Protein AF-A0A949EMS4-F1 (afdb_monomer_lite)

Structure (mmCIF, N/CA/C/O backbone):
data_AF-A0A949EMS4-F1
#
_entry.id   AF-A0A949EMS4-F1
#
loop_
_atom_site.group_PDB
_atom_site.id
_atom_site.type_symbol
_atom_site.label_atom_id
_atom_site.label_alt_id
_atom_site.label_comp_id
_atom_site.label_asym_id
_atom_site.label_entity_id
_atom_site.label_seq_id
_atom_site.pdbx_PDB_ins_code
_atom_site.Cartn_x
_atom_site.Cartn_y
_atom_site.Cartn_z
_atom_site.occupancy
_atom_site.B_iso_or_equiv
_atom_site.auth_seq_id
_atom_site.auth_comp_id
_atom_site.auth_asym_id
_atom_site.auth_atom_id
_atom_site.pdbx_PDB_model_num
ATOM 1 N N . MET A 1 1 ? -25.695 -13.342 -1.304 1.00 91.31 1 MET A N 1
ATOM 2 C CA . MET A 1 1 ? -26.231 -11.978 -1.052 1.00 91.31 1 MET A CA 1
ATOM 3 C C . MET A 1 1 ? -26.734 -11.818 0.378 1.00 91.31 1 MET A C 1
ATOM 5 O O . MET A 1 1 ? -26.141 -11.043 1.114 1.00 91.31 1 MET A O 1
ATOM 9 N N . GLU A 1 2 ? -27.766 -12.555 0.805 1.00 93.06 2 GLU A N 1
ATOM 10 C CA . GLU A 1 2 ? -28.328 -12.410 2.163 1.00 93.06 2 GLU A CA 1
ATOM 11 C C . GLU A 1 2 ? -27.311 -12.731 3.268 1.00 93.06 2 GLU A C 1
ATOM 13 O O . GLU A 1 2 ? -27.156 -11.976 4.224 1.00 93.06 2 GLU A O 1
ATOM 18 N N . LYS A 1 3 ? -26.508 -13.783 3.069 1.00 94.19 3 LYS A N 1
ATOM 19 C CA . LYS A 1 3 ? -25.379 -14.124 3.944 1.00 94.19 3 LYS A CA 1
ATOM 20 C C . LYS A 1 3 ? -24.380 -12.967 4.102 1.00 94.19 3 LYS A C 1
ATOM 22 O O . LYS A 1 3 ? -23.982 -12.661 5.223 1.00 94.19 3 LYS A O 1
ATOM 27 N N . LEU A 1 4 ? -24.022 -12.282 3.010 1.00 96.25 4 LEU A N 1
ATOM 28 C CA . LEU A 1 4 ? -23.138 -11.108 3.047 1.00 96.25 4 LEU A CA 1
ATOM 29 C C . LEU A 1 4 ? -23.790 -9.924 3.776 1.00 96.25 4 LEU A C 1
ATOM 31 O O . LEU A 1 4 ? -23.141 -9.304 4.615 1.00 96.25 4 LEU A O 1
ATOM 35 N N . LYS A 1 5 ? -25.076 -9.636 3.529 1.00 96.31 5 LYS A N 1
ATOM 36 C CA . LYS A 1 5 ? -25.809 -8.593 4.273 1.00 96.31 5 LYS A CA 1
ATOM 37 C C . LYS A 1 5 ? -25.815 -8.882 5.775 1.00 96.31 5 LYS A C 1
ATOM 39 O O . LYS A 1 5 ? -25.511 -7.994 6.571 1.00 96.31 5 LYS A O 1
ATOM 44 N N . GLN A 1 6 ? -26.087 -10.126 6.168 1.00 95.31 6 GLN A N 1
ATOM 45 C CA . GLN A 1 6 ? -26.079 -10.533 7.572 1.00 95.31 6 GLN A CA 1
ATOM 46 C C . GLN A 1 6 ? -24.679 -10.435 8.199 1.00 95.31 6 GLN A C 1
ATOM 48 O O . GLN A 1 6 ? -24.554 -9.969 9.334 1.00 95.31 6 GLN A O 1
ATOM 53 N N . TYR A 1 7 ? -23.630 -10.810 7.458 1.00 94.06 7 TYR A N 1
ATOM 54 C CA . TYR A 1 7 ? -22.239 -10.621 7.873 1.00 94.06 7 TYR A CA 1
ATOM 55 C C . TYR A 1 7 ? -21.944 -9.146 8.186 1.00 94.06 7 TYR A C 1
ATOM 57 O O . TYR A 1 7 ? -21.551 -8.835 9.311 1.00 94.06 7 TYR A O 1
ATOM 65 N N . PHE A 1 8 ? -22.215 -8.224 7.254 1.00 93.81 8 PHE A N 1
ATOM 66 C CA . PHE A 1 8 ? -21.940 -6.798 7.477 1.00 93.81 8 PHE A CA 1
ATOM 67 C C . PHE A 1 8 ? -22.806 -6.190 8.574 1.00 93.81 8 PHE A C 1
ATOM 69 O O . PHE A 1 8 ? -22.310 -5.405 9.376 1.00 93.81 8 PHE A O 1
ATOM 76 N N . LYS A 1 9 ? -24.077 -6.581 8.672 1.00 92.25 9 LYS A N 1
ATOM 77 C CA . LYS A 1 9 ? -24.962 -6.130 9.751 1.00 92.25 9 LYS A CA 1
ATOM 78 C C . LYS A 1 9 ? -24.393 -6.482 11.127 1.00 92.25 9 LYS A C 1
ATOM 80 O O . LYS A 1 9 ? -24.394 -5.644 12.028 1.00 92.25 9 LYS A O 1
ATOM 85 N N . ASN A 1 10 ? -23.869 -7.698 11.285 1.00 90.56 10 ASN A N 1
ATOM 86 C CA . ASN A 1 10 ? -23.207 -8.120 12.519 1.00 90.56 10 ASN A CA 1
ATOM 87 C C . ASN A 1 10 ? -21.903 -7.343 12.750 1.00 90.56 10 ASN A C 1
ATOM 89 O O . ASN A 1 10 ? -21.696 -6.813 13.843 1.00 90.56 10 ASN A O 1
ATOM 93 N N . LEU A 1 11 ? -21.072 -7.213 11.713 1.00 87.25 11 LEU A N 1
ATOM 94 C CA . LEU A 1 11 ? -19.789 -6.507 11.755 1.00 87.25 11 LEU A CA 1
ATOM 95 C C . LEU A 1 11 ? -19.937 -5.033 12.192 1.00 87.25 11 LEU A C 1
ATOM 97 O O . LEU A 1 11 ? -19.215 -4.542 13.064 1.00 87.25 11 LEU A O 1
ATOM 101 N N . ILE A 1 12 ? -20.907 -4.323 11.614 1.00 88.75 12 ILE A N 1
ATOM 102 C CA . ILE A 1 12 ? -21.167 -2.899 11.870 1.00 88.75 12 ILE A CA 1
ATOM 103 C C . ILE A 1 12 ? -21.706 -2.696 13.295 1.00 88.75 12 ILE A C 1
ATOM 105 O O . ILE A 1 12 ? -21.242 -1.813 14.029 1.00 88.75 12 ILE A O 1
ATOM 109 N N . ARG A 1 13 ? -22.631 -3.559 13.740 1.00 84.25 13 ARG A N 1
ATOM 110 C CA . ARG A 1 13 ? -23.196 -3.514 15.101 1.00 84.25 13 ARG A CA 1
ATOM 111 C C . ARG A 1 13 ? -22.147 -3.754 16.177 1.00 84.25 13 ARG A C 1
ATOM 113 O O . ARG A 1 13 ? -22.102 -3.013 17.155 1.00 84.25 13 ARG A O 1
ATOM 120 N N . GLN A 1 14 ? -21.265 -4.728 15.968 1.00 77.06 14 GLN A N 1
ATOM 121 C CA . GLN A 1 14 ? -20.200 -5.069 16.914 1.00 77.06 14 GLN A CA 1
ATOM 122 C C . GLN A 1 14 ? -19.055 -4.038 16.948 1.00 77.06 14 GLN A C 1
ATOM 124 O O . GLN A 1 14 ? -18.104 -4.217 17.704 1.00 77.06 14 GLN A O 1
ATOM 129 N N . ASN A 1 15 ? -19.135 -2.952 16.161 1.00 68.94 15 ASN A N 1
ATOM 130 C CA . ASN A 1 15 ? -18.065 -1.961 15.972 1.00 68.94 15 ASN A CA 1
ATOM 131 C C . ASN A 1 15 ? -16.747 -2.567 15.477 1.00 68.94 15 ASN A C 1
ATOM 133 O O . ASN A 1 15 ? -15.676 -2.015 15.728 1.00 68.94 15 ASN A O 1
ATOM 137 N N . THR A 1 16 ? -16.801 -3.723 14.820 1.00 62.72 16 THR A N 1
ATOM 138 C CA . THR A 1 16 ? -15.583 -4.394 14.367 1.00 62.72 16 THR A CA 1
ATOM 139 C C . THR A 1 16 ? -15.118 -3.829 13.033 1.00 62.72 16 THR A C 1
ATOM 141 O O . THR A 1 16 ? -13.913 -3.710 12.874 1.00 62.72 16 THR A O 1
ATOM 144 N N . TYR A 1 17 ? -16.055 -3.313 12.213 1.00 66.44 17 TYR A N 1
ATOM 145 C CA . TYR A 1 17 ? -15.883 -2.719 10.865 1.00 66.44 17 TYR A CA 1
ATOM 146 C C . TYR A 1 17 ? -14.841 -1.588 10.731 1.00 66.44 17 TYR A C 1
ATOM 148 O O . TYR A 1 17 ? -14.633 -1.031 9.660 1.00 66.44 17 TYR A O 1
ATOM 156 N N . ARG A 1 18 ? -14.255 -1.153 11.842 1.00 68.25 18 ARG A N 1
ATOM 157 C CA . ARG A 1 18 ? -13.253 -0.090 11.894 1.00 68.25 18 ARG A CA 1
ATOM 158 C C . ARG A 1 18 ? -11.901 -0.543 11.331 1.00 68.25 18 ARG A C 1
ATOM 160 O O . ARG A 1 18 ? -11.078 0.293 10.967 1.00 68.25 18 ARG A O 1
ATOM 167 N N . GLY A 1 19 ? -11.725 -1.850 11.171 1.00 75.19 19 GLY A N 1
ATOM 168 C CA . GLY A 1 19 ? -10.599 -2.467 10.506 1.00 75.19 19 GLY A CA 1
ATOM 169 C C . GLY A 1 19 ? -9.237 -2.100 11.091 1.00 75.19 19 GLY A C 1
ATOM 170 O O . GLY A 1 19 ? -9.095 -1.621 12.222 1.00 75.19 19 GLY A O 1
ATO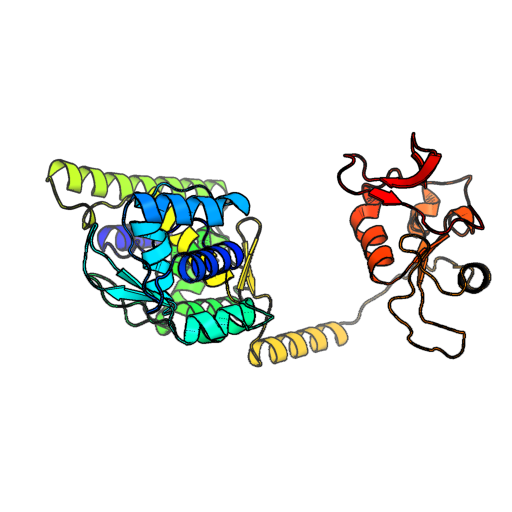M 171 N N . TRP A 1 20 ? -8.192 -2.342 10.308 1.00 80.69 20 TRP A N 1
ATOM 172 C CA . TRP A 1 20 ? -6.834 -1.972 10.673 1.00 80.69 20 TRP A CA 1
ATOM 173 C C . TRP A 1 20 ? -6.660 -0.449 10.628 1.00 80.69 20 TRP A C 1
ATOM 175 O O . TRP A 1 20 ? -6.679 0.159 9.560 1.00 80.69 20 TRP A O 1
ATOM 185 N N . HIS A 1 21 ? -6.448 0.166 11.792 1.00 76.69 21 HIS A N 1
ATOM 186 C CA . HIS A 1 21 ? -6.087 1.578 11.941 1.00 76.69 21 HIS A CA 1
ATOM 187 C C . HIS A 1 21 ? -4.590 1.714 12.234 1.00 76.69 21 HIS A C 1
ATOM 189 O O . HIS A 1 21 ? -4.175 1.708 13.393 1.00 76.69 21 HIS A O 1
ATOM 195 N N . LEU A 1 22 ? -3.769 1.794 11.187 1.00 72.12 22 LEU A N 1
ATOM 196 C CA . LEU A 1 22 ? -2.309 1.714 11.333 1.00 72.12 22 LEU A CA 1
ATOM 197 C C . LEU A 1 22 ? -1.649 3.082 11.499 1.00 72.12 22 LEU A C 1
ATOM 199 O O . LEU A 1 22 ? -0.706 3.225 12.275 1.00 72.12 22 LEU A O 1
ATOM 203 N N . VAL A 1 23 ? -2.150 4.091 10.786 1.00 66.31 23 VAL A N 1
ATOM 204 C CA . VAL A 1 23 ? -1.559 5.432 10.729 1.00 66.31 23 VAL A CA 1
ATOM 205 C C . VAL A 1 23 ? -2.635 6.507 10.577 1.00 66.31 23 VAL A C 1
ATOM 207 O O . VAL A 1 23 ? -3.726 6.251 10.073 1.00 66.31 23 VAL A O 1
ATOM 210 N N . GLN A 1 24 ? -2.332 7.730 11.020 1.00 63.06 24 GLN A N 1
ATOM 211 C CA . GLN A 1 24 ? -3.292 8.845 11.030 1.00 63.06 24 GLN A CA 1
ATOM 212 C C . GLN A 1 24 ? -3.251 9.718 9.766 1.00 63.06 24 GLN A C 1
ATOM 214 O O . GLN A 1 24 ? -3.860 10.791 9.758 1.00 63.06 24 GLN A O 1
ATOM 219 N N . ALA A 1 25 ? -2.524 9.320 8.718 1.00 56.22 25 ALA A N 1
ATOM 220 C CA . ALA A 1 25 ? -2.256 10.206 7.587 1.00 56.22 25 ALA A CA 1
ATOM 221 C C . ALA A 1 25 ? -2.562 9.584 6.228 1.00 56.22 25 ALA A C 1
ATOM 223 O O . ALA A 1 25 ? -2.120 8.473 5.944 1.00 56.22 25 ALA A O 1
ATOM 224 N N . GLU A 1 26 ? -3.178 10.405 5.384 1.00 57.06 26 GLU A N 1
ATOM 225 C CA . GLU A 1 26 ? -3.161 10.285 3.930 1.00 57.06 26 GLU A CA 1
ATOM 226 C C . GLU A 1 26 ? -1.737 10.542 3.406 1.00 57.06 26 GLU A C 1
ATOM 228 O O . GLU A 1 26 ? -1.045 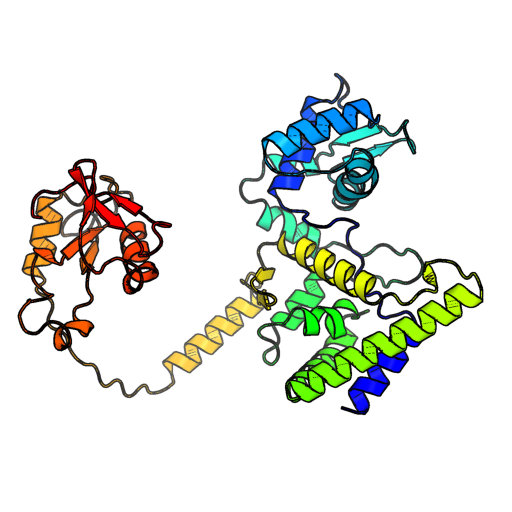11.453 3.876 1.00 57.06 26 GLU A O 1
ATOM 233 N N . LYS A 1 27 ? -1.321 9.797 2.378 1.00 62.38 27 LYS A N 1
ATOM 234 C CA . LYS A 1 27 ? -0.140 10.061 1.536 1.00 62.38 27 LYS A CA 1
ATOM 235 C C . LYS A 1 27 ? 1.210 9.928 2.247 1.00 62.38 27 LYS A C 1
ATOM 237 O O . LYS A 1 27 ? 2.164 10.642 1.918 1.00 62.38 27 LYS A O 1
ATOM 242 N N . THR A 1 28 ? 1.330 8.992 3.190 1.00 76.88 28 THR A N 1
ATOM 243 C CA . THR A 1 28 ? 2.647 8.636 3.746 1.00 76.88 28 THR A CA 1
ATOM 244 C C . THR A 1 28 ? 3.444 7.845 2.707 1.00 76.88 28 THR A C 1
ATOM 246 O O . THR A 1 28 ? 3.178 6.680 2.454 1.00 76.88 28 THR A O 1
ATOM 249 N N . THR A 1 29 ? 4.434 8.494 2.102 1.00 84.56 29 THR A N 1
ATOM 250 C CA . THR A 1 29 ? 5.355 7.922 1.103 1.00 84.56 29 THR A CA 1
ATOM 251 C C . THR A 1 29 ? 6.796 7.949 1.607 1.00 84.56 29 THR A C 1
ATOM 253 O O . THR A 1 29 ? 7.142 8.796 2.440 1.00 84.56 29 THR A O 1
ATOM 256 N N . HIS A 1 30 ? 7.682 7.120 1.041 1.00 87.50 30 HIS A N 1
ATOM 257 C CA . HIS A 1 30 ? 9.123 7.178 1.335 1.00 87.50 30 HIS A CA 1
ATOM 258 C C . HIS A 1 30 ? 9.714 8.577 1.178 1.00 87.50 30 HIS A C 1
ATOM 260 O O . HIS A 1 30 ? 10.518 9.004 2.008 1.00 87.50 30 HIS A O 1
ATOM 266 N N . LYS A 1 31 ? 9.282 9.309 0.146 1.00 87.25 31 LYS A N 1
ATOM 267 C CA . LYS A 1 31 ? 9.679 10.698 -0.083 1.00 87.25 31 LYS A CA 1
ATOM 268 C C . LYS A 1 31 ? 9.236 11.600 1.067 1.00 87.25 31 LYS A C 1
ATOM 270 O O . LYS A 1 31 ? 10.071 12.274 1.658 1.00 87.25 31 LYS A O 1
ATOM 275 N N . SER A 1 32 ? 7.954 11.552 1.441 1.00 86.44 32 SER A N 1
ATOM 276 C CA . SER A 1 32 ? 7.429 12.368 2.545 1.00 86.44 32 SER A CA 1
ATOM 277 C C . SER A 1 32 ? 8.115 12.075 3.888 1.00 86.44 32 SER A C 1
ATOM 279 O O . SER A 1 32 ? 8.424 13.008 4.627 1.00 86.44 32 SER A O 1
ATOM 281 N N . ILE A 1 33 ? 8.417 10.801 4.178 1.00 90.62 33 ILE A N 1
ATOM 282 C CA . ILE A 1 33 ? 9.173 10.380 5.365 1.00 90.62 33 ILE A CA 1
ATOM 283 C C . ILE A 1 33 ? 10.583 10.970 5.307 1.00 90.62 33 ILE A C 1
ATOM 285 O O . ILE A 1 33 ? 11.013 11.628 6.250 1.00 90.62 33 ILE A O 1
ATOM 289 N N . THR A 1 34 ? 11.288 10.780 4.190 1.00 91.94 34 THR A N 1
ATOM 290 C CA . THR A 1 34 ? 12.668 11.254 4.005 1.00 91.94 34 THR A CA 1
ATOM 291 C C . THR A 1 34 ? 12.763 12.768 4.168 1.00 91.94 34 THR A C 1
ATOM 293 O O . THR A 1 34 ? 13.602 13.259 4.922 1.00 91.94 34 THR A O 1
ATOM 296 N N . ASP A 1 35 ? 11.864 13.514 3.528 1.00 90.50 35 ASP A N 1
ATOM 297 C CA . ASP A 1 35 ? 11.833 14.973 3.607 1.00 90.50 35 ASP A CA 1
ATOM 298 C C . ASP A 1 35 ? 11.518 15.465 5.024 1.00 90.50 35 ASP A C 1
ATOM 300 O O . ASP A 1 35 ? 12.147 16.413 5.501 1.00 90.50 35 ASP A O 1
ATOM 304 N N . ALA A 1 36 ? 10.607 14.794 5.736 1.00 92.00 36 ALA A N 1
ATOM 305 C CA . ALA A 1 36 ? 10.324 15.109 7.130 1.00 92.00 36 ALA A CA 1
ATOM 306 C C . ALA A 1 36 ? 11.540 14.844 8.034 1.00 92.00 36 ALA A C 1
ATOM 308 O O . ALA A 1 36 ? 11.900 15.704 8.837 1.00 92.00 36 ALA A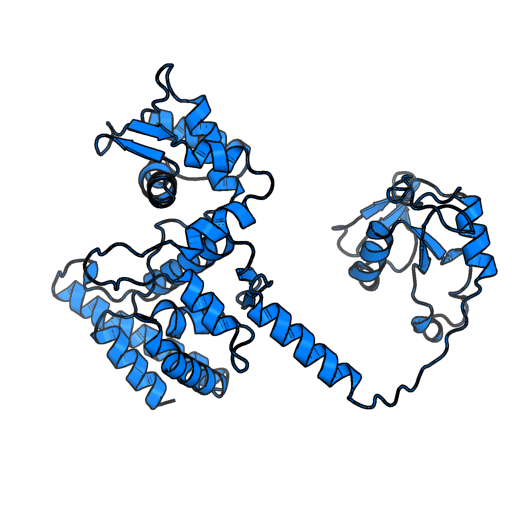 O 1
ATOM 309 N N . LEU A 1 37 ? 12.210 13.695 7.891 1.00 95.06 37 LEU A N 1
ATOM 310 C CA . LEU A 1 37 ? 13.386 13.344 8.695 1.00 95.06 37 LEU A CA 1
ATOM 311 C C . LEU A 1 37 ? 14.560 14.297 8.438 1.00 95.06 37 LEU A C 1
ATOM 313 O O . LEU A 1 37 ? 15.167 14.788 9.391 1.00 95.06 37 LEU A O 1
ATOM 317 N N . LEU A 1 38 ? 14.846 14.620 7.174 1.00 93.88 38 LEU A N 1
ATOM 318 C CA . LEU A 1 38 ? 15.883 15.588 6.809 1.00 93.88 38 LEU A CA 1
ATOM 319 C C . LEU A 1 38 ? 15.544 16.999 7.303 1.00 93.88 38 LEU A C 1
ATOM 321 O O . LEU A 1 38 ? 16.416 17.690 7.831 1.00 93.88 38 LEU A O 1
ATOM 325 N N . GLY A 1 39 ? 14.281 17.417 7.189 1.00 93.69 39 GLY A N 1
ATOM 326 C CA . GLY A 1 39 ? 13.813 18.699 7.709 1.00 93.69 39 GLY A CA 1
ATOM 327 C C . GLY A 1 39 ? 13.946 18.793 9.231 1.00 93.69 39 GLY A C 1
ATOM 328 O O . GLY A 1 39 ? 14.454 19.790 9.743 1.00 93.69 39 GLY A O 1
ATOM 329 N N . ILE A 1 40 ? 13.570 17.736 9.960 1.00 95.50 40 ILE A N 1
ATOM 330 C CA . ILE A 1 40 ? 13.761 17.642 11.415 1.00 95.50 40 ILE A CA 1
ATOM 331 C C . ILE A 1 40 ? 15.253 17.703 11.758 1.00 95.50 40 ILE A C 1
ATOM 333 O O . ILE A 1 40 ? 15.630 18.474 12.639 1.00 95.50 40 ILE A O 1
ATOM 337 N N . LYS A 1 41 ? 16.111 16.952 11.050 1.00 95.00 41 LYS A N 1
ATOM 338 C CA . LYS A 1 41 ? 17.573 16.965 11.246 1.00 95.00 41 LYS A CA 1
ATOM 339 C C . LYS A 1 41 ? 18.138 18.377 11.084 1.00 95.00 41 LYS A C 1
ATOM 341 O O . LYS A 1 41 ? 18.871 18.842 11.948 1.00 95.00 41 LYS A O 1
ATOM 346 N N . LYS A 1 42 ? 17.744 19.073 10.014 1.00 94.56 42 LYS A N 1
ATOM 347 C CA . LYS A 1 42 ? 18.190 20.435 9.680 1.00 94.56 42 LYS A CA 1
ATOM 348 C C . LYS A 1 42 ? 17.744 21.482 10.701 1.00 94.56 42 LYS A C 1
ATOM 350 O O . LYS A 1 42 ? 18.497 22.398 11.005 1.00 94.56 42 LYS A O 1
ATOM 355 N N . LEU A 1 43 ? 16.510 21.376 11.193 1.00 94.88 43 LEU A N 1
ATOM 356 C CA . LEU A 1 43 ? 15.904 22.354 12.105 1.00 94.88 43 LEU A CA 1
ATOM 357 C C . LEU A 1 43 ? 16.149 22.029 13.588 1.00 94.88 43 LEU A C 1
ATOM 359 O O . LEU A 1 43 ? 15.676 22.755 14.464 1.00 94.88 43 LEU A O 1
ATOM 363 N N . SER A 1 44 ? 16.848 20.933 13.883 1.00 96.06 44 SER A N 1
ATOM 364 C CA . SER A 1 44 ? 17.212 20.559 15.247 1.00 96.06 44 SER A CA 1
ATOM 365 C C . SER A 1 44 ? 18.325 21.451 15.794 1.00 96.06 44 SER A C 1
ATOM 367 O O . SER A 1 44 ? 19.191 21.929 15.066 1.00 96.06 44 SER A O 1
ATOM 369 N N . ASN A 1 45 ? 18.324 21.664 17.108 1.00 94.69 45 ASN A N 1
ATOM 370 C CA . ASN A 1 45 ? 19.407 22.373 17.787 1.00 94.69 45 ASN A CA 1
ATOM 371 C C . ASN A 1 45 ? 20.695 21.524 17.869 1.00 94.69 45 ASN A C 1
ATOM 373 O O . ASN A 1 45 ? 20.709 20.351 17.502 1.00 94.69 45 ASN A O 1
ATOM 377 N N . LYS A 1 46 ? 21.772 22.087 18.440 1.00 91.88 46 LYS A N 1
ATOM 378 C CA . LYS A 1 46 ? 23.069 21.394 18.618 1.00 91.88 46 LYS A CA 1
ATOM 379 C C . LYS A 1 46 ? 22.988 20.078 19.413 1.00 91.88 46 LYS A C 1
ATOM 381 O O . LYS A 1 46 ? 23.876 19.248 19.292 1.00 91.88 46 LYS A O 1
ATOM 386 N N . ARG A 1 47 ? 21.941 19.883 20.225 1.00 91.38 47 ARG A N 1
ATOM 387 C CA . ARG A 1 47 ? 21.684 18.647 20.990 1.00 91.38 47 ARG A CA 1
ATOM 388 C C . ARG A 1 47 ? 20.778 17.657 20.234 1.00 91.38 47 ARG A C 1
ATOM 390 O O . ARG A 1 47 ? 20.375 16.646 20.799 1.00 91.38 47 ARG A O 1
ATOM 397 N N . GLY A 1 48 ? 20.423 17.951 18.981 1.00 92.56 48 GLY A N 1
ATOM 398 C CA . GLY A 1 48 ? 19.599 17.097 18.124 1.00 92.56 48 GLY A CA 1
ATOM 399 C C . GLY A 1 48 ? 18.093 17.162 18.395 1.00 92.56 48 GLY A C 1
ATOM 400 O O . GLY A 1 48 ? 17.368 16.286 17.932 1.00 92.56 48 GLY A O 1
ATOM 401 N N . PHE A 1 49 ? 17.609 18.164 19.139 1.00 94.88 49 PHE A N 1
ATOM 402 C CA . PHE A 1 49 ? 16.177 18.329 19.405 1.00 94.88 49 PHE A CA 1
ATOM 403 C C . PHE A 1 49 ? 15.538 19.339 18.453 1.00 94.88 49 PHE A C 1
ATOM 405 O O . PHE A 1 49 ? 15.969 20.493 18.383 1.00 94.88 49 PHE A O 1
ATOM 412 N N . PHE A 1 50 ? 14.444 18.935 17.812 1.00 95.88 50 PHE A N 1
ATOM 413 C CA . PHE A 1 50 ? 13.538 19.819 17.085 1.00 95.88 50 PHE A CA 1
ATOM 414 C C . PHE A 1 50 ? 12.355 20.202 17.979 1.00 95.88 50 PHE A C 1
ATOM 416 O O . PHE A 1 50 ? 11.611 19.343 18.455 1.00 95.88 50 PHE A O 1
ATOM 423 N N . ALA A 1 51 ? 12.167 21.501 18.211 1.00 94.69 51 ALA A N 1
ATOM 424 C CA . ALA A 1 51 ? 11.018 22.021 18.949 1.00 94.69 51 ALA A CA 1
ATOM 425 C C . ALA A 1 51 ? 9.826 22.210 17.999 1.00 94.69 51 ALA A C 1
ATOM 427 O O . ALA A 1 51 ? 9.876 23.063 17.113 1.00 94.69 51 ALA A O 1
ATOM 428 N N . ALA A 1 52 ? 8.746 21.454 18.195 1.00 92.31 52 ALA A N 1
ATOM 429 C CA . ALA A 1 52 ? 7.567 21.420 17.326 1.00 92.31 52 ALA A CA 1
ATOM 430 C C . ALA A 1 52 ? 6.558 22.555 17.617 1.00 92.31 52 ALA A C 1
ATOM 432 O O . ALA A 1 52 ? 5.343 22.332 17.724 1.00 92.31 52 ALA A O 1
ATOM 433 N N . THR A 1 53 ? 7.065 23.785 17.734 1.00 91.31 53 THR A N 1
ATOM 434 C CA . THR A 1 53 ? 6.250 25.009 17.797 1.00 91.31 53 THR A CA 1
ATOM 435 C C . THR A 1 53 ? 5.550 25.249 16.457 1.00 91.31 53 THR A C 1
ATOM 437 O O . THR A 1 53 ? 5.993 24.748 15.424 1.00 91.31 53 THR A O 1
ATOM 440 N N . ASP A 1 54 ? 4.454 26.013 16.433 1.00 88.69 54 ASP A N 1
ATOM 441 C CA . ASP A 1 54 ? 3.725 26.270 15.177 1.00 88.69 54 ASP A CA 1
ATOM 442 C C . ASP A 1 54 ? 4.604 26.941 14.112 1.00 88.69 54 ASP A C 1
ATOM 444 O O . ASP A 1 54 ? 4.510 26.606 12.932 1.00 88.69 54 ASP A O 1
ATOM 448 N N . GLU A 1 55 ? 5.507 27.835 14.517 1.00 90.44 55 GLU A N 1
ATOM 449 C CA . GLU A 1 55 ? 6.473 28.465 13.617 1.00 90.44 55 GLU A CA 1
ATOM 450 C C . GLU A 1 55 ? 7.455 27.444 13.020 1.00 90.44 55 GLU A C 1
ATOM 452 O O . GLU A 1 55 ? 7.637 27.387 11.802 1.00 90.44 55 GLU A O 1
ATOM 457 N N . ASN A 1 56 ? 8.051 26.587 13.852 1.00 92.62 56 ASN A N 1
ATOM 458 C CA . ASN A 1 56 ? 9.000 25.578 13.383 1.00 92.62 56 ASN A CA 1
ATOM 459 C C . ASN A 1 56 ? 8.327 24.497 12.539 1.00 92.62 56 ASN A C 1
ATOM 461 O O . ASN A 1 56 ? 8.925 24.011 11.583 1.00 92.62 56 ASN A O 1
ATOM 465 N N . LEU A 1 57 ? 7.072 24.152 12.827 1.00 91.44 57 LEU A N 1
ATOM 466 C CA . LEU A 1 57 ? 6.290 23.254 11.983 1.00 91.44 57 LEU A CA 1
ATOM 467 C C . LEU A 1 57 ? 5.952 23.889 10.634 1.00 91.44 57 LEU A C 1
ATOM 469 O O . LEU A 1 57 ? 5.991 23.190 9.629 1.00 91.44 57 LEU A O 1
ATOM 473 N N . LYS A 1 58 ? 5.691 25.203 10.565 1.00 89.06 58 LYS A N 1
ATOM 474 C CA . LYS A 1 58 ? 5.571 25.915 9.278 1.00 89.06 58 LYS A CA 1
ATOM 475 C C . LYS A 1 58 ? 6.890 25.885 8.495 1.00 89.06 58 LYS A C 1
ATOM 477 O O . LYS A 1 58 ? 6.863 25.688 7.281 1.00 89.06 58 LYS A O 1
ATOM 482 N N . LYS A 1 59 ? 8.039 26.029 9.168 1.00 90.94 59 LYS A N 1
ATOM 483 C CA . LYS A 1 59 ? 9.369 25.890 8.539 1.00 90.94 59 LYS A CA 1
ATOM 484 C C . LYS A 1 59 ? 9.604 24.467 8.030 1.00 90.94 59 LYS A C 1
ATOM 486 O O . LYS A 1 59 ? 9.976 24.304 6.873 1.00 90.94 59 LYS A O 1
ATOM 491 N N . LEU A 1 60 ? 9.312 23.453 8.846 1.00 90.31 60 LEU A N 1
ATOM 492 C CA . LEU A 1 60 ? 9.386 22.044 8.456 1.00 90.31 60 LEU A CA 1
ATOM 493 C C . LEU A 1 60 ? 8.472 21.755 7.262 1.00 90.31 60 LEU A C 1
ATOM 495 O O . LEU A 1 60 ? 8.918 21.158 6.288 1.00 90.31 60 LEU A O 1
ATOM 499 N N . ASN A 1 61 ? 7.236 22.264 7.289 1.00 87.75 61 ASN A N 1
ATOM 500 C CA . ASN A 1 61 ? 6.321 22.174 6.157 1.00 87.75 61 ASN A CA 1
ATOM 501 C C . ASN A 1 61 ? 6.957 22.746 4.898 1.00 87.75 61 ASN A C 1
ATOM 503 O O . ASN A 1 61 ? 6.930 22.096 3.872 1.00 87.75 61 ASN A O 1
ATOM 507 N N . LYS A 1 62 ? 7.569 23.935 4.970 1.00 85.00 62 LYS A N 1
ATOM 508 C CA . LYS A 1 62 ? 8.213 24.575 3.817 1.00 85.00 62 LYS A CA 1
ATOM 509 C C . LYS A 1 62 ? 9.374 23.743 3.266 1.00 85.00 62 LYS A C 1
ATOM 511 O O . LYS A 1 62 ? 9.521 23.660 2.049 1.00 85.00 62 LYS A O 1
ATOM 516 N N . GLU A 1 63 ? 10.173 23.123 4.133 1.00 83.25 63 GLU A N 1
ATOM 517 C CA . GLU A 1 63 ? 11.236 22.194 3.723 1.00 83.25 63 GLU A CA 1
ATOM 518 C C . GLU A 1 63 ? 10.660 20.969 2.991 1.00 83.25 63 GLU A C 1
ATOM 520 O O . GLU A 1 63 ? 11.180 20.597 1.942 1.00 83.25 63 GLU A O 1
ATOM 525 N N . MET A 1 64 ? 9.536 20.416 3.462 1.00 81.06 64 MET A N 1
ATOM 526 C CA . MET A 1 64 ? 8.827 19.319 2.786 1.00 81.06 64 MET A CA 1
ATOM 527 C C . MET A 1 64 ? 8.087 19.780 1.505 1.00 81.06 64 MET A C 1
ATOM 529 O O . MET A 1 64 ? 8.047 19.076 0.498 1.00 81.06 64 MET A O 1
ATOM 533 N N . SER A 1 65 ? 7.525 20.994 1.491 1.00 66.56 65 SER A N 1
ATOM 534 C CA . SER A 1 65 ? 6.756 21.587 0.386 1.00 66.56 65 SER A CA 1
ATOM 535 C C . SER A 1 65 ? 7.625 22.003 -0.795 1.00 66.56 65 SER A C 1
ATOM 537 O O . SER A 1 65 ? 7.182 21.856 -1.929 1.00 66.56 65 SER A O 1
ATOM 539 N N . ARG A 1 66 ? 8.872 22.447 -0.565 1.00 54.91 66 ARG A N 1
ATOM 540 C CA . ARG A 1 66 ? 9.874 22.662 -1.632 1.00 54.91 66 ARG A CA 1
ATOM 541 C C . ARG A 1 66 ? 10.143 21.392 -2.451 1.00 54.91 66 ARG A C 1
ATOM 543 O O . ARG A 1 66 ? 10.703 21.482 -3.536 1.00 54.91 66 ARG A O 1
ATOM 550 N N . LYS A 1 67 ? 9.714 20.233 -1.943 1.00 52.91 67 LYS A N 1
ATOM 551 C CA . LYS A 1 67 ? 9.807 18.925 -2.587 1.00 52.91 67 LYS A CA 1
ATOM 552 C C . LYS A 1 67 ? 8.448 18.237 -2.808 1.00 52.91 67 LYS A C 1
ATOM 554 O O . LYS A 1 67 ? 8.440 17.147 -3.373 1.00 52.91 67 LYS A O 1
ATOM 559 N N . GLY A 1 68 ? 7.307 18.866 -2.482 1.00 43.19 68 GLY A N 1
ATOM 560 C CA . GLY A 1 68 ? 5.984 18.460 -2.994 1.00 43.19 68 GLY A CA 1
ATOM 561 C C . GLY A 1 68 ? 4.845 18.143 -2.007 1.00 43.19 68 GLY A C 1
ATOM 562 O O . GLY A 1 68 ? 3.787 17.749 -2.485 1.00 43.19 68 GLY A O 1
ATOM 563 N N . SER A 1 69 ? 4.963 18.317 -0.681 1.00 50.72 69 SER A N 1
ATOM 564 C CA . SER A 1 69 ? 3.821 18.087 0.245 1.00 50.72 69 SER A CA 1
ATOM 565 C C . SER A 1 69 ? 3.285 19.373 0.893 1.00 50.72 69 SER A C 1
ATOM 567 O O . SER A 1 69 ? 4.068 20.131 1.461 1.00 50.72 69 SER A O 1
ATOM 569 N N . ARG A 1 70 ? 1.962 19.612 0.869 1.00 51.03 70 ARG A N 1
ATOM 570 C CA . ARG A 1 70 ? 1.283 20.753 1.530 1.00 51.03 70 ARG A CA 1
ATOM 571 C C . ARG A 1 70 ? 0.447 20.269 2.724 1.00 51.03 70 ARG A C 1
ATOM 573 O O . ARG A 1 70 ? -0.518 19.544 2.519 1.00 51.03 70 ARG A O 1
ATOM 580 N N . GLY A 1 71 ? 0.767 20.707 3.943 1.00 63.22 71 GLY A N 1
ATOM 581 C CA . GLY A 1 71 ? -0.078 20.509 5.131 1.00 63.22 71 GLY A CA 1
ATOM 582 C C . GLY A 1 71 ? -0.100 21.738 6.045 1.00 63.22 71 GLY A C 1
ATOM 583 O O . GLY A 1 71 ? 0.751 22.616 5.939 1.00 63.22 71 GLY A O 1
ATOM 584 N N . SER A 1 72 ? -1.072 21.843 6.953 1.00 76.00 72 SER A N 1
ATOM 585 C CA . SER A 1 72 ? -1.025 22.851 8.024 1.00 76.00 72 SER A CA 1
ATOM 586 C C . SER A 1 72 ? -0.046 22.420 9.127 1.00 76.00 72 SER A C 1
ATOM 588 O O . SER A 1 72 ? 0.232 21.231 9.287 1.00 76.00 72 SER A O 1
ATOM 590 N N . ALA A 1 73 ? 0.445 23.354 9.951 1.00 79.94 73 ALA A N 1
ATOM 591 C CA . ALA A 1 73 ? 1.264 23.005 11.123 1.00 79.94 73 ALA A CA 1
ATOM 592 C C . ALA A 1 73 ? 0.551 21.991 12.041 1.00 79.94 73 ALA A C 1
ATOM 594 O O . ALA A 1 73 ? 1.174 21.085 12.596 1.00 79.94 73 ALA A O 1
ATOM 595 N N . LEU A 1 74 ? -0.777 22.097 12.143 1.00 81.06 74 LEU A N 1
ATOM 596 C CA . LEU A 1 74 ? -1.610 21.149 12.873 1.00 81.06 74 LEU A CA 1
ATOM 597 C C . LEU A 1 74 ? -1.586 19.744 12.252 1.00 81.06 74 LEU A C 1
ATOM 599 O O . LEU A 1 74 ? -1.468 18.771 12.995 1.00 81.06 74 LEU A O 1
ATOM 603 N N . SER A 1 75 ? -1.665 19.638 10.922 1.00 81.06 75 SER A N 1
ATOM 604 C CA . SER A 1 75 ? -1.551 18.360 10.204 1.00 81.06 75 SER A CA 1
ATOM 605 C C . SER A 1 75 ? -0.176 17.731 10.431 1.00 81.06 75 SER A C 1
ATOM 607 O O . SER A 1 75 ? -0.114 16.582 10.850 1.00 81.06 75 SER A O 1
ATOM 609 N N . ILE A 1 76 ? 0.926 18.483 10.327 1.00 85.50 76 ILE A N 1
ATOM 610 C CA . ILE A 1 76 ? 2.267 17.931 10.605 1.00 85.50 76 ILE A CA 1
ATOM 611 C C . ILE A 1 76 ? 2.356 17.390 12.032 1.00 85.50 76 ILE A C 1
ATOM 613 O O . ILE A 1 76 ? 2.843 16.282 12.257 1.00 85.50 76 ILE A O 1
ATOM 617 N N . ARG A 1 77 ? 1.845 18.148 13.007 1.00 86.75 77 ARG A N 1
ATOM 618 C CA . ARG A 1 77 ? 1.856 17.732 14.412 1.00 86.75 77 ARG A CA 1
ATOM 619 C C . ARG A 1 77 ? 1.046 16.460 14.652 1.00 86.75 77 ARG A C 1
ATOM 621 O O . ARG A 1 77 ? 1.502 15.596 15.395 1.00 86.75 77 ARG A O 1
ATOM 628 N N . LYS A 1 78 ? -0.164 16.386 14.092 1.00 80.56 78 LYS A N 1
ATOM 629 C CA . LYS A 1 78 ? -1.125 15.307 14.362 1.00 80.56 78 LYS A CA 1
ATOM 630 C C . LYS A 1 78 ? -0.959 14.090 13.455 1.00 80.56 78 LYS A C 1
ATOM 632 O O . LYS A 1 78 ? -1.414 13.027 13.829 1.00 80.56 78 LYS A O 1
ATOM 637 N N . GLN A 1 79 ? -0.322 14.231 12.299 1.00 83.00 79 GLN A N 1
ATOM 638 C CA . GLN A 1 79 ? -0.225 13.168 11.300 1.00 83.00 79 GLN A CA 1
ATOM 639 C C . GLN A 1 79 ? 1.232 12.771 11.082 1.00 83.00 79 GLN A C 1
ATOM 641 O O . GLN A 1 79 ? 1.629 11.675 11.460 1.00 83.00 79 GLN A O 1
ATOM 646 N N . VAL A 1 80 ? 2.062 13.684 10.564 1.00 87.19 80 VAL A N 1
ATOM 647 C CA . VAL A 1 80 ? 3.458 13.377 10.197 1.00 87.19 80 VAL A CA 1
ATOM 648 C C . VAL A 1 80 ? 4.264 12.924 11.412 1.00 87.19 80 VAL A C 1
ATOM 650 O O . VAL A 1 80 ? 4.832 11.837 11.406 1.00 87.19 80 VAL A O 1
ATOM 653 N N . LEU A 1 81 ? 4.288 13.718 12.485 1.00 89.56 81 LEU A N 1
ATOM 654 C CA . LEU A 1 81 ? 5.072 13.374 13.675 1.00 89.56 81 LEU A CA 1
ATOM 655 C C . LEU A 1 81 ? 4.510 12.152 14.411 1.00 89.56 81 LEU A C 1
ATOM 657 O O . LEU A 1 81 ? 5.275 11.391 14.991 1.00 89.56 81 LEU A O 1
ATOM 661 N N . VAL A 1 82 ? 3.194 11.933 14.369 1.00 85.88 82 VAL A N 1
ATOM 662 C CA . VAL A 1 82 ? 2.570 10.731 14.948 1.00 85.88 82 VAL A CA 1
ATOM 663 C C . VAL A 1 82 ? 2.983 9.482 14.169 1.00 85.88 82 VAL A C 1
ATOM 665 O O . VAL A 1 82 ? 3.354 8.482 14.779 1.00 85.88 82 VAL A O 1
ATOM 668 N N . ASN A 1 83 ? 2.992 9.542 12.838 1.00 86.44 83 ASN A N 1
ATOM 669 C CA . ASN A 1 83 ? 3.407 8.419 12.000 1.00 86.44 83 ASN A CA 1
ATOM 670 C C . ASN A 1 83 ? 4.903 8.124 12.155 1.00 86.44 83 ASN A C 1
ATOM 672 O O . ASN A 1 83 ? 5.274 6.975 12.359 1.00 86.44 83 ASN A O 1
ATOM 676 N N . LEU A 1 84 ? 5.767 9.145 12.139 1.00 90.56 84 LEU A N 1
ATOM 677 C CA . LEU A 1 84 ? 7.209 8.946 12.339 1.00 90.56 84 LEU A CA 1
ATOM 678 C C . LEU A 1 84 ? 7.532 8.326 13.708 1.00 90.56 84 LEU A C 1
ATOM 680 O O . LEU A 1 84 ? 8.460 7.528 13.819 1.00 90.56 84 LEU A O 1
ATOM 684 N N . ASP A 1 85 ? 6.772 8.683 14.743 1.00 89.19 85 ASP A N 1
ATOM 685 C CA . ASP A 1 85 ? 6.882 8.089 16.080 1.00 89.19 85 ASP A CA 1
ATOM 686 C C . ASP A 1 85 ? 6.391 6.634 16.071 1.00 89.19 85 ASP A C 1
ATOM 688 O O . ASP A 1 85 ? 7.073 5.742 16.569 1.00 89.19 85 ASP A O 1
ATOM 692 N N . THR A 1 86 ? 5.273 6.369 15.385 1.00 85.12 86 THR A N 1
ATOM 693 C CA . THR A 1 86 ? 4.733 5.016 15.160 1.00 85.12 86 THR A CA 1
ATOM 694 C C . THR A 1 86 ? 5.738 4.115 14.432 1.00 85.12 86 THR A C 1
ATOM 696 O O . THR A 1 86 ? 5.870 2.939 14.765 1.00 85.12 86 THR A O 1
ATOM 699 N N . PHE A 1 87 ? 6.507 4.666 13.489 1.00 87.25 87 PHE A N 1
ATOM 700 C CA . PHE A 1 87 ? 7.557 3.943 12.761 1.00 87.25 87 PHE A CA 1
ATOM 701 C C . PHE A 1 87 ? 8.839 3.744 13.581 1.00 87.25 87 PHE A C 1
ATOM 703 O O . PHE A 1 87 ? 9.734 2.991 13.179 1.00 87.25 87 PHE A O 1
ATOM 710 N N . GLY A 1 88 ? 8.940 4.399 14.741 1.00 89.69 88 GLY A N 1
ATOM 711 C CA . GLY A 1 88 ? 10.130 4.404 15.583 1.00 89.69 88 GLY A CA 1
ATOM 712 C C . GLY A 1 88 ? 11.266 5.269 15.032 1.00 89.69 88 GLY A C 1
ATOM 713 O O . GLY A 1 88 ? 12.416 5.091 15.434 1.00 89.69 88 GLY A O 1
ATOM 714 N N . PHE A 1 89 ? 10.982 6.191 14.109 1.00 94.31 89 PHE A N 1
ATOM 715 C CA . PHE A 1 89 ? 11.969 7.112 13.537 1.00 94.31 89 PHE A CA 1
ATOM 716 C C . PHE A 1 89 ? 12.212 8.345 14.406 1.00 94.31 89 PHE A C 1
ATOM 718 O O . PHE A 1 89 ? 13.289 8.942 14.363 1.00 94.31 89 PHE A O 1
ATOM 725 N N . ILE A 1 90 ? 11.245 8.722 15.235 1.00 94.88 90 ILE A N 1
ATOM 726 C CA . ILE A 1 90 ? 11.431 9.796 16.208 1.00 94.88 90 ILE A CA 1
ATOM 727 C C . ILE A 1 90 ? 11.065 9.326 17.607 1.00 94.88 90 ILE A C 1
ATOM 729 O O . ILE A 1 90 ? 10.287 8.396 17.778 1.00 94.88 90 ILE A O 1
ATOM 733 N N . LYS A 1 91 ? 11.628 10.003 18.606 1.00 94.12 91 LYS A N 1
ATOM 734 C CA . LYS A 1 91 ? 11.106 10.030 19.971 1.00 94.12 91 LYS A CA 1
ATOM 735 C C . LYS A 1 91 ? 10.451 11.375 20.204 1.00 94.12 91 LYS A C 1
ATOM 737 O O . LYS A 1 91 ? 11.037 12.410 19.877 1.00 94.12 91 LYS A O 1
ATOM 742 N N . ARG A 1 92 ? 9.254 11.359 20.781 1.00 91.19 92 ARG A N 1
ATOM 743 C CA . ARG A 1 92 ? 8.517 12.562 21.172 1.00 91.19 92 ARG A CA 1
ATOM 744 C C . ARG A 1 92 ? 8.632 12.775 22.678 1.00 91.19 92 ARG A C 1
ATOM 746 O O . ARG A 1 92 ? 8.449 11.848 23.460 1.00 91.19 92 ARG A O 1
ATOM 753 N N . PHE A 1 93 ? 8.905 14.012 23.065 1.00 88.50 93 PHE A N 1
ATOM 754 C CA . PHE A 1 93 ? 8.975 14.484 24.443 1.00 88.50 93 PHE A CA 1
ATOM 755 C C . PHE A 1 93 ? 7.972 15.623 24.621 1.00 88.50 93 PHE A C 1
ATOM 757 O O . PHE A 1 93 ? 7.704 16.363 23.670 1.00 88.50 93 PHE A O 1
ATOM 764 N N . ASP A 1 94 ? 7.446 15.784 25.835 1.00 83.88 94 ASP A N 1
ATOM 765 C CA . ASP A 1 94 ? 6.402 16.761 26.163 1.00 83.88 94 ASP A CA 1
ATOM 766 C C . ASP A 1 94 ? 5.097 16.563 25.344 1.00 83.88 94 ASP A C 1
ATOM 768 O O . ASP A 1 94 ? 4.941 15.615 24.571 1.00 83.88 94 ASP A O 1
ATOM 772 N N . LYS A 1 95 ? 4.099 17.438 25.535 1.00 74.69 95 LYS A N 1
ATOM 773 C CA . LYS A 1 95 ? 2.816 17.408 24.802 1.00 74.69 95 LYS A CA 1
ATOM 774 C C . LYS A 1 95 ? 2.436 18.798 24.278 1.00 74.69 95 LYS A C 1
ATOM 776 O O . LYS A 1 95 ? 2.9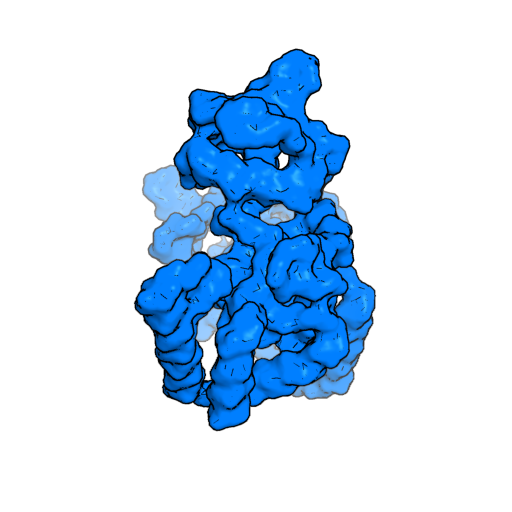16 19.824 24.758 1.00 74.69 95 LYS A O 1
ATOM 781 N N . GLY A 1 96 ? 1.546 18.833 23.284 1.00 72.50 96 GLY A N 1
ATOM 782 C CA . GLY A 1 96 ? 0.989 20.077 22.741 1.00 72.50 96 GLY A CA 1
ATOM 783 C C . GLY A 1 96 ? 2.029 20.953 22.033 1.00 72.50 96 GLY A C 1
ATOM 784 O O . GLY A 1 96 ? 2.825 20.460 21.236 1.00 72.50 96 GLY A O 1
ATOM 785 N N . GLN A 1 97 ? 2.014 22.260 22.306 1.00 71.88 97 GLN A N 1
ATOM 786 C CA . GLN A 1 97 ? 2.920 23.233 21.675 1.00 71.88 97 GLN A CA 1
ATOM 787 C C . GLN A 1 97 ? 4.368 23.162 22.187 1.00 71.88 97 GLN A C 1
ATOM 789 O O . GLN A 1 97 ? 5.271 23.649 21.513 1.00 71.88 97 GLN A O 1
ATOM 794 N N . LYS A 1 98 ? 4.601 22.535 23.348 1.00 77.94 98 LYS A N 1
ATOM 795 C CA . LYS A 1 98 ? 5.942 22.357 23.931 1.00 77.94 98 LYS A CA 1
ATOM 796 C C . LYS A 1 98 ? 6.655 21.099 23.431 1.00 77.94 98 LYS A C 1
ATOM 798 O O . LYS A 1 98 ? 7.785 20.854 23.833 1.00 77.94 98 LYS A O 1
ATOM 803 N N . MET A 1 99 ? 6.002 20.314 22.570 1.00 90.44 99 MET A N 1
ATOM 804 C CA . MET A 1 99 ? 6.521 19.037 22.093 1.00 90.44 99 MET A CA 1
ATOM 805 C C . MET A 1 99 ? 7.906 19.194 21.459 1.00 90.44 99 MET A C 1
ATOM 807 O O . MET A 1 99 ? 8.103 20.004 20.551 1.00 90.44 99 MET A O 1
ATOM 811 N N . LYS A 1 100 ? 8.847 18.369 21.905 1.00 93.38 100 LYS A N 1
ATOM 812 C CA . LYS A 1 100 ? 10.172 18.228 21.301 1.00 93.38 100 LYS A CA 1
ATOM 813 C C . LYS A 1 100 ? 10.276 16.860 20.660 1.00 93.38 100 LYS A C 1
ATOM 815 O O . LYS A 1 100 ? 9.706 15.892 21.156 1.00 93.38 100 LYS A O 1
ATOM 820 N N . VAL A 1 101 ? 11.010 16.772 19.564 1.00 95.12 101 VAL A N 1
ATOM 821 C CA . VAL A 1 101 ? 11.277 15.498 18.900 1.00 95.12 101 VAL A CA 1
ATOM 822 C C . VAL A 1 101 ? 12.768 15.330 18.672 1.00 95.12 101 VAL A C 1
ATOM 824 O O . VAL A 1 101 ? 13.491 16.309 18.481 1.00 95.12 101 VAL A O 1
ATOM 827 N N . GLN A 1 102 ? 13.216 14.084 18.692 1.00 96.38 102 GLN A N 1
ATOM 828 C CA . GLN A 1 102 ? 14.591 13.704 18.399 1.00 96.38 102 GLN A CA 1
ATOM 829 C C . GLN A 1 102 ? 14.579 12.510 17.449 1.00 96.38 102 GLN A C 1
ATOM 831 O O . GLN A 1 102 ? 13.764 11.602 17.615 1.00 96.38 102 GLN A O 1
ATOM 836 N N . LEU A 1 103 ? 15.469 12.514 16.456 1.00 96.81 103 LEU A N 1
ATOM 837 C CA . LEU A 1 103 ? 15.629 11.385 15.539 1.00 96.81 103 LEU A CA 1
ATOM 838 C C . LEU A 1 103 ? 16.232 10.179 16.266 1.00 96.81 103 LEU A C 1
ATOM 840 O O . LEU A 1 103 ? 17.127 10.329 17.099 1.00 96.81 103 LEU A O 1
ATOM 844 N N . THR A 1 104 ? 15.761 8.981 15.937 1.00 96.38 104 THR A N 1
ATOM 845 C CA . THR A 1 104 ? 16.327 7.731 16.457 1.00 96.38 104 THR A CA 1
ATOM 846 C C . THR A 1 104 ? 17.482 7.233 15.586 1.00 96.38 104 THR A C 1
ATOM 848 O O . THR A 1 104 ? 17.687 7.704 14.466 1.00 96.38 104 THR A O 1
ATOM 851 N N . LYS A 1 105 ? 18.217 6.223 16.073 1.00 92.50 105 LYS A N 1
ATOM 852 C CA . LYS A 1 105 ? 19.199 5.485 15.260 1.00 92.50 105 LYS A CA 1
ATOM 853 C C . LYS A 1 105 ? 18.543 4.886 14.010 1.00 92.50 105 LYS A C 1
ATOM 855 O O . LYS A 1 105 ? 19.056 5.071 12.915 1.00 92.50 105 LYS A O 1
ATOM 860 N N . LYS A 1 106 ? 17.352 4.298 14.174 1.00 91.69 106 LYS A N 1
ATOM 861 C CA . LYS A 1 106 ? 16.544 3.736 13.085 1.00 91.69 106 LYS A CA 1
ATOM 862 C C . LYS A 1 106 ? 16.225 4.764 11.993 1.00 91.69 106 LYS A C 1
ATOM 864 O O . LYS A 1 106 ? 16.182 4.412 10.824 1.00 91.69 106 LYS A O 1
ATOM 869 N N . ALA A 1 107 ? 16.013 6.035 12.346 1.00 94.44 107 ALA A N 1
ATOM 870 C CA . ALA A 1 107 ? 15.827 7.086 11.345 1.00 94.44 107 ALA A CA 1
ATOM 871 C C . ALA A 1 107 ? 17.091 7.385 10.538 1.00 94.44 107 ALA A C 1
ATOM 873 O O . ALA A 1 107 ? 16.977 7.663 9.350 1.00 94.44 107 ALA A O 1
ATOM 874 N N . GLN A 1 108 ? 18.275 7.347 11.159 1.00 90.75 108 GLN A N 1
ATOM 875 C CA . GLN A 1 108 ? 19.529 7.509 10.415 1.00 90.75 108 GLN A CA 1
ATOM 876 C C . GLN A 1 108 ? 19.767 6.298 9.512 1.00 90.75 108 GLN A C 1
ATOM 878 O O . GLN A 1 108 ? 19.976 6.480 8.323 1.00 90.75 108 GLN A O 1
ATOM 883 N N . GLU A 1 109 ? 19.593 5.080 10.036 1.00 88.31 109 GLU A N 1
ATOM 884 C CA . GLU A 1 109 ? 19.671 3.847 9.241 1.00 88.31 109 GLU A CA 1
ATOM 885 C C . GLU A 1 109 ? 18.704 3.903 8.049 1.00 88.31 109 GLU A C 1
ATOM 887 O O . GLU A 1 109 ? 19.113 3.664 6.918 1.00 88.31 109 GLU A O 1
ATOM 892 N N . TYR A 1 110 ? 17.452 4.323 8.272 1.00 90.69 110 TYR A N 1
ATOM 893 C CA . TYR A 1 110 ? 16.489 4.532 7.194 1.00 90.69 110 TYR A CA 1
ATOM 894 C C . TYR A 1 110 ? 16.979 5.562 6.178 1.00 90.69 110 TYR A C 1
ATOM 896 O O . TYR A 1 110 ? 16.785 5.340 4.993 1.00 90.69 110 TYR A O 1
ATOM 904 N N . LEU A 1 111 ? 17.578 6.686 6.592 1.00 89.38 111 LEU A N 1
ATOM 905 C CA . LEU A 1 111 ? 18.086 7.722 5.681 1.00 89.38 111 LEU A CA 1
ATOM 906 C C . LEU A 1 111 ? 19.292 7.253 4.858 1.00 89.38 111 LEU A C 1
ATOM 908 O O . LEU A 1 111 ? 19.369 7.618 3.684 1.00 89.38 111 LEU A O 1
ATOM 912 N N . ASP A 1 112 ? 20.145 6.407 5.425 1.00 83.25 112 ASP A N 1
ATOM 913 C CA . ASP A 1 112 ? 21.365 5.903 4.785 1.00 83.25 112 ASP A CA 1
ATOM 914 C C . ASP A 1 112 ? 21.104 4.680 3.884 1.00 83.25 112 ASP A C 1
ATOM 916 O O . ASP A 1 112 ? 21.847 4.430 2.940 1.00 83.25 112 ASP A O 1
ATOM 920 N N . TYR A 1 113 ? 20.022 3.931 4.125 1.00 78.50 113 TYR A N 1
ATOM 921 C CA . TYR A 1 113 ? 19.703 2.714 3.373 1.00 78.50 113 TYR A CA 1
ATOM 922 C C . TYR A 1 113 ? 19.265 3.020 1.931 1.00 78.50 113 TYR A C 1
ATOM 924 O O . TYR A 1 113 ? 18.274 3.715 1.730 1.00 78.50 113 TYR A O 1
ATOM 932 N N . GLU A 1 114 ? 19.948 2.504 0.911 1.00 76.31 114 GLU A N 1
ATOM 933 C CA . GLU A 1 114 ? 19.670 2.871 -0.489 1.00 76.31 114 GLU A CA 1
ATOM 934 C C . GLU A 1 114 ? 18.234 2.516 -0.923 1.00 76.31 114 GLU A C 1
ATOM 936 O O . GLU A 1 114 ? 17.505 3.369 -1.434 1.00 76.31 114 GLU A O 1
ATOM 941 N N . ASN A 1 115 ? 17.777 1.294 -0.626 1.00 79.75 115 ASN A N 1
ATOM 942 C CA . ASN A 1 115 ? 16.427 0.842 -0.962 1.00 79.75 115 ASN A CA 1
ATOM 943 C C . ASN A 1 115 ? 15.470 0.887 0.242 1.00 79.75 115 ASN A C 1
ATOM 945 O O . ASN A 1 115 ? 15.359 -0.058 1.024 1.00 79.75 115 ASN A O 1
ATOM 949 N N . LYS A 1 116 ? 14.741 1.997 0.375 1.00 85.00 116 LYS A N 1
ATOM 950 C CA . LYS A 1 116 ? 13.831 2.231 1.508 1.00 85.00 116 LYS A CA 1
ATOM 951 C C . LYS A 1 116 ? 12.718 1.182 1.643 1.00 85.00 116 LYS A C 1
ATOM 953 O O . LYS A 1 116 ? 12.217 1.011 2.750 1.00 85.00 116 LYS A O 1
ATOM 958 N N . GLU A 1 117 ? 12.335 0.504 0.562 1.00 84.50 117 GLU A N 1
ATOM 959 C CA . GLU A 1 117 ? 11.253 -0.487 0.581 1.00 84.50 117 GLU A CA 1
ATOM 960 C C . GLU A 1 117 ? 11.669 -1.752 1.340 1.00 84.50 117 GLU A C 1
ATOM 962 O O . GLU A 1 117 ? 10.962 -2.192 2.245 1.00 84.50 117 GLU A O 1
ATOM 967 N N . PHE A 1 118 ? 12.872 -2.269 1.063 1.00 79.44 118 PHE A N 1
ATOM 968 C CA . PHE A 1 118 ? 13.429 -3.417 1.792 1.00 79.44 118 PHE A CA 1
ATOM 969 C C . PHE A 1 118 ? 13.673 -3.108 3.266 1.00 79.44 118 PHE A C 1
ATOM 971 O O . PHE A 1 118 ? 13.440 -3.956 4.124 1.00 79.44 118 PHE A O 1
ATOM 978 N N . PHE A 1 119 ? 14.096 -1.881 3.582 1.00 82.94 119 PHE A N 1
ATOM 979 C CA . PHE A 1 119 ? 14.204 -1.452 4.975 1.00 82.94 119 PHE A CA 1
ATOM 980 C C . PHE A 1 119 ? 12.850 -1.552 5.698 1.00 82.94 119 PHE A C 1
ATOM 982 O O . PHE A 1 119 ? 12.779 -1.924 6.870 1.00 82.94 119 PHE A O 1
ATOM 989 N N . MET A 1 120 ? 11.764 -1.194 5.011 1.00 87.12 120 MET A N 1
ATOM 990 C CA . MET A 1 120 ? 10.428 -1.199 5.596 1.00 87.12 120 MET A CA 1
ATOM 991 C C . MET A 1 120 ? 9.826 -2.599 5.713 1.00 87.12 120 MET A C 1
ATOM 993 O O . MET A 1 120 ? 9.000 -2.790 6.601 1.00 87.12 120 MET A O 1
ATOM 997 N N . ASP A 1 121 ? 10.242 -3.582 4.910 1.00 82.94 121 ASP A N 1
ATOM 998 C CA . ASP A 1 121 ? 9.717 -4.951 5.002 1.00 82.94 121 ASP A CA 1
ATOM 999 C C . ASP A 1 121 ? 9.929 -5.584 6.382 1.00 82.94 121 ASP A C 1
ATOM 1001 O O . ASP A 1 121 ? 8.987 -6.158 6.932 1.00 82.94 121 ASP A O 1
ATOM 1005 N N . ASP A 1 122 ? 11.121 -5.450 6.974 1.00 80.44 122 ASP A N 1
ATOM 1006 C CA . ASP A 1 122 ? 11.396 -5.965 8.325 1.00 80.44 122 ASP A CA 1
ATOM 1007 C C . ASP A 1 122 ? 10.483 -5.303 9.366 1.00 80.44 122 ASP A C 1
ATOM 1009 O O . ASP A 1 122 ? 9.857 -5.965 10.200 1.00 80.44 122 ASP A O 1
ATOM 1013 N N . PHE A 1 123 ? 10.335 -3.981 9.274 1.00 84.69 123 PHE A N 1
ATOM 1014 C CA . PHE A 1 123 ? 9.464 -3.246 10.176 1.00 84.69 123 PHE A CA 1
ATOM 1015 C C . PHE A 1 123 ? 8.002 -3.673 10.033 1.00 84.69 123 PHE A C 1
ATOM 1017 O O . PHE A 1 123 ? 7.352 -3.942 11.041 1.00 84.69 123 PHE A O 1
ATOM 1024 N N . LEU A 1 124 ? 7.485 -3.739 8.806 1.00 86.38 124 LEU A N 1
ATOM 1025 C CA . LEU A 1 124 ? 6.099 -4.108 8.525 1.00 86.38 124 LEU A CA 1
ATOM 1026 C C . LEU A 1 124 ? 5.804 -5.543 8.977 1.00 86.38 124 LEU A C 1
ATOM 1028 O O . LEU A 1 124 ? 4.765 -5.789 9.589 1.00 86.38 124 LEU A O 1
ATOM 1032 N N . SER A 1 125 ? 6.749 -6.462 8.769 1.00 84.06 125 SER A N 1
ATOM 1033 C CA . SER A 1 125 ? 6.651 -7.871 9.179 1.00 84.06 125 SER A CA 1
ATOM 1034 C C . SER A 1 125 ? 6.606 -8.070 10.693 1.00 84.06 125 SER A C 1
ATOM 1036 O O . SER A 1 125 ? 6.190 -9.125 11.159 1.00 84.06 125 SER A O 1
ATOM 1038 N N . ASN A 1 126 ? 6.995 -7.055 11.465 1.00 81.75 126 ASN A N 1
ATOM 1039 C CA . ASN A 1 126 ? 6.983 -7.076 12.925 1.00 81.75 126 ASN A CA 1
ATOM 1040 C C . ASN A 1 126 ? 6.050 -6.015 13.532 1.00 81.75 126 ASN A C 1
ATOM 1042 O O . ASN A 1 126 ? 5.935 -5.913 14.760 1.00 81.75 126 ASN A O 1
ATOM 1046 N N . PHE A 1 127 ? 5.376 -5.212 12.701 1.00 83.19 127 PHE A N 1
ATOM 1047 C CA . PHE A 1 127 ? 4.539 -4.111 13.156 1.00 83.19 127 PHE A CA 1
ATOM 1048 C C . PHE A 1 127 ? 3.265 -4.637 13.818 1.00 83.19 127 PHE A C 1
ATOM 1050 O O . PHE A 1 127 ? 2.269 -4.961 13.169 1.00 83.19 127 PHE A O 1
ATOM 1057 N N . LYS A 1 128 ? 3.299 -4.700 15.148 1.00 77.31 128 LYS A N 1
ATOM 1058 C CA . LYS A 1 128 ? 2.136 -5.039 15.964 1.00 77.31 128 LYS A CA 1
ATOM 1059 C C . LYS A 1 128 ? 1.236 -3.825 16.110 1.00 77.31 128 LYS A C 1
ATOM 1061 O O . LYS A 1 128 ? 1.672 -2.767 16.570 1.00 77.31 128 LYS A O 1
ATOM 1066 N N . MET A 1 129 ? -0.045 -4.009 15.819 1.00 67.81 129 MET A N 1
ATOM 1067 C CA . MET A 1 129 ? -1.052 -3.025 16.192 1.00 67.81 129 MET A CA 1
ATOM 1068 C C . MET A 1 129 ? -1.124 -2.932 17.721 1.00 67.81 129 MET A C 1
ATOM 1070 O O . MET A 1 129 ? -1.429 -3.912 18.401 1.00 67.81 129 MET A O 1
ATOM 1074 N N . LYS A 1 130 ? -0.804 -1.760 18.287 1.00 56.75 130 LYS A N 1
ATOM 1075 C CA . LYS A 1 130 ? -0.932 -1.537 19.732 1.00 56.75 130 LYS A CA 1
ATOM 1076 C C . LYS A 1 130 ? -2.402 -1.379 20.117 1.00 56.75 130 LYS A C 1
ATOM 1078 O O . LYS A 1 130 ? -3.173 -0.709 19.436 1.00 56.75 130 LYS A O 1
ATOM 1083 N N . LYS A 1 131 ? -2.741 -1.985 21.254 1.00 52.19 131 LYS A N 1
ATOM 1084 C CA . LYS A 1 131 ? -4.049 -1.965 21.907 1.00 52.19 131 LYS A CA 1
ATOM 1085 C C . LYS A 1 131 ? -4.403 -0.533 22.308 1.00 52.19 131 LYS A C 1
ATOM 1087 O O . LYS A 1 131 ? -3.958 -0.072 23.354 1.00 52.19 131 LYS A O 1
ATOM 1092 N N . ASP A 1 132 ? -5.229 0.141 21.517 1.00 44.12 132 ASP A N 1
ATOM 1093 C CA . ASP A 1 132 ? -6.093 1.172 22.078 1.00 44.12 132 ASP A CA 1
ATOM 1094 C C . ASP A 1 132 ? -7.554 0.871 21.732 1.00 44.12 132 ASP A C 1
ATOM 1096 O O . ASP A 1 132 ? -7.964 0.767 20.577 1.00 44.12 132 ASP A O 1
ATOM 1100 N N . ARG A 1 133 ? -8.287 0.612 22.813 1.00 45.41 133 ARG A N 1
ATOM 1101 C CA . ARG A 1 133 ? -9.730 0.415 22.996 1.00 45.41 133 ARG A CA 1
ATOM 1102 C C . ARG A 1 133 ? -10.546 -0.512 22.094 1.00 45.41 133 ARG A C 1
ATOM 1104 O O . ARG A 1 133 ? -11.698 -0.692 22.463 1.00 45.41 133 ARG A O 1
ATOM 1111 N N . MET A 1 134 ? -10.030 -1.170 21.047 1.00 47.19 134 MET A N 1
ATOM 1112 C CA . MET A 1 134 ? -10.807 -2.240 20.375 1.00 47.19 134 MET A CA 1
ATOM 1113 C C . MET A 1 134 ? -10.066 -3.205 19.420 1.00 47.19 134 MET A C 1
ATOM 1115 O O . MET A 1 134 ? -10.717 -3.880 18.626 1.00 47.19 134 MET A O 1
ATOM 1119 N N . THR A 1 135 ? -8.736 -3.325 19.479 1.00 50.72 135 THR A N 1
ATOM 1120 C CA . THR A 1 135 ? -7.959 -4.075 18.467 1.00 50.72 135 THR A CA 1
ATOM 1121 C C . THR A 1 135 ? -7.018 -5.144 19.036 1.00 50.72 135 THR A C 1
ATOM 1123 O O . THR A 1 135 ? -6.479 -5.033 20.139 1.00 50.72 135 THR A O 1
ATOM 1126 N N . TYR A 1 136 ? -6.885 -6.218 18.255 1.00 54.62 136 TYR A N 1
ATOM 1127 C CA . TYR A 1 136 ? -6.221 -7.490 18.539 1.00 54.62 136 TYR A CA 1
ATOM 1128 C C . TYR A 1 136 ? -4.693 -7.384 18.432 1.00 54.62 136 TYR A C 1
ATOM 1130 O O . TYR A 1 136 ? -4.169 -6.501 17.756 1.00 54.62 136 TYR A O 1
ATOM 1138 N N . SER A 1 137 ? -3.966 -8.316 19.058 1.00 62.88 137 SER A N 1
ATOM 1139 C CA . SER A 1 137 ? -2.512 -8.454 18.886 1.00 62.88 137 SER A CA 1
ATOM 1140 C C . SER A 1 137 ? -2.201 -9.175 17.571 1.00 62.88 137 SER A C 1
ATOM 1142 O O . SER A 1 137 ? -1.794 -10.335 17.579 1.00 62.88 137 SER A O 1
ATOM 1144 N N . ILE A 1 138 ? -2.406 -8.494 16.446 1.00 73.69 138 ILE A N 1
ATOM 1145 C CA . ILE A 1 138 ? -2.051 -8.999 15.115 1.00 73.69 138 ILE A CA 1
ATOM 1146 C C . ILE A 1 138 ? -0.849 -8.270 14.540 1.00 73.69 138 ILE A C 1
ATOM 1148 O O . ILE A 1 138 ? -0.568 -7.118 14.890 1.00 73.69 138 ILE A O 1
ATOM 1152 N N . VAL A 1 139 ? -0.188 -8.949 13.605 1.00 81.25 139 VAL A N 1
ATOM 1153 C CA . VAL A 1 139 ? 0.726 -8.331 12.651 1.00 81.25 139 VAL A CA 1
ATOM 1154 C C . VAL A 1 139 ? 0.023 -8.332 11.288 1.00 81.25 139 VAL A C 1
ATOM 1156 O O . VAL A 1 139 ? -0.078 -9.378 10.649 1.00 81.25 139 VAL A O 1
ATOM 1159 N N . PRO A 1 140 ? -0.531 -7.190 10.856 1.00 86.31 140 PRO A N 1
ATOM 1160 C CA . PRO A 1 140 ? -1.365 -7.120 9.657 1.00 86.31 140 PRO A CA 1
ATOM 1161 C C . PRO A 1 140 ? -0.650 -7.476 8.349 1.00 86.31 140 PRO A C 1
ATOM 1163 O O . PRO A 1 140 ? -1.228 -8.114 7.473 1.00 86.31 140 PRO A O 1
ATOM 1166 N N . TYR A 1 141 ? 0.616 -7.074 8.211 1.00 87.06 141 TYR A N 1
ATOM 1167 C CA . TYR A 1 141 ? 1.358 -7.245 6.962 1.00 87.06 141 TYR A CA 1
ATOM 1168 C C . TYR A 1 141 ? 1.593 -8.730 6.612 1.00 87.06 141 TYR A C 1
ATOM 1170 O O . TYR A 1 141 ? 1.212 -9.124 5.510 1.00 87.06 141 TYR A O 1
ATOM 1178 N N . PRO A 1 142 ? 2.071 -9.601 7.530 1.00 85.75 142 PRO A N 1
ATOM 1179 C CA . PRO A 1 142 ? 2.118 -11.048 7.301 1.00 85.75 142 PRO A CA 1
ATOM 1180 C C . PRO A 1 142 ? 0.765 -11.686 6.967 1.00 85.75 142 PRO A C 1
ATOM 1182 O O . PRO A 1 142 ? 0.709 -12.573 6.120 1.00 85.75 142 PRO A O 1
ATOM 1185 N N . ILE A 1 143 ? -0.333 -11.228 7.583 1.00 88.38 143 ILE A N 1
ATOM 1186 C CA . ILE A 1 143 ? -1.682 -11.727 7.268 1.00 88.38 143 ILE A CA 1
ATOM 1187 C C . ILE A 1 143 ? -2.024 -11.431 5.805 1.00 88.38 143 ILE A C 1
ATOM 1189 O O . ILE A 1 143 ? -2.443 -12.330 5.076 1.00 88.38 143 ILE A O 1
ATOM 1193 N N . LEU A 1 144 ? -1.805 -10.190 5.359 1.00 88.44 144 LEU A N 1
ATOM 1194 C CA . LEU A 1 144 ? -2.065 -9.793 3.977 1.00 88.44 144 LEU A CA 1
ATOM 1195 C C . LEU A 1 144 ? -1.169 -10.556 2.986 1.00 88.44 144 LEU A C 1
ATOM 1197 O O . LEU A 1 144 ? -1.662 -11.010 1.955 1.00 88.44 144 LEU A O 1
ATOM 1201 N N . LEU A 1 145 ? 0.114 -10.766 3.314 1.00 83.81 145 LEU A N 1
ATOM 1202 C CA . LEU A 1 145 ? 1.027 -11.591 2.510 1.00 83.81 145 LEU A CA 1
ATOM 1203 C C . LEU A 1 145 ? 0.531 -13.035 2.379 1.00 83.81 145 LEU A C 1
ATOM 1205 O O . LEU A 1 145 ? 0.507 -13.580 1.275 1.00 83.81 145 LEU A O 1
ATOM 1209 N N . LYS A 1 146 ? 0.110 -13.650 3.490 1.00 84.44 146 LYS A N 1
ATOM 1210 C CA . LYS A 1 146 ? -0.415 -15.022 3.520 1.00 84.44 146 LYS A CA 1
ATOM 1211 C C . LYS A 1 146 ? -1.678 -15.150 2.673 1.00 84.44 146 LYS A C 1
ATOM 1213 O O . LYS A 1 146 ? -1.792 -16.089 1.894 1.00 84.44 146 LYS A O 1
ATOM 1218 N N . MET A 1 147 ? -2.577 -14.171 2.760 1.00 86.75 147 MET A N 1
ATOM 1219 C CA . MET A 1 147 ? -3.782 -14.115 1.932 1.00 86.75 147 MET A CA 1
ATOM 1220 C C . MET A 1 147 ? -3.484 -13.991 0.440 1.00 86.75 147 MET A C 1
ATOM 1222 O O . MET A 1 147 ? -4.028 -14.753 -0.348 1.00 86.75 147 MET A O 1
ATOM 1226 N N . LEU A 1 148 ? -2.619 -13.054 0.047 1.00 83.00 148 LEU A N 1
ATOM 1227 C CA . LEU A 1 148 ? -2.244 -12.860 -1.359 1.00 83.00 148 LEU A CA 1
ATOM 1228 C C . LEU A 1 148 ? -1.389 -14.015 -1.915 1.00 83.00 148 LEU A C 1
ATOM 1230 O O . LEU A 1 148 ? -1.218 -14.146 -3.126 1.00 83.00 148 LEU A O 1
ATOM 1234 N N . SER A 1 149 ? -0.835 -14.853 -1.035 1.00 75.94 149 SER A N 1
ATOM 1235 C CA . SER A 1 149 ? -0.120 -16.075 -1.414 1.00 75.94 149 SER A CA 1
ATOM 1236 C C . SER A 1 149 ? -1.059 -17.261 -1.667 1.00 75.94 149 SER A C 1
ATOM 1238 O O . SER A 1 149 ? -0.636 -18.246 -2.284 1.00 75.94 149 SER A O 1
ATOM 1240 N N . ASP A 1 150 ? -2.326 -17.174 -1.249 1.00 80.19 150 ASP A N 1
ATOM 1241 C CA . ASP A 1 150 ? -3.344 -18.199 -1.485 1.00 80.19 150 ASP A CA 1
ATOM 1242 C C . ASP A 1 150 ? -3.575 -18.422 -2.995 1.00 80.19 150 ASP A C 1
ATOM 1244 O O . ASP A 1 150 ? -3.340 -17.552 -3.838 1.00 80.19 150 ASP A O 1
ATOM 1248 N N . ASN A 1 151 ? -3.974 -19.629 -3.396 1.00 69.25 151 ASN A N 1
ATOM 1249 C CA . ASN A 1 151 ? -4.203 -19.940 -4.811 1.00 69.25 151 ASN A CA 1
ATOM 1250 C C . ASN A 1 151 ? -5.517 -19.356 -5.353 1.00 69.25 151 ASN A C 1
ATOM 1252 O O . ASN A 1 151 ? -5.608 -19.120 -6.557 1.00 69.25 151 ASN A O 1
ATOM 1256 N N . LYS A 1 152 ? -6.502 -19.093 -4.489 1.00 79.62 152 LYS A N 1
ATOM 1257 C CA . LYS A 1 152 ? -7.814 -18.540 -4.850 1.00 79.62 152 LYS A CA 1
ATOM 1258 C C . LYS A 1 152 ? -7.817 -17.007 -4.874 1.00 79.62 152 LYS A C 1
ATOM 1260 O O . LYS A 1 152 ? -8.655 -16.412 -5.553 1.00 79.62 152 LYS A O 1
ATOM 1265 N N . ILE A 1 153 ? -6.887 -16.360 -4.165 1.00 78.69 153 ILE A N 1
ATOM 1266 C CA . ILE A 1 153 ? -6.784 -14.898 -4.034 1.00 78.69 153 ILE A CA 1
ATOM 1267 C C . ILE A 1 153 ? -5.397 -14.427 -4.503 1.00 78.69 153 ILE A C 1
ATOM 1269 O O . ILE A 1 153 ? -4.488 -14.238 -3.709 1.00 78.69 153 ILE A O 1
ATOM 1273 N N . GLN A 1 154 ? -5.234 -14.228 -5.814 1.00 68.88 154 GLN A N 1
ATOM 1274 C CA . GLN A 1 154 ? -3.965 -13.756 -6.407 1.00 68.88 154 GLN A CA 1
ATOM 1275 C C . GLN A 1 154 ? -3.836 -12.223 -6.442 1.00 68.88 154 GLN A C 1
ATOM 1277 O O . GLN A 1 154 ? -2.741 -11.680 -6.558 1.00 68.88 154 GLN A O 1
ATOM 1282 N N . GLN A 1 155 ? -4.967 -11.529 -6.330 1.00 82.38 155 GLN A N 1
ATOM 1283 C CA . GLN A 1 155 ? -5.070 -10.079 -6.211 1.00 82.38 155 GLN A CA 1
ATOM 1284 C C . GLN A 1 155 ? -6.274 -9.744 -5.338 1.00 82.38 155 GLN A C 1
ATOM 1286 O O . GLN A 1 155 ? -7.195 -10.561 -5.215 1.00 82.38 155 GLN A O 1
ATOM 1291 N N . LEU A 1 156 ? -6.282 -8.548 -4.762 1.00 91.31 156 LEU A N 1
ATOM 1292 C CA . LEU A 1 156 ? -7.418 -8.016 -4.015 1.00 91.31 156 LEU A CA 1
ATOM 1293 C C . LEU A 1 156 ? -7.799 -6.651 -4.567 1.00 91.31 156 LEU A C 1
ATOM 1295 O O . LEU A 1 156 ? -6.942 -5.796 -4.756 1.00 91.31 156 LEU A O 1
ATOM 1299 N N . THR A 1 157 ? -9.088 -6.407 -4.758 1.00 93.12 157 THR A N 1
ATOM 1300 C CA . THR A 1 157 ? -9.563 -5.037 -4.981 1.00 93.12 157 THR A CA 1
ATOM 1301 C C . THR A 1 157 ? -9.545 -4.250 -3.669 1.00 93.12 157 THR A C 1
ATOM 1303 O O . THR A 1 157 ? -9.647 -4.818 -2.578 1.00 93.12 157 THR A O 1
ATOM 1306 N N . PHE A 1 158 ? -9.518 -2.919 -3.757 1.00 92.19 158 PHE A N 1
ATOM 1307 C CA . PHE A 1 158 ? -9.650 -2.038 -2.595 1.00 92.19 158 PHE A CA 1
ATOM 1308 C C . PHE A 1 158 ? -10.884 -2.381 -1.747 1.00 92.19 158 PHE A C 1
ATOM 1310 O O . PHE A 1 158 ? -10.814 -2.384 -0.519 1.00 92.19 158 PHE A O 1
ATOM 1317 N N . LYS A 1 159 ? -12.016 -2.696 -2.393 1.00 93.06 159 LYS A N 1
ATOM 1318 C CA . LYS A 1 159 ? -13.252 -3.053 -1.689 1.00 93.06 159 LYS A CA 1
ATOM 1319 C C . LYS A 1 159 ? -13.142 -4.390 -0.980 1.00 93.06 159 LYS A C 1
ATOM 1321 O O . LYS A 1 159 ? -13.600 -4.482 0.148 1.00 93.06 159 LYS A O 1
ATOM 1326 N N . GLU A 1 160 ? -12.509 -5.390 -1.584 1.00 95.00 160 GLU A N 1
ATOM 1327 C CA . GLU A 1 160 ? -12.271 -6.676 -0.917 1.00 95.00 160 GLU A CA 1
ATOM 1328 C C . GLU A 1 160 ? -11.381 -6.506 0.317 1.00 95.00 160 GLU A C 1
ATOM 1330 O O . GLU A 1 160 ? -11.670 -7.066 1.376 1.00 95.00 160 GLU A O 1
ATOM 1335 N N . PHE A 1 161 ? -10.349 -5.665 0.213 1.00 93.94 161 PHE A N 1
ATOM 1336 C CA . PHE A 1 161 ? -9.519 -5.331 1.360 1.00 93.94 161 PHE A CA 1
ATOM 1337 C C . PHE A 1 161 ? -10.304 -4.609 2.455 1.00 93.94 161 PHE A C 1
ATOM 1339 O O . PHE A 1 161 ? -10.303 -5.064 3.596 1.00 93.94 161 PHE A O 1
ATOM 1346 N N . GLN A 1 162 ? -11.001 -3.525 2.097 1.00 92.12 162 GLN A N 1
ATOM 1347 C CA . GLN A 1 162 ? -11.809 -2.729 3.021 1.00 92.12 162 GLN A CA 1
ATOM 1348 C C . GLN A 1 162 ? -12.843 -3.597 3.741 1.00 92.12 162 GLN A C 1
ATOM 1350 O O . GLN A 1 162 ? -13.020 -3.481 4.945 1.00 92.12 162 GLN A O 1
ATOM 1355 N N . TYR A 1 163 ? -13.561 -4.428 2.994 1.00 93.19 163 TYR A N 1
ATOM 1356 C CA . TYR A 1 163 ? -14.729 -5.138 3.491 1.00 93.19 163 TYR A CA 1
ATOM 1357 C C . TYR A 1 163 ? -14.410 -6.390 4.289 1.00 93.19 163 TYR A C 1
ATOM 1359 O O . TYR A 1 163 ? -15.195 -6.742 5.168 1.00 93.19 163 TYR A O 1
ATOM 1367 N N . PHE A 1 164 ? -13.306 -7.062 3.978 1.00 93.38 164 PHE A N 1
ATOM 1368 C CA . PHE A 1 164 ? -13.048 -8.384 4.534 1.00 93.38 164 PHE A CA 1
ATOM 1369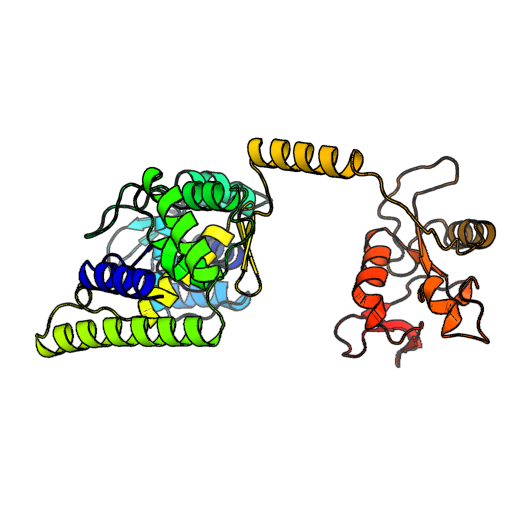 C C . PHE A 1 164 ? -11.658 -8.504 5.154 1.00 93.38 164 PHE A C 1
ATOM 1371 O O . PHE A 1 164 ? -11.518 -9.053 6.242 1.00 93.38 164 PHE A O 1
ATOM 1378 N N . VAL A 1 165 ? -10.622 -7.980 4.498 1.00 91.88 165 VAL A N 1
ATOM 1379 C CA . VAL A 1 165 ? -9.234 -8.215 4.931 1.00 91.88 165 VAL A CA 1
ATOM 1380 C C . VAL A 1 165 ? -8.844 -7.348 6.116 1.00 91.88 165 VAL A C 1
ATOM 1382 O O . VAL A 1 165 ? -8.269 -7.854 7.077 1.00 91.88 165 VAL A O 1
ATOM 1385 N N . SER A 1 166 ? -9.199 -6.060 6.093 1.00 88.25 166 SER A N 1
ATOM 1386 C CA . SER A 1 166 ? -8.885 -5.151 7.199 1.00 88.25 166 SER A CA 1
ATOM 1387 C C . SER A 1 166 ? -9.596 -5.526 8.501 1.00 88.25 166 SER A C 1
ATOM 1389 O O . SER A 1 166 ? -9.278 -4.962 9.539 1.00 88.25 166 SER A O 1
ATOM 1391 N N . GLU A 1 167 ? -10.529 -6.477 8.451 1.00 85.00 167 GLU A N 1
ATOM 1392 C CA . GLU A 1 167 ? -11.321 -6.976 9.574 1.00 85.00 167 GLU A CA 1
ATOM 1393 C C . GLU A 1 167 ? -10.732 -8.225 10.233 1.00 85.00 167 GLU A C 1
ATOM 1395 O O . GLU A 1 167 ? -11.284 -8.698 11.225 1.00 85.00 167 GLU A O 1
ATOM 1400 N N . ILE A 1 168 ? -9.636 -8.778 9.702 1.00 86.94 168 ILE A N 1
ATOM 1401 C CA . ILE A 1 168 ? -9.013 -9.987 10.250 1.00 86.94 168 ILE A CA 1
ATOM 1402 C C . ILE A 1 168 ? -8.378 -9.686 11.603 1.00 86.94 168 ILE A C 1
ATOM 1404 O O . ILE A 1 168 ? -7.645 -8.706 11.770 1.00 86.94 168 ILE A O 1
ATOM 1408 N N . LYS A 1 169 ? -8.640 -10.574 12.567 1.00 80.38 169 LYS A N 1
ATOM 1409 C CA . LYS A 1 169 ? -8.278 -10.404 13.979 1.00 80.38 169 LYS A CA 1
ATOM 1410 C C . LYS A 1 169 ? -7.271 -11.431 14.462 1.00 80.38 169 LYS A C 1
ATOM 1412 O O . LYS A 1 169 ? -6.659 -11.233 15.507 1.00 80.38 169 LYS A O 1
ATOM 1417 N N . ASN A 1 170 ? -7.126 -12.533 13.741 1.00 82.06 170 ASN A N 1
ATOM 1418 C CA . ASN A 1 170 ? -6.124 -13.561 13.968 1.00 82.06 170 ASN A CA 1
ATOM 1419 C C . ASN A 1 170 ? -5.926 -14.375 12.678 1.00 82.06 170 ASN A C 1
ATOM 1421 O O . ASN A 1 170 ? -6.760 -14.337 11.777 1.00 82.06 170 ASN A O 1
ATOM 1425 N N . GLU A 1 171 ? -4.830 -15.127 12.586 1.00 82.94 171 GLU A N 1
ATOM 1426 C CA . GLU A 1 171 ? -4.540 -15.933 11.392 1.00 82.94 171 GLU A CA 1
ATOM 1427 C C . GLU A 1 171 ? -5.573 -17.035 11.111 1.00 82.94 171 GLU A C 1
ATOM 1429 O O . GLU A 1 171 ? -5.705 -17.455 9.963 1.00 82.94 171 GLU A O 1
ATOM 1434 N N . GLY A 1 172 ? -6.306 -17.502 12.126 1.00 86.62 172 GLY A N 1
ATOM 1435 C CA . GLY A 1 172 ? -7.349 -18.517 11.970 1.00 86.62 172 GLY A CA 1
ATOM 1436 C C . GLY A 1 172 ? -8.559 -18.026 11.173 1.00 86.62 172 GLY A C 1
ATOM 1437 O O . GLY A 1 172 ? -9.221 -18.828 10.518 1.00 86.62 172 GLY A O 1
ATOM 1438 N N . ASP A 1 173 ? -8.810 -16.714 11.143 1.00 88.38 173 ASP A N 1
ATOM 1439 C CA . ASP A 1 173 ? -9.942 -16.131 10.410 1.00 88.38 173 ASP A CA 1
ATOM 1440 C C . ASP A 1 173 ? -9.712 -16.099 8.885 1.00 88.38 173 ASP A C 1
ATOM 1442 O O . ASP A 1 173 ? -10.653 -15.867 8.121 1.00 88.38 173 ASP A O 1
ATOM 1446 N N . ILE A 1 174 ? -8.470 -16.319 8.426 1.00 89.94 174 ILE A N 1
ATOM 1447 C CA . ILE A 1 174 ? -8.063 -16.132 7.025 1.00 89.94 174 ILE A CA 1
ATOM 1448 C C . ILE A 1 174 ? -8.932 -16.955 6.072 1.00 89.94 174 ILE A C 1
ATOM 1450 O O . ILE A 1 174 ? -9.422 -16.413 5.083 1.00 89.94 174 ILE A O 1
ATOM 1454 N N . GLN A 1 175 ? -9.170 -18.236 6.373 1.00 91.25 175 GLN A N 1
ATOM 1455 C CA . GLN A 1 175 ? -9.940 -19.100 5.475 1.00 91.25 175 GLN A CA 1
ATOM 1456 C C . GLN A 1 175 ? -11.396 -18.633 5.345 1.00 91.25 175 GLN A C 1
ATOM 1458 O O . GLN A 1 175 ? -11.917 -18.550 4.235 1.00 91.25 175 GLN A O 1
ATOM 1463 N N . GLY A 1 176 ? -12.027 -18.252 6.459 1.00 93.06 176 GLY A N 1
ATOM 1464 C CA . GLY A 1 176 ? -13.396 -17.732 6.446 1.00 93.06 176 GLY A CA 1
ATOM 1465 C C . GLY A 1 176 ? -13.512 -16.421 5.665 1.00 93.06 176 GLY A C 1
ATOM 1466 O O . GLY A 1 176 ? -14.488 -16.206 4.947 1.00 93.06 176 GLY A O 1
ATOM 1467 N N . VAL A 1 177 ? -12.491 -15.564 5.742 1.00 93.38 177 VAL A N 1
ATOM 1468 C CA . VAL A 1 177 ? -12.423 -14.333 4.947 1.00 93.38 177 VAL A CA 1
ATOM 1469 C C . VAL A 1 177 ? -12.219 -14.620 3.458 1.00 93.38 177 VAL A C 1
ATOM 1471 O O . VAL A 1 177 ? -12.879 -13.990 2.632 1.00 93.38 177 VAL A O 1
ATOM 1474 N N . ILE A 1 178 ? -11.370 -15.587 3.096 1.00 93.12 178 ILE A N 1
ATOM 1475 C CA . ILE A 1 178 ? -11.209 -16.026 1.701 1.00 93.12 178 ILE A CA 1
ATOM 1476 C C . ILE A 1 178 ? -12.556 -16.491 1.136 1.00 93.12 178 ILE A C 1
ATOM 1478 O O . ILE A 1 178 ? -12.945 -16.057 0.052 1.00 93.12 178 ILE A O 1
ATOM 1482 N N . ASP A 1 179 ? -13.307 -17.298 1.884 1.00 94.56 179 ASP A N 1
ATOM 1483 C CA . ASP A 1 179 ? -14.609 -17.801 1.440 1.00 94.56 179 ASP A CA 1
ATOM 1484 C C . ASP A 1 179 ? -15.632 -16.663 1.243 1.00 94.56 179 ASP A C 1
ATOM 1486 O O . ASP A 1 179 ? -16.380 -16.662 0.262 1.00 94.56 179 ASP A O 1
ATOM 1490 N N . LEU A 1 180 ? -15.631 -15.650 2.120 1.00 95.94 180 LEU A N 1
ATOM 1491 C CA . LEU A 1 180 ? -16.466 -14.449 1.972 1.00 95.94 180 LEU A CA 1
ATOM 1492 C C . LEU A 1 180 ? -16.091 -13.621 0.736 1.00 95.94 180 LEU A C 1
ATOM 1494 O O . LEU A 1 180 ? -16.981 -13.145 0.028 1.00 95.94 180 LEU A O 1
ATOM 1498 N N . ILE A 1 181 ? -14.795 -13.467 0.448 1.00 96.19 181 ILE A N 1
ATOM 1499 C CA . ILE A 1 181 ? -14.322 -12.768 -0.755 1.00 96.19 181 ILE A CA 1
ATOM 1500 C C . ILE A 1 181 ? -14.764 -13.521 -2.010 1.00 96.19 181 ILE A C 1
ATOM 1502 O O . ILE A 1 181 ? -15.263 -12.907 -2.953 1.00 96.19 181 ILE A O 1
ATOM 1506 N N . LEU A 1 182 ? -14.628 -14.848 -2.028 1.00 94.88 182 LEU A N 1
ATOM 1507 C CA . LEU A 1 182 ? -15.061 -15.664 -3.160 1.00 94.88 182 LEU A CA 1
ATOM 1508 C C . LEU A 1 182 ? -16.572 -15.563 -3.378 1.00 94.88 182 LEU A C 1
ATOM 1510 O O . LEU A 1 182 ? -16.999 -15.415 -4.521 1.00 94.88 182 LEU A O 1
ATOM 1514 N N . GLU A 1 183 ? -17.375 -15.545 -2.312 1.00 96.31 183 GLU A N 1
ATOM 1515 C CA . GLU A 1 183 ? -18.818 -15.297 -2.406 1.00 96.31 183 GLU A CA 1
ATOM 1516 C C . GLU A 1 183 ? -19.124 -13.888 -2.943 1.00 96.31 183 GLU A C 1
ATOM 1518 O O . GLU A 1 183 ? -19.973 -13.723 -3.820 1.00 96.31 183 GLU A O 1
ATOM 1523 N N . TYR A 1 184 ? -18.403 -12.866 -2.474 1.00 97.25 184 TYR A N 1
ATOM 1524 C CA . TYR A 1 184 ? -18.531 -11.495 -2.972 1.00 97.25 184 TYR A CA 1
ATOM 1525 C C . TYR A 1 184 ? -18.174 -11.377 -4.461 1.00 97.25 184 TYR A C 1
ATOM 1527 O O . TYR A 1 184 ? -18.815 -10.621 -5.196 1.00 97.25 184 TYR A O 1
ATOM 1535 N N . ARG A 1 185 ? -17.186 -12.141 -4.938 1.00 95.50 185 ARG A N 1
ATOM 1536 C CA . ARG A 1 185 ? -16.782 -12.168 -6.352 1.00 95.50 185 ARG A CA 1
ATOM 1537 C C . ARG A 1 185 ? -17.861 -12.722 -7.276 1.00 95.50 185 ARG A C 1
ATOM 1539 O O . ARG A 1 185 ? -17.946 -12.235 -8.399 1.00 95.50 185 ARG A O 1
ATOM 1546 N N . GLN A 1 186 ? -18.700 -13.644 -6.797 1.00 96.12 186 GLN A N 1
ATOM 1547 C CA . GLN A 1 186 ? -19.829 -14.183 -7.568 1.00 96.12 186 GLN A CA 1
ATOM 1548 C C . GLN A 1 186 ? -20.954 -13.164 -7.792 1.00 96.12 186 GLN A C 1
ATOM 1550 O O . GLN A 1 186 ? -21.809 -13.369 -8.651 1.00 96.12 186 GLN A O 1
ATOM 1555 N N . LEU A 1 187 ? -20.984 -12.066 -7.029 1.00 97.00 187 LEU A N 1
ATOM 1556 C CA . LEU A 1 187 ? -22.000 -11.035 -7.206 1.00 97.00 187 LEU A CA 1
ATOM 1557 C C . LEU A 1 187 ? -21.778 -10.249 -8.502 1.00 97.00 187 LEU A C 1
ATOM 1559 O O . LEU A 1 187 ? -20.677 -9.756 -8.776 1.00 97.00 187 LEU A O 1
ATOM 1563 N N . VAL A 1 188 ? -22.861 -10.020 -9.244 1.00 96.50 188 VAL A N 1
ATOM 1564 C CA . VAL A 1 188 ? -22.843 -9.089 -10.380 1.00 96.50 188 VAL A CA 1
ATOM 1565 C C . VAL A 1 188 ? -22.728 -7.641 -9.897 1.00 96.50 188 VAL A C 1
ATOM 1567 O O . VAL A 1 188 ? -23.005 -7.321 -8.739 1.00 96.50 188 VAL A O 1
ATOM 1570 N N . ARG A 1 189 ? -22.358 -6.718 -10.792 1.00 96.06 189 ARG A N 1
ATOM 1571 C CA . ARG A 1 189 ? -22.153 -5.297 -10.451 1.00 96.06 189 ARG A CA 1
ATOM 1572 C C . ARG A 1 189 ? -23.353 -4.663 -9.734 1.00 96.06 189 ARG A C 1
ATOM 1574 O O . ARG A 1 189 ? -23.155 -3.966 -8.745 1.00 96.06 189 ARG A O 1
ATOM 1581 N N . ALA A 1 190 ? -24.578 -4.938 -10.188 1.00 96.81 190 ALA A N 1
ATOM 1582 C CA . ALA A 1 190 ? -25.796 -4.427 -9.554 1.00 96.81 190 ALA A CA 1
ATOM 1583 C C . ALA A 1 190 ? -25.932 -4.898 -8.094 1.00 96.81 190 ALA A C 1
ATOM 1585 O O . ALA A 1 190 ? -26.206 -4.093 -7.211 1.00 96.81 190 ALA A O 1
ATOM 1586 N N . GLN A 1 191 ? -25.635 -6.171 -7.827 1.00 97.38 191 GLN A N 1
ATOM 1587 C CA . GLN A 1 191 ? -25.642 -6.737 -6.477 1.00 97.38 191 GLN A CA 1
ATOM 1588 C C . GLN A 1 191 ? -24.515 -6.156 -5.612 1.00 97.38 191 GLN A C 1
ATOM 1590 O O . GLN A 1 191 ? -24.724 -5.852 -4.443 1.00 97.38 191 GLN A O 1
ATOM 1595 N N . LYS A 1 192 ? -23.316 -5.940 -6.166 1.00 97.31 192 LYS A N 1
ATOM 1596 C CA . LYS A 1 192 ? -22.230 -5.271 -5.427 1.00 97.31 192 LYS A CA 1
ATOM 1597 C C . LYS A 1 192 ? -22.613 -3.844 -5.025 1.00 97.31 192 LYS A C 1
ATOM 1599 O O . LYS A 1 192 ? -22.321 -3.444 -3.900 1.00 97.31 192 LYS A O 1
ATOM 1604 N N . ASN A 1 193 ? -23.295 -3.110 -5.906 1.00 96.88 193 ASN A N 1
ATOM 1605 C CA . ASN A 1 193 ? -23.810 -1.772 -5.609 1.00 96.88 193 ASN A CA 1
ATOM 1606 C C . ASN A 1 193 ? -24.912 -1.815 -4.542 1.00 96.88 193 ASN A C 1
ATOM 1608 O O . ASN A 1 193 ? -24.873 -1.042 -3.594 1.00 96.88 193 ASN A O 1
ATOM 1612 N N . GLU A 1 194 ? -25.855 -2.751 -4.649 1.00 97.81 194 GLU A N 1
ATOM 1613 C CA . GLU A 1 194 ? -26.909 -2.929 -3.645 1.00 97.81 194 GLU A CA 1
ATOM 1614 C C . GLU A 1 194 ? -26.323 -3.246 -2.260 1.00 97.81 194 GLU A C 1
ATOM 1616 O O . GLU A 1 194 ? -26.740 -2.676 -1.252 1.00 97.81 194 GLU A O 1
ATOM 1621 N N . LEU A 1 195 ? -25.318 -4.124 -2.202 1.00 97.31 195 LEU A N 1
ATOM 1622 C CA . LEU A 1 195 ? -24.613 -4.442 -0.964 1.00 97.31 195 LEU A CA 1
ATOM 1623 C C . LEU A 1 195 ? -23.863 -3.222 -0.409 1.00 97.31 195 LEU A C 1
ATOM 1625 O O . LEU A 1 195 ? -23.883 -2.997 0.798 1.00 97.31 195 LEU A O 1
ATOM 1629 N N . HIS A 1 196 ? -23.231 -2.422 -1.272 1.00 95.88 196 HIS A N 1
ATOM 1630 C CA . HIS A 1 196 ? -22.565 -1.178 -0.882 1.00 95.88 196 HIS A CA 1
ATOM 1631 C C . HIS A 1 196 ? -23.538 -0.183 -0.233 1.00 95.88 196 HIS A C 1
ATOM 1633 O O . HIS A 1 196 ? -23.257 0.318 0.856 1.00 95.88 196 HIS A O 1
ATOM 1639 N N . GLU A 1 197 ? -24.692 0.057 -0.858 1.00 97.25 197 GLU A N 1
ATOM 1640 C CA . GLU A 1 197 ? -25.725 0.954 -0.326 1.00 97.25 197 GLU A CA 1
ATOM 1641 C C . GLU A 1 197 ? -26.334 0.420 0.975 1.00 97.25 197 GLU A C 1
ATOM 1643 O O . GLU A 1 197 ? -26.551 1.174 1.924 1.00 97.25 197 GLU A O 1
ATOM 1648 N N . PHE A 1 198 ? -26.540 -0.897 1.073 1.00 96.94 198 PHE A N 1
ATOM 1649 C CA . PHE A 1 198 ? -26.971 -1.534 2.316 1.00 96.94 198 PHE A CA 1
ATOM 1650 C C . PHE A 1 198 ? -25.982 -1.275 3.463 1.00 96.94 198 PHE A C 1
ATOM 1652 O O . PHE A 1 198 ? -26.388 -0.861 4.547 1.00 96.94 198 PHE A O 1
ATOM 1659 N N . ILE A 1 199 ? -24.684 -1.479 3.217 1.00 95.06 199 ILE A N 1
ATOM 1660 C CA . ILE A 1 199 ? -23.621 -1.244 4.202 1.00 95.06 199 ILE A CA 1
ATOM 1661 C C . ILE A 1 199 ? -23.620 0.220 4.658 1.00 95.06 199 ILE A C 1
ATOM 1663 O O . ILE A 1 199 ? -23.589 0.479 5.861 1.00 95.06 199 ILE A O 1
ATOM 1667 N N . LYS A 1 200 ? -23.689 1.173 3.717 1.00 95.00 200 LYS A N 1
ATOM 1668 C CA . LYS A 1 200 ? -23.762 2.609 4.030 1.00 95.00 200 LYS A CA 1
ATOM 1669 C C . LYS A 1 200 ? -24.960 2.936 4.913 1.00 95.00 200 LYS A C 1
ATOM 1671 O O . LYS A 1 200 ? -24.793 3.553 5.958 1.00 95.00 200 LYS A O 1
ATOM 1676 N N . LYS A 1 201 ? -26.142 2.434 4.558 1.00 95.38 201 LYS A N 1
ATOM 1677 C CA . LYS A 1 201 ? -27.367 2.672 5.323 1.00 95.38 201 LYS A CA 1
ATOM 1678 C C . LYS A 1 201 ? -27.289 2.136 6.757 1.00 95.38 201 LYS A C 1
ATOM 1680 O O . LYS A 1 201 ? -27.744 2.807 7.682 1.00 95.38 201 LYS A O 1
ATOM 1685 N N . GLU A 1 202 ? -26.716 0.950 6.966 1.00 94.50 202 GLU A N 1
ATOM 1686 C CA . GLU A 1 202 ? -26.521 0.402 8.318 1.00 94.50 202 GLU A CA 1
ATOM 1687 C C . GLU A 1 202 ? -25.512 1.236 9.131 1.00 94.50 202 GLU A C 1
ATOM 1689 O O . GLU A 1 202 ? -25.733 1.495 10.315 1.00 94.50 202 GLU A O 1
ATOM 1694 N N . CYS A 1 203 ? -24.434 1.702 8.495 1.00 92.62 203 CYS A N 1
ATOM 1695 C CA . CYS A 1 203 ? -23.467 2.633 9.079 1.00 92.62 203 CYS A CA 1
ATOM 1696 C C . CYS A 1 203 ? -24.111 3.969 9.495 1.00 92.62 203 CYS A C 1
ATOM 1698 O O . CYS A 1 203 ? -23.913 4.440 10.622 1.00 92.62 203 CYS A O 1
ATOM 1700 N N . ASP A 1 204 ? -24.910 4.565 8.611 1.00 92.81 204 ASP A N 1
ATOM 1701 C CA . ASP A 1 204 ? -25.580 5.844 8.849 1.00 92.81 204 ASP A CA 1
ATOM 1702 C C . ASP A 1 204 ? -26.589 5.726 9.985 1.00 92.81 204 ASP A C 1
ATOM 1704 O O . ASP A 1 204 ? -26.590 6.555 10.892 1.00 92.81 204 ASP A O 1
ATOM 1708 N N . LYS A 1 205 ? -27.365 4.635 10.017 1.00 92.62 205 LYS A N 1
ATOM 1709 C CA . LYS A 1 205 ? -28.325 4.371 11.091 1.00 92.62 205 LYS A CA 1
ATOM 1710 C C . LYS A 1 205 ? -27.670 4.402 12.474 1.00 92.62 205 LYS A C 1
ATOM 1712 O O . LYS A 1 205 ? -28.126 5.139 13.346 1.00 92.62 205 LYS A O 1
ATOM 1717 N N . ILE A 1 206 ? -26.586 3.647 12.678 1.00 90.44 206 ILE A N 1
ATOM 1718 C CA . ILE A 1 206 ? -25.902 3.621 13.984 1.00 90.44 206 ILE A CA 1
ATOM 1719 C C . ILE A 1 206 ? -25.237 4.972 14.281 1.00 90.44 206 ILE A C 1
ATOM 1721 O O . ILE A 1 206 ? -25.180 5.402 15.432 1.00 90.44 206 ILE A O 1
ATOM 1725 N N . THR A 1 207 ? -24.751 5.672 13.254 1.00 90.62 207 THR A N 1
ATOM 1726 C CA . THR A 1 207 ? -24.187 7.018 13.419 1.00 90.62 207 THR A CA 1
ATOM 1727 C C . THR A 1 207 ? -25.237 8.012 13.907 1.00 90.62 207 THR A C 1
ATOM 1729 O O . THR A 1 207 ? -24.986 8.703 14.893 1.00 90.62 207 THR A O 1
ATOM 1732 N N . SER A 1 208 ? -26.420 8.037 13.291 1.00 92.81 208 SER A N 1
ATOM 1733 C CA . SER A 1 208 ? -27.533 8.891 13.708 1.00 92.81 208 SER A CA 1
ATOM 1734 C C . SER A 1 208 ? -28.029 8.545 15.113 1.00 92.81 208 SER A C 1
ATOM 1736 O O . SER A 1 208 ? -28.268 9.447 15.911 1.00 92.81 208 SER A O 1
ATOM 1738 N N . GLU A 1 209 ? -28.124 7.255 15.458 1.00 91.31 209 GLU A N 1
ATOM 1739 C CA . GLU A 1 209 ? -28.464 6.813 16.818 1.00 91.31 209 GLU A CA 1
ATOM 1740 C C . GLU A 1 209 ? -27.432 7.306 17.846 1.00 91.31 209 GLU A C 1
ATOM 1742 O O . GLU A 1 209 ? -27.797 7.809 18.910 1.00 91.31 209 GLU A O 1
ATOM 1747 N N . ALA A 1 210 ? -26.137 7.215 17.533 1.00 89.56 210 ALA A N 1
ATOM 1748 C CA . ALA A 1 210 ? -25.081 7.717 18.406 1.00 89.56 210 ALA A CA 1
ATOM 1749 C C . ALA A 1 210 ? -25.138 9.245 18.567 1.00 89.56 210 ALA A C 1
ATOM 1751 O O . ALA A 1 210 ? -24.940 9.754 19.669 1.00 89.56 210 ALA A O 1
ATOM 1752 N N . GLU A 1 211 ? -25.429 9.983 17.496 1.00 92.38 211 GLU A N 1
ATOM 1753 C CA . GLU A 1 211 ? -25.556 11.444 17.518 1.00 92.38 211 GLU A CA 1
ATOM 1754 C C . GLU A 1 211 ? -26.772 11.921 18.310 1.00 92.38 211 GLU A C 1
ATOM 1756 O O . GLU A 1 211 ? -26.631 12.813 19.149 1.00 92.38 211 GLU A O 1
ATOM 1761 N N . ALA A 1 212 ? -27.931 11.290 18.110 1.00 94.38 212 ALA A N 1
ATOM 1762 C CA . ALA A 1 212 ? -29.151 11.586 18.858 1.00 94.38 212 ALA A CA 1
ATOM 1763 C C . ALA A 1 212 ? -28.943 11.397 20.370 1.00 94.38 212 ALA A C 1
ATOM 1765 O O . ALA A 1 212 ? -29.383 12.218 21.174 1.00 94.38 212 ALA A O 1
ATOM 1766 N N . ASN A 1 213 ? -28.187 10.364 20.750 1.00 93.94 213 ASN A N 1
ATOM 1767 C CA . ASN A 1 213 ? -27.837 10.067 22.138 1.00 93.94 213 ASN A CA 1
ATOM 1768 C C . ASN A 1 213 ? -26.594 10.826 22.644 1.00 93.94 213 ASN A C 1
ATOM 1770 O O . ASN A 1 213 ? -26.123 10.556 23.748 1.00 93.94 213 ASN A O 1
ATOM 1774 N N . LYS A 1 214 ? -26.040 11.763 21.856 1.00 93.12 214 LYS A N 1
ATOM 1775 C CA . LYS A 1 214 ? -24.825 12.540 22.179 1.00 93.12 214 LYS A CA 1
ATOM 1776 C C . LYS A 1 214 ? -23.638 11.661 22.601 1.00 93.12 214 LYS A C 1
ATOM 1778 O O . LYS A 1 214 ? -22.822 12.057 23.435 1.00 93.12 214 LYS A O 1
ATOM 1783 N N . LEU A 1 215 ? -23.536 10.464 22.025 1.00 87.19 215 LEU A N 1
ATOM 1784 C CA . LEU A 1 215 ? -22.460 9.533 22.328 1.00 87.19 215 LEU A CA 1
ATOM 1785 C C . LEU A 1 215 ? -21.126 10.018 21.732 1.00 87.19 215 LEU A C 1
ATOM 1787 O O . LEU A 1 215 ? -21.100 10.692 20.695 1.00 87.19 215 LEU A O 1
ATOM 1791 N N . PRO A 1 216 ? -19.994 9.645 22.354 1.00 83.62 216 PRO A N 1
ATOM 1792 C CA . PRO A 1 216 ? -18.664 9.923 21.821 1.00 83.62 216 PRO A CA 1
ATOM 1793 C C . PRO A 1 216 ? -18.451 9.429 20.376 1.00 83.62 216 PRO A C 1
ATOM 1795 O O . PRO A 1 216 ? -19.112 8.504 19.897 1.00 83.62 216 PRO A O 1
ATOM 1798 N N . LYS A 1 217 ? -17.474 10.010 19.663 1.00 79.56 217 LYS A N 1
ATOM 1799 C CA . LYS A 1 217 ? -17.196 9.712 18.238 1.00 79.56 217 LYS A CA 1
ATOM 1800 C C . LYS A 1 217 ? -16.874 8.228 17.984 1.00 79.56 217 LYS A C 1
ATOM 1802 O O . LYS A 1 217 ? -17.067 7.723 16.879 1.00 79.56 217 LYS A O 1
ATOM 1807 N N . GLU A 1 218 ? -16.392 7.501 18.983 1.00 77.75 218 GLU A N 1
ATOM 1808 C CA . GLU A 1 218 ? -16.149 6.058 18.933 1.00 77.75 218 GLU A CA 1
ATOM 1809 C C . GLU A 1 218 ? -17.414 5.201 18.755 1.00 77.75 218 GLU A C 1
ATOM 1811 O O . GLU A 1 218 ? -17.321 4.079 18.256 1.00 77.75 218 GLU A O 1
ATOM 1816 N N . TYR A 1 219 ? -18.592 5.745 19.064 1.00 81.75 219 TYR A N 1
ATOM 1817 C CA . TYR A 1 219 ? -19.880 5.079 18.854 1.00 81.75 219 TYR A CA 1
ATOM 1818 C C . TYR A 1 219 ? -20.459 5.320 17.455 1.00 81.75 219 TYR A C 1
ATOM 1820 O O . TYR A 1 219 ? -21.339 4.581 17.026 1.00 81.75 219 TYR A O 1
ATOM 1828 N N . LYS A 1 220 ? -19.928 6.294 16.706 1.00 85.06 220 LYS A N 1
ATOM 1829 C CA . LYS A 1 220 ? -20.326 6.542 15.314 1.00 85.06 220 LYS A CA 1
ATOM 1830 C C . LYS A 1 220 ? -19.805 5.441 14.390 1.00 85.06 220 LYS A C 1
ATOM 1832 O O . LYS A 1 220 ? -18.723 4.887 14.635 1.00 85.06 220 LYS A O 1
ATOM 1837 N N . ARG A 1 221 ? -20.544 5.149 13.316 1.00 86.38 221 ARG A N 1
ATOM 1838 C CA . ARG A 1 221 ? -20.207 4.122 12.319 1.00 86.38 221 ARG A CA 1
ATOM 1839 C C . ARG A 1 221 ? -19.939 4.693 10.923 1.00 86.38 221 ARG A C 1
ATOM 1841 O O . ARG A 1 221 ? -20.315 4.095 9.929 1.00 86.38 221 ARG A O 1
ATOM 1848 N N . ASP A 1 222 ? -19.267 5.839 10.857 1.00 84.56 222 ASP A N 1
ATOM 1849 C CA . ASP A 1 222 ? -18.983 6.572 9.616 1.00 84.56 222 ASP A CA 1
ATOM 1850 C C . ASP A 1 222 ? -18.266 5.692 8.567 1.00 84.56 222 ASP A C 1
ATOM 1852 O O . ASP A 1 222 ? -17.150 5.200 8.794 1.00 84.56 222 ASP A O 1
ATOM 1856 N N . TYR A 1 223 ? -18.938 5.496 7.430 1.00 89.44 223 TYR A N 1
ATOM 1857 C CA . TYR A 1 223 ? -18.463 4.697 6.302 1.00 89.44 223 TYR A CA 1
ATOM 1858 C C . TYR A 1 223 ? -17.271 5.338 5.575 1.00 89.44 223 TYR A C 1
ATOM 1860 O O . TYR A 1 223 ? -16.348 4.641 5.141 1.00 89.44 223 TYR A O 1
ATOM 1868 N N . GLU A 1 224 ? -17.262 6.663 5.445 1.00 88.44 224 GLU A N 1
ATOM 1869 C CA . GLU A 1 224 ? -16.172 7.395 4.796 1.00 88.44 224 GLU A CA 1
ATOM 1870 C C . GLU A 1 224 ? -14.909 7.329 5.650 1.00 88.44 224 GLU A C 1
ATOM 1872 O O . GLU A 1 224 ? -13.813 7.084 5.146 1.00 88.44 224 GLU A O 1
ATOM 1877 N N . ASN A 1 225 ? -15.058 7.424 6.971 1.00 84.00 225 ASN A N 1
ATOM 1878 C CA . ASN A 1 225 ? -13.954 7.203 7.893 1.00 84.00 225 ASN A CA 1
ATOM 1879 C C . ASN A 1 225 ? -13.384 5.782 7.745 1.00 84.00 225 ASN A C 1
ATOM 1881 O O . ASN A 1 225 ? -12.171 5.625 7.622 1.00 84.00 225 ASN A O 1
ATOM 1885 N N . TRP A 1 226 ? -14.223 4.742 7.688 1.00 86.00 226 TRP A N 1
ATOM 1886 C CA . TRP A 1 226 ? -13.750 3.374 7.418 1.00 86.00 226 TRP A CA 1
ATOM 1887 C C . TRP A 1 226 ? -12.985 3.278 6.095 1.00 86.00 226 TRP A C 1
ATOM 1889 O O . TRP A 1 226 ? -11.865 2.769 6.062 1.00 86.00 226 TRP A O 1
ATOM 1899 N N . THR A 1 227 ? -13.547 3.845 5.027 1.00 88.44 227 THR A N 1
ATOM 1900 C CA . THR A 1 227 ? -12.910 3.901 3.707 1.00 88.44 227 THR A CA 1
ATOM 1901 C C . THR A 1 227 ? -11.529 4.556 3.776 1.00 88.44 227 THR A C 1
ATOM 1903 O O . THR A 1 227 ? -10.567 4.025 3.221 1.00 88.44 227 THR A O 1
ATOM 1906 N N . ASN A 1 228 ? -11.395 5.671 4.492 1.00 84.88 228 ASN A N 1
ATOM 1907 C CA . ASN A 1 228 ? -10.123 6.377 4.635 1.00 84.88 228 ASN A CA 1
ATOM 1908 C C . ASN A 1 228 ? -9.102 5.577 5.453 1.00 84.88 228 ASN A C 1
ATOM 1910 O O . ASN A 1 228 ? -7.940 5.502 5.065 1.00 84.88 228 ASN A O 1
ATOM 1914 N N . ASN A 1 229 ? -9.521 4.906 6.528 1.00 82.94 229 ASN A N 1
ATOM 1915 C CA . ASN A 1 229 ? -8.616 4.052 7.304 1.00 82.94 229 ASN A CA 1
ATOM 1916 C C . ASN A 1 229 ? -8.111 2.855 6.495 1.00 82.94 229 ASN A C 1
ATOM 1918 O O . ASN A 1 229 ? -6.921 2.549 6.547 1.00 82.94 229 ASN A O 1
ATOM 1922 N N . ALA A 1 230 ? -8.979 2.227 5.697 1.00 87.00 230 ALA A N 1
ATOM 1923 C CA . ALA A 1 230 ? -8.568 1.160 4.792 1.00 87.00 230 ALA A CA 1
ATOM 1924 C C . ALA A 1 230 ? -7.527 1.662 3.775 1.00 87.00 230 ALA A C 1
ATOM 1926 O O . ALA A 1 230 ? -6.499 1.014 3.580 1.00 87.00 230 ALA A O 1
ATOM 1927 N N . LYS A 1 231 ? -7.735 2.850 3.186 1.00 86.19 231 LYS A N 1
ATOM 1928 C CA . LYS A 1 231 ? -6.753 3.476 2.280 1.00 86.19 231 LYS A CA 1
ATOM 1929 C C . LYS A 1 231 ? -5.416 3.727 2.973 1.00 86.19 231 LYS A C 1
ATOM 1931 O O . LYS A 1 231 ? -4.388 3.322 2.446 1.00 86.19 231 LYS A O 1
ATOM 1936 N N . HIS A 1 232 ? -5.422 4.330 4.160 1.00 82.81 232 HIS A N 1
ATOM 1937 C CA . HIS A 1 232 ? -4.195 4.609 4.913 1.00 82.81 232 HIS A CA 1
ATOM 1938 C C . HIS A 1 232 ? -3.411 3.341 5.248 1.00 82.81 232 HIS A C 1
ATOM 1940 O O . HIS A 1 232 ? -2.183 3.339 5.199 1.00 82.81 232 HIS A O 1
ATOM 1946 N N . SER A 1 233 ? -4.109 2.255 5.577 1.00 85.88 233 SER A N 1
ATOM 1947 C CA . SER A 1 233 ? -3.473 0.968 5.845 1.00 85.88 233 SER A CA 1
ATOM 1948 C C . SER A 1 233 ? -2.800 0.393 4.602 1.00 85.88 233 SER A C 1
ATOM 1950 O O . SER A 1 233 ? -1.671 -0.081 4.694 1.00 85.88 233 SER A O 1
ATOM 1952 N N . LEU A 1 234 ? -3.430 0.506 3.430 1.00 86.81 234 LEU A N 1
ATOM 1953 C CA . LEU A 1 234 ? -2.798 0.111 2.170 1.00 86.81 234 LEU A CA 1
ATOM 1954 C C . LEU A 1 234 ? -1.610 0.996 1.808 1.00 86.81 234 LEU A C 1
ATOM 1956 O O . LEU A 1 234 ? -0.567 0.467 1.445 1.00 86.81 234 LEU A O 1
ATOM 1960 N N . GLU A 1 235 ? -1.727 2.317 1.951 1.00 84.69 235 GLU A N 1
ATOM 1961 C CA . GLU A 1 235 ? -0.604 3.240 1.738 1.00 84.69 235 GLU A CA 1
ATOM 1962 C C . GLU A 1 235 ? 0.578 2.906 2.655 1.00 84.69 235 GLU A C 1
ATOM 1964 O O . GLU A 1 235 ? 1.730 2.970 2.233 1.00 84.69 235 GLU A O 1
ATOM 1969 N N . PHE A 1 236 ? 0.296 2.501 3.894 1.00 86.25 236 PHE A N 1
ATOM 1970 C CA . PHE A 1 236 ? 1.308 2.054 4.838 1.00 86.25 236 PHE A CA 1
ATOM 1971 C C . PHE A 1 236 ? 1.977 0.740 4.407 1.00 86.25 236 PHE A C 1
ATOM 1973 O O . PHE A 1 236 ? 3.203 0.651 4.448 1.00 86.25 236 PHE A O 1
ATOM 1980 N N . PHE A 1 237 ? 1.216 -0.256 3.942 1.00 87.44 237 PHE A N 1
ATOM 1981 C CA . PHE A 1 237 ? 1.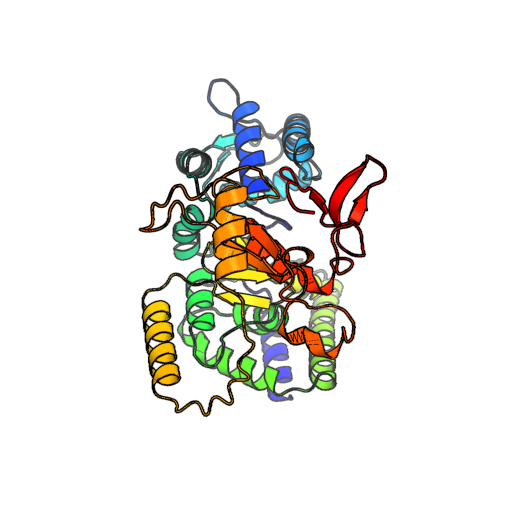791 -1.497 3.405 1.00 87.44 237 PHE A CA 1
ATOM 1982 C C . PHE A 1 237 ? 2.557 -1.288 2.097 1.00 87.44 237 PHE A C 1
ATOM 1984 O O . PHE A 1 237 ? 3.538 -1.983 1.856 1.00 87.44 237 PHE A O 1
ATOM 1991 N N . ASN A 1 238 ? 2.166 -0.294 1.297 1.00 86.88 238 ASN A N 1
ATOM 1992 C CA . ASN A 1 238 ? 2.822 0.078 0.042 1.00 86.88 238 ASN A CA 1
ATOM 1993 C C . ASN A 1 238 ? 4.251 0.630 0.242 1.00 86.88 238 ASN A C 1
ATOM 1995 O O . ASN A 1 238 ? 4.982 0.816 -0.733 1.00 86.88 238 ASN A O 1
ATOM 1999 N N . LEU A 1 239 ? 4.649 0.901 1.495 1.00 88.06 239 LEU A N 1
ATOM 2000 C CA . LEU A 1 239 ? 6.030 1.219 1.874 1.00 88.06 239 LEU A CA 1
ATOM 2001 C C . LEU A 1 239 ? 6.950 -0.014 1.864 1.00 88.06 239 LEU A C 1
ATOM 2003 O O . LEU A 1 239 ? 8.161 0.154 1.896 1.00 88.06 239 LEU A O 1
ATOM 2007 N N . GLY A 1 240 ? 6.412 -1.235 1.876 1.00 86.62 240 GLY A N 1
ATOM 2008 C CA . GLY A 1 240 ? 7.200 -2.461 1.720 1.00 86.62 240 GLY A CA 1
ATOM 2009 C C . GLY A 1 240 ? 7.474 -2.781 0.251 1.00 86.62 240 GLY A C 1
ATOM 2010 O O . GLY A 1 240 ? 6.859 -2.199 -0.647 1.00 86.62 240 GLY A O 1
ATOM 2011 N N . SER A 1 241 ? 8.385 -3.720 -0.014 1.00 83.69 241 SER A N 1
ATOM 2012 C CA . SER A 1 241 ? 8.673 -4.150 -1.393 1.00 83.69 241 SER A CA 1
ATOM 2013 C C . SER A 1 241 ? 7.677 -5.198 -1.903 1.00 83.69 241 SER A C 1
ATOM 2015 O O . SER A 1 241 ? 7.435 -5.303 -3.104 1.00 83.69 241 SER A O 1
ATOM 2017 N N . GLN A 1 242 ? 7.066 -5.966 -0.994 1.00 83.25 242 GLN A N 1
ATOM 2018 C CA . GLN A 1 242 ? 6.314 -7.170 -1.356 1.00 83.25 242 GLN A CA 1
ATOM 2019 C C . GLN A 1 242 ? 4.873 -6.890 -1.781 1.00 83.25 242 GLN A C 1
ATOM 2021 O O . GLN A 1 242 ? 4.335 -7.621 -2.607 1.00 83.25 242 GLN A O 1
ATOM 2026 N N . ILE A 1 243 ? 4.236 -5.859 -1.228 1.00 83.12 243 ILE A N 1
ATOM 2027 C CA . ILE A 1 243 ? 2.834 -5.532 -1.507 1.00 83.12 243 ILE A CA 1
ATOM 2028 C C . ILE A 1 243 ? 2.775 -4.167 -2.158 1.00 83.12 243 ILE A C 1
ATOM 2030 O O . ILE A 1 243 ? 3.254 -3.197 -1.573 1.00 83.12 243 ILE A O 1
ATOM 2034 N N . LYS A 1 244 ? 2.131 -4.081 -3.323 1.00 84.00 244 LYS A N 1
ATOM 2035 C CA . LYS A 1 244 ? 1.852 -2.796 -3.956 1.00 84.00 244 LYS A CA 1
ATOM 2036 C C . LYS A 1 244 ? 0.385 -2.587 -4.248 1.00 84.00 244 LYS A C 1
ATOM 2038 O O . LYS A 1 244 ? -0.344 -3.526 -4.554 1.00 84.00 244 LYS A O 1
ATOM 2043 N N . PHE A 1 245 ? -0.014 -1.326 -4.167 1.00 82.00 245 PHE A N 1
ATOM 2044 C CA . PHE A 1 245 ? -1.357 -0.873 -4.485 1.00 82.00 245 PHE A CA 1
ATOM 2045 C C . PHE A 1 245 ? -1.324 0.053 -5.705 1.00 82.00 245 PHE A C 1
ATOM 2047 O O . PHE A 1 245 ? -0.775 1.154 -5.626 1.00 82.00 245 PHE A O 1
ATOM 2054 N N . TYR A 1 246 ? -1.920 -0.390 -6.813 1.00 74.31 246 TYR A N 1
ATOM 2055 C CA . TYR A 1 246 ? -2.040 0.357 -8.069 1.00 74.31 246 TYR A CA 1
ATOM 2056 C C . TYR A 1 246 ? -3.467 0.205 -8.610 1.00 74.31 246 TYR A C 1
ATOM 2058 O O . TYR A 1 246 ? -4.046 -0.865 -8.498 1.00 74.31 246 TYR A O 1
ATOM 2066 N N . ASP A 1 247 ? -4.059 1.272 -9.152 1.00 76.19 247 ASP A N 1
ATOM 2067 C CA . ASP A 1 247 ? -5.373 1.243 -9.825 1.00 76.19 247 ASP A CA 1
ATOM 2068 C C . ASP A 1 247 ? -6.516 0.540 -9.059 1.00 76.19 247 ASP A C 1
ATOM 2070 O O . ASP A 1 247 ? -7.368 -0.130 -9.634 1.00 76.19 247 ASP A O 1
ATOM 2074 N N . ASN A 1 248 ? -6.586 0.748 -7.738 1.00 78.44 248 ASN A N 1
ATOM 2075 C CA . ASN A 1 248 ? -7.535 0.091 -6.822 1.00 78.44 248 ASN A CA 1
ATOM 2076 C C . ASN A 1 248 ? -7.346 -1.424 -6.654 1.00 78.44 248 ASN A C 1
ATOM 2078 O O . ASN A 1 248 ? -8.217 -2.080 -6.074 1.00 78.44 248 ASN A O 1
ATOM 2082 N N . GLU A 1 249 ? -6.214 -1.964 -7.081 1.00 82.00 249 GLU A N 1
ATOM 2083 C CA . GLU A 1 249 ? -5.831 -3.357 -6.912 1.00 82.00 249 GLU A CA 1
ATOM 2084 C C . GLU A 1 249 ? -4.569 -3.484 -6.057 1.00 82.00 249 GLU A C 1
ATOM 2086 O O . GLU A 1 249 ? -3.663 -2.650 -6.072 1.00 82.00 249 GLU A O 1
ATOM 2091 N N . ILE A 1 250 ? -4.547 -4.533 -5.244 1.00 85.00 250 ILE A N 1
ATOM 2092 C CA . ILE A 1 250 ? -3.456 -4.887 -4.350 1.00 85.00 250 ILE A CA 1
ATOM 2093 C C . ILE A 1 250 ? -2.807 -6.136 -4.924 1.00 85.00 250 ILE A C 1
ATOM 2095 O O . ILE A 1 250 ? -3.451 -7.185 -5.047 1.00 85.00 250 ILE A O 1
ATOM 2099 N N . HIS A 1 251 ? -1.525 -6.012 -5.235 1.00 78.06 251 HIS A N 1
ATOM 2100 C CA . HIS A 1 251 ? -0.716 -7.056 -5.834 1.00 78.06 251 HIS A CA 1
ATOM 2101 C C . HIS A 1 251 ? 0.399 -7.477 -4.887 1.00 78.06 251 HIS A C 1
ATOM 2103 O O . HIS A 1 251 ? 1.037 -6.651 -4.229 1.00 78.06 251 HIS A O 1
ATOM 2109 N N . LEU A 1 252 ? 0.670 -8.776 -4.881 1.00 75.00 252 LEU A N 1
ATOM 2110 C CA . LEU A 1 252 ? 1.895 -9.331 -4.331 1.00 75.00 252 LEU A CA 1
ATOM 2111 C C . LEU A 1 252 ? 2.971 -9.275 -5.422 1.00 75.00 252 LEU A C 1
ATOM 2113 O O . LEU A 1 252 ? 2.916 -10.029 -6.389 1.00 75.00 252 LEU A O 1
ATOM 2117 N N . LEU A 1 253 ? 3.931 -8.359 -5.277 1.00 68.50 253 LEU A N 1
ATOM 2118 C CA . LEU A 1 253 ? 5.066 -8.193 -6.194 1.00 68.50 253 LEU A CA 1
ATOM 2119 C C . LEU A 1 253 ? 6.250 -9.116 -5.891 1.00 68.50 253 LEU A C 1
ATOM 2121 O O . LEU A 1 253 ? 7.158 -9.206 -6.715 1.00 68.50 253 LEU A O 1
ATOM 2125 N N . LEU A 1 254 ? 6.150 -9.873 -4.787 1.00 55.09 254 LEU A N 1
ATOM 2126 C CA . LEU A 1 254 ? 6.887 -11.103 -4.481 1.00 55.09 254 LEU A CA 1
ATOM 2127 C C . LEU A 1 254 ? 8.222 -10.959 -3.723 1.00 55.09 254 LEU A C 1
ATOM 2129 O O . LEU A 1 254 ? 9.174 -10.351 -4.203 1.00 55.09 254 LEU A O 1
ATOM 2133 N N . GLY A 1 255 ? 8.316 -11.659 -2.581 1.00 42.06 255 GLY A N 1
ATOM 2134 C CA . GLY A 1 255 ? 9.559 -11.873 -1.832 1.00 42.06 255 GLY A CA 1
ATOM 2135 C C . GLY A 1 255 ? 9.635 -13.117 -0.926 1.00 42.06 255 GLY A C 1
ATOM 2136 O O . GLY A 1 255 ? 10.719 -13.376 -0.412 1.00 42.06 255 GLY A O 1
ATOM 2137 N N . SER A 1 256 ? 8.580 -13.927 -0.734 1.00 50.88 256 SER A N 1
ATOM 2138 C CA . SER A 1 256 ? 8.681 -15.140 0.107 1.00 50.88 256 SER A CA 1
ATOM 2139 C C . SER A 1 256 ? 9.173 -16.365 -0.674 1.00 50.88 256 SER A C 1
ATOM 2141 O O . SER A 1 256 ? 8.838 -16.564 -1.846 1.00 50.88 256 SER A O 1
ATOM 2143 N N . ASP A 1 257 ? 9.959 -17.224 -0.023 1.00 45.78 257 ASP A N 1
ATOM 2144 C CA . ASP A 1 257 ? 10.489 -18.446 -0.640 1.00 45.78 257 ASP A CA 1
ATOM 2145 C C . ASP A 1 257 ? 9.392 -19.458 -1.006 1.00 45.78 257 ASP A C 1
ATOM 2147 O O . ASP A 1 257 ? 9.549 -20.226 -1.954 1.00 45.78 257 ASP A O 1
ATOM 2151 N N . GLU A 1 258 ? 8.246 -19.433 -0.324 1.00 46.97 258 GLU A N 1
ATOM 2152 C CA . GLU A 1 258 ? 7.075 -20.247 -0.673 1.00 46.97 258 GLU A CA 1
ATOM 2153 C C . GLU A 1 258 ? 6.397 -19.764 -1.951 1.00 46.97 258 GLU A C 1
ATOM 2155 O O . GLU A 1 258 ? 6.052 -20.582 -2.805 1.00 46.97 258 GLU A O 1
ATOM 2160 N N . PHE A 1 259 ? 6.285 -18.450 -2.153 1.00 46.81 259 PHE A N 1
ATOM 2161 C CA . PHE A 1 259 ? 5.768 -17.927 -3.411 1.00 46.81 259 PHE A CA 1
ATOM 2162 C C . PHE A 1 259 ? 6.764 -18.174 -4.552 1.00 46.81 259 PHE A C 1
ATOM 2164 O O . PHE A 1 259 ? 6.350 -18.564 -5.642 1.00 46.81 259 PHE A O 1
ATOM 2171 N N . LYS A 1 260 ? 8.082 -18.059 -4.317 1.00 48.44 260 LYS A N 1
ATOM 2172 C CA . LYS A 1 260 ? 9.089 -18.471 -5.317 1.00 48.44 260 LYS A CA 1
ATOM 2173 C C . LYS A 1 260 ? 8.930 -19.947 -5.692 1.00 48.44 260 LYS A C 1
ATOM 2175 O O . LYS A 1 260 ? 8.902 -20.268 -6.877 1.00 48.44 260 LYS A O 1
ATOM 2180 N N . LYS A 1 261 ? 8.765 -20.844 -4.711 1.00 53.06 261 LYS A N 1
ATOM 2181 C CA . LYS A 1 261 ? 8.501 -22.277 -4.950 1.00 53.06 261 LYS A CA 1
ATOM 2182 C C . LYS A 1 261 ? 7.206 -22.502 -5.738 1.00 53.06 261 LYS A C 1
ATOM 2184 O O . LYS A 1 261 ? 7.196 -23.336 -6.638 1.00 53.06 261 LYS A O 1
ATOM 2189 N N . LYS A 1 262 ? 6.148 -21.738 -5.446 1.00 54.06 262 LYS A N 1
ATOM 2190 C CA . LYS A 1 262 ? 4.862 -21.770 -6.163 1.00 54.06 262 LYS A CA 1
ATOM 2191 C C . LYS A 1 262 ? 5.010 -21.337 -7.623 1.00 54.06 262 LYS A C 1
ATOM 2193 O O . LYS A 1 262 ? 4.615 -22.089 -8.504 1.00 54.06 262 LYS A O 1
ATOM 2198 N N . ILE A 1 263 ? 5.665 -20.205 -7.892 1.00 52.16 263 ILE A N 1
ATOM 2199 C CA . ILE A 1 263 ? 5.946 -19.750 -9.264 1.00 52.16 263 ILE A CA 1
ATOM 2200 C C . ILE A 1 263 ? 6.783 -20.778 -10.020 1.00 52.16 263 ILE A C 1
ATOM 2202 O O . ILE A 1 263 ? 6.486 -21.081 -11.169 1.00 52.16 263 ILE A O 1
ATOM 2206 N N . ILE A 1 264 ? 7.790 -21.373 -9.376 1.00 59.78 264 ILE A N 1
ATOM 2207 C CA . ILE A 1 264 ? 8.586 -22.445 -9.984 1.00 59.78 264 ILE A CA 1
ATOM 2208 C C . ILE A 1 264 ? 7.709 -23.662 -10.324 1.00 59.78 264 ILE A C 1
ATOM 2210 O O . ILE A 1 264 ? 7.884 -24.256 -11.386 1.00 59.78 264 ILE A O 1
ATOM 2214 N N . ALA A 1 265 ? 6.759 -24.034 -9.464 1.00 63.78 265 ALA A N 1
ATOM 2215 C CA . ALA A 1 265 ? 5.829 -25.131 -9.730 1.00 63.78 265 ALA A CA 1
ATOM 2216 C C . ALA A 1 265 ? 4.845 -24.810 -10.872 1.00 63.78 265 ALA A C 1
ATOM 2218 O O . ALA A 1 265 ? 4.605 -25.662 -11.727 1.00 63.78 265 ALA A O 1
ATOM 2219 N N . ASP A 1 266 ? 4.322 -23.585 -10.932 1.00 57.88 266 ASP A N 1
ATOM 2220 C CA . ASP A 1 266 ? 3.414 -23.140 -11.994 1.00 57.88 266 ASP A CA 1
ATOM 2221 C C . ASP A 1 266 ? 4.135 -23.049 -13.351 1.00 57.88 266 ASP A C 1
ATOM 2223 O O . ASP A 1 266 ? 3.613 -23.511 -14.366 1.00 57.88 266 ASP A O 1
ATOM 2227 N N . LEU A 1 267 ? 5.379 -22.557 -13.374 1.00 59.91 267 LEU A N 1
ATOM 2228 C CA . LEU A 1 267 ? 6.226 -22.545 -14.573 1.00 59.91 267 LEU A CA 1
ATOM 2229 C C . LEU A 1 267 ? 6.506 -23.958 -15.104 1.00 59.91 267 LEU A C 1
ATOM 2231 O O . LEU A 1 267 ? 6.497 -24.158 -16.320 1.00 59.91 267 LEU A O 1
ATOM 2235 N N . LYS A 1 268 ? 6.713 -24.943 -14.216 1.00 68.31 268 LYS A N 1
ATOM 2236 C CA . LYS A 1 268 ? 6.878 -26.354 -14.609 1.00 68.31 268 LYS A CA 1
ATOM 2237 C C . LYS A 1 268 ? 5.619 -26.904 -15.279 1.00 68.31 268 LYS A C 1
ATOM 2239 O O . LYS A 1 268 ? 5.712 -27.475 -16.359 1.00 68.31 268 LYS A O 1
ATOM 2244 N N . LYS A 1 269 ? 4.435 -26.636 -14.717 1.00 65.31 269 LYS A N 1
ATOM 2245 C CA . LYS A 1 269 ? 3.157 -27.041 -15.330 1.00 65.31 269 LYS A CA 1
ATOM 2246 C C . LYS A 1 269 ? 2.932 -26.408 -16.706 1.00 65.31 269 LYS A C 1
ATOM 2248 O O . LYS A 1 269 ? 2.454 -27.074 -17.620 1.00 65.31 269 LYS A O 1
ATOM 2253 N N . ILE A 1 270 ? 3.297 -25.135 -16.876 1.00 63.00 270 ILE A N 1
ATOM 2254 C CA . ILE A 1 270 ? 3.202 -24.438 -18.170 1.00 63.00 270 ILE A CA 1
ATOM 2255 C C . ILE A 1 270 ? 4.155 -25.060 -19.204 1.00 63.00 270 ILE A C 1
ATOM 2257 O O . ILE A 1 270 ? 3.787 -25.170 -20.371 1.00 63.00 270 ILE A O 1
ATOM 2261 N N . GLN A 1 271 ? 5.355 -25.490 -18.796 1.00 57.53 271 GLN A N 1
ATOM 2262 C CA . GLN A 1 271 ? 6.298 -26.195 -19.676 1.00 57.53 271 GLN A CA 1
ATOM 2263 C C . GLN A 1 271 ? 5.809 -27.586 -20.093 1.00 57.53 271 GLN A C 1
ATOM 2265 O O . GLN A 1 271 ? 6.073 -28.006 -21.216 1.00 57.53 271 GLN A O 1
ATOM 2270 N N . GLU A 1 272 ? 5.102 -28.283 -19.208 1.00 58.97 272 GLU A N 1
ATOM 2271 C CA . GLU A 1 272 ? 4.554 -29.622 -19.461 1.00 58.97 272 GLU A CA 1
ATOM 2272 C C . GLU A 1 272 ? 3.262 -29.591 -20.292 1.00 58.97 272 GLU A C 1
ATOM 2274 O O . GLU A 1 272 ? 2.831 -30.620 -20.811 1.00 58.97 272 GLU A O 1
ATOM 2279 N N . THR A 1 273 ? 2.648 -28.416 -20.460 1.00 47.97 273 THR A N 1
ATOM 2280 C CA . THR A 1 273 ? 1.445 -28.264 -21.281 1.00 47.97 273 THR A CA 1
ATOM 2281 C C . THR A 1 273 ? 1.836 -28.252 -22.766 1.00 47.97 273 THR A C 1
ATOM 2283 O O . THR A 1 273 ? 2.590 -27.370 -23.184 1.00 47.97 273 THR A O 1
ATOM 2286 N N . PRO A 1 274 ? 1.331 -29.178 -23.605 1.00 47.44 274 PRO A N 1
ATOM 2287 C CA . PRO A 1 274 ? 1.639 -29.171 -25.027 1.00 47.44 274 PRO A CA 1
ATOM 2288 C C . PRO A 1 274 ? 1.045 -27.920 -25.685 1.00 47.44 274 PRO A C 1
ATOM 2290 O O . PRO A 1 274 ? -0.167 -27.711 -25.677 1.00 47.44 274 PRO A O 1
ATOM 2293 N N . ILE A 1 275 ? 1.908 -27.077 -26.257 1.00 52.03 275 ILE A N 1
ATOM 2294 C CA . ILE A 1 275 ? 1.500 -25.872 -26.985 1.00 52.03 275 ILE A CA 1
ATOM 2295 C C . ILE A 1 275 ? 1.547 -26.179 -28.481 1.00 52.03 275 ILE A C 1
ATOM 2297 O O . ILE A 1 275 ? 2.632 -26.298 -29.052 1.00 52.03 275 ILE A O 1
ATOM 2301 N N . ASP A 1 276 ? 0.387 -26.233 -29.133 1.00 48.28 276 ASP A N 1
ATOM 2302 C CA . ASP A 1 276 ? 0.310 -26.212 -30.595 1.00 48.28 276 ASP A CA 1
ATOM 2303 C C . ASP A 1 276 ? 0.619 -24.788 -31.096 1.00 48.28 276 ASP A C 1
ATOM 2305 O O . ASP A 1 276 ? -0.219 -23.880 -31.067 1.00 48.28 276 ASP A O 1
ATOM 2309 N N . ARG A 1 277 ? 1.882 -24.539 -31.467 1.00 46.38 277 ARG A N 1
ATOM 2310 C CA . ARG A 1 277 ? 2.345 -23.227 -31.941 1.00 46.38 277 ARG A CA 1
ATOM 2311 C C . ARG A 1 277 ? 2.251 -23.150 -33.459 1.00 46.38 277 ARG A C 1
ATOM 2313 O O . ARG A 1 277 ? 3.189 -23.505 -34.168 1.00 46.38 277 ARG A O 1
ATOM 2320 N N . LYS A 1 278 ? 1.181 -22.539 -33.968 1.00 45.09 278 LYS A N 1
ATOM 2321 C CA . LYS A 1 278 ? 1.147 -22.034 -35.351 1.00 45.09 278 LYS A CA 1
ATOM 2322 C C . LYS A 1 278 ? 2.036 -20.791 -35.466 1.00 45.09 278 LYS A C 1
ATOM 2324 O O . LYS A 1 278 ? 1.585 -19.666 -35.257 1.00 45.09 278 LYS A O 1
ATOM 2329 N N . GLN A 1 279 ? 3.321 -20.982 -35.752 1.00 45.16 279 GLN A N 1
ATOM 2330 C CA . GLN A 1 279 ? 4.273 -19.879 -35.878 1.00 45.16 279 GLN A CA 1
ATOM 2331 C C . GLN A 1 279 ? 4.225 -19.290 -37.296 1.00 45.16 279 GLN A C 1
ATOM 2333 O O . GLN A 1 279 ? 4.648 -19.922 -38.260 1.00 45.16 279 GLN A O 1
ATOM 2338 N N . LYS A 1 280 ? 3.730 -18.053 -37.437 1.00 49.62 280 LYS A N 1
ATOM 2339 C CA . LYS A 1 280 ? 3.976 -17.256 -38.648 1.00 49.62 280 LYS A CA 1
ATOM 2340 C C . LYS A 1 280 ? 5.436 -16.798 -38.623 1.00 49.62 280 LYS A C 1
ATOM 2342 O O . LYS A 1 280 ? 5.810 -15.976 -37.787 1.00 49.62 280 LYS A O 1
ATOM 2347 N N . VAL A 1 281 ? 6.264 -17.356 -39.502 1.00 48.97 281 VAL A N 1
ATOM 2348 C CA . VAL A 1 281 ? 7.670 -16.959 -39.649 1.00 48.97 281 VAL A CA 1
ATOM 2349 C C . VAL A 1 281 ? 7.725 -15.664 -40.457 1.00 48.97 281 VAL A C 1
ATOM 2351 O O . VAL A 1 281 ? 7.421 -15.656 -41.645 1.00 48.97 281 VAL A O 1
ATOM 2354 N N . TYR A 1 282 ? 8.110 -14.564 -39.810 1.00 56.31 282 TYR A N 1
ATOM 2355 C CA . TYR A 1 282 ? 8.450 -13.316 -40.495 1.00 56.31 282 TYR A CA 1
ATOM 2356 C C . TYR A 1 282 ? 9.963 -13.295 -40.732 1.00 56.31 282 TYR A C 1
ATOM 2358 O O . TYR A 1 282 ? 10.741 -13.369 -39.777 1.00 56.31 282 TYR A O 1
ATOM 2366 N N . PHE A 1 283 ? 10.383 -13.232 -41.997 1.00 56.28 283 PHE A N 1
ATOM 2367 C CA . PHE A 1 283 ? 11.795 -13.161 -42.372 1.00 56.28 283 PHE A CA 1
ATOM 2368 C C . PHE A 1 283 ? 12.394 -11.835 -41.883 1.00 56.28 283 PHE A C 1
ATOM 2370 O O . PHE A 1 283 ? 11.813 -10.778 -42.119 1.00 56.28 283 PHE A O 1
ATOM 2377 N N . ARG A 1 284 ? 13.533 -11.896 -41.183 1.00 62.56 284 ARG A N 1
ATOM 2378 C CA . ARG A 1 284 ? 14.304 -10.733 -40.717 1.00 62.56 284 ARG A CA 1
ATOM 2379 C C . ARG A 1 284 ? 15.682 -10.786 -41.361 1.00 62.56 284 ARG A C 1
ATOM 2381 O O . ARG A 1 284 ? 16.392 -11.778 -41.176 1.00 62.56 284 ARG A O 1
ATOM 2388 N N . ASP A 1 285 ? 16.086 -9.733 -42.065 1.00 72.94 285 ASP A N 1
ATOM 2389 C CA . ASP A 1 285 ? 17.420 -9.688 -42.665 1.00 72.94 285 ASP A CA 1
ATOM 2390 C C . ASP A 1 285 ? 18.482 -9.370 -41.600 1.00 72.94 285 ASP A C 1
ATOM 2392 O O . ASP A 1 285 ? 18.742 -8.227 -41.210 1.00 72.94 285 ASP A O 1
ATOM 2396 N N . LYS A 1 286 ? 19.123 -10.433 -41.118 1.00 75.50 286 LYS A N 1
ATOM 2397 C CA . LYS A 1 286 ? 20.181 -10.364 -40.110 1.00 75.50 286 LYS A CA 1
ATOM 2398 C C . LYS A 1 286 ? 21.400 -9.565 -40.582 1.00 75.50 286 LYS A C 1
ATOM 2400 O O . LYS A 1 286 ? 22.100 -9.001 -39.744 1.00 75.50 286 LYS A O 1
ATOM 2405 N N . LYS A 1 287 ? 21.663 -9.498 -41.891 1.00 81.19 287 LYS A N 1
ATOM 2406 C CA . LYS A 1 287 ? 22.804 -8.763 -42.452 1.00 81.19 287 LYS A CA 1
ATOM 2407 C C . LYS A 1 287 ? 22.592 -7.257 -42.322 1.00 81.19 287 LYS A C 1
ATOM 2409 O O . LYS A 1 287 ? 23.530 -6.555 -41.951 1.00 81.19 287 LYS A O 1
ATOM 2414 N N . ILE A 1 288 ? 21.364 -6.781 -42.547 1.00 82.75 288 ILE A N 1
ATOM 2415 C CA . ILE A 1 288 ? 20.988 -5.377 -42.322 1.00 82.75 288 ILE A CA 1
ATOM 2416 C C . ILE A 1 288 ? 21.223 -5.006 -40.856 1.00 82.75 288 ILE A C 1
ATOM 2418 O O . ILE A 1 288 ? 21.928 -4.042 -40.567 1.00 82.75 288 ILE A O 1
ATOM 2422 N N . MET A 1 289 ? 20.710 -5.816 -39.928 1.00 85.19 289 MET A N 1
ATOM 2423 C CA . MET A 1 289 ? 20.866 -5.564 -38.493 1.00 85.19 289 MET A CA 1
ATOM 2424 C C . MET A 1 289 ? 22.336 -5.571 -38.056 1.00 85.19 289 MET A C 1
ATOM 2426 O O . MET A 1 289 ? 22.768 -4.652 -37.365 1.00 85.19 289 MET A O 1
ATOM 2430 N N . ASP A 1 290 ? 23.117 -6.578 -38.462 1.00 83.31 290 ASP A N 1
ATOM 2431 C CA . ASP A 1 290 ? 24.536 -6.687 -38.096 1.00 83.31 290 ASP A CA 1
ATOM 2432 C C . ASP A 1 290 ? 25.357 -5.505 -38.658 1.00 83.31 290 ASP A C 1
ATOM 2434 O O . ASP A 1 290 ? 26.259 -5.008 -37.982 1.00 83.31 290 ASP A O 1
ATOM 2438 N N . ASN A 1 291 ? 25.032 -5.015 -39.859 1.00 84.00 291 ASN A N 1
ATOM 2439 C CA . ASN A 1 291 ? 25.699 -3.853 -40.450 1.00 84.00 291 ASN A CA 1
ATOM 2440 C C . ASN A 1 291 ? 25.316 -2.541 -39.762 1.00 84.00 291 ASN A C 1
ATOM 2442 O O . ASN A 1 291 ? 26.199 -1.732 -39.489 1.00 84.00 291 ASN A O 1
ATOM 2446 N N . LEU A 1 292 ? 24.041 -2.349 -39.414 1.00 85.62 292 LEU A N 1
ATOM 2447 C CA . LEU A 1 292 ? 23.610 -1.175 -38.654 1.00 85.62 292 LEU A CA 1
ATOM 2448 C C . LEU A 1 292 ? 24.288 -1.130 -37.279 1.00 85.62 292 LEU A C 1
ATOM 2450 O O . LEU A 1 292 ? 24.790 -0.090 -36.875 1.00 85.62 292 LEU A O 1
ATOM 2454 N N . LYS A 1 293 ? 24.413 -2.258 -36.574 1.00 86.75 293 LYS A N 1
ATOM 2455 C CA . LYS A 1 293 ? 25.128 -2.287 -35.284 1.00 86.75 293 LYS A CA 1
ATOM 2456 C C . LYS A 1 293 ? 26.584 -1.833 -35.402 1.00 86.75 293 LYS A C 1
ATOM 2458 O O . LYS A 1 293 ? 27.065 -1.115 -34.529 1.00 86.75 293 LYS A O 1
ATOM 2463 N N . LYS A 1 294 ? 27.269 -2.234 -36.478 1.00 84.75 294 LYS A N 1
ATOM 2464 C CA . LYS A 1 294 ? 28.644 -1.804 -36.772 1.00 84.75 294 LYS A CA 1
ATOM 2465 C C . LYS A 1 294 ? 28.723 -0.324 -37.124 1.00 84.75 294 LYS A C 1
ATOM 2467 O O . LYS A 1 294 ? 29.624 0.333 -36.618 1.00 84.75 294 LYS A O 1
ATOM 2472 N N . LEU A 1 295 ? 27.793 0.169 -37.948 1.00 83.69 295 LEU A N 1
ATOM 2473 C CA . LEU A 1 295 ? 27.717 1.575 -38.354 1.00 83.69 295 LEU A CA 1
ATOM 2474 C C . LEU A 1 295 ? 27.725 2.490 -37.124 1.00 83.69 295 LEU A C 1
ATOM 2476 O O . LEU A 1 295 ? 28.596 3.332 -36.988 1.00 83.69 295 LEU A O 1
ATOM 2480 N N . TYR A 1 296 ? 26.870 2.196 -36.146 1.00 84.38 296 TYR A N 1
ATOM 2481 C CA . TYR A 1 296 ? 26.767 2.979 -34.911 1.00 84.38 296 TYR A CA 1
ATOM 2482 C C . TYR A 1 296 ? 27.821 2.635 -33.847 1.00 84.38 296 TYR A C 1
ATOM 2484 O O . TYR A 1 296 ? 27.672 2.998 -32.679 1.00 84.38 296 TYR A O 1
ATOM 2492 N N . GLY A 1 297 ? 28.864 1.872 -34.193 1.00 83.19 297 GLY A N 1
ATOM 2493 C CA . GLY A 1 297 ? 29.914 1.466 -33.254 1.00 83.19 297 GLY A CA 1
ATOM 2494 C C . GLY A 1 297 ? 29.377 0.742 -32.016 1.00 83.19 297 GLY A C 1
ATOM 2495 O O . GLY A 1 297 ? 29.962 0.845 -30.941 1.00 83.19 297 GLY A O 1
ATOM 2496 N N . TYR A 1 298 ? 28.249 0.040 -32.151 1.00 85.19 298 TYR A N 1
ATOM 2497 C CA . TYR A 1 298 ? 27.503 -0.581 -31.057 1.00 85.19 298 TYR A CA 1
ATOM 2498 C C . TYR A 1 298 ? 26.944 0.403 -30.010 1.00 85.19 298 TYR A C 1
ATOM 2500 O O . TYR A 1 298 ? 26.743 0.016 -28.862 1.00 85.19 298 TYR A O 1
ATOM 2508 N N . HIS A 1 299 ? 26.663 1.654 -30.377 1.00 85.38 299 HIS A N 1
ATOM 2509 C CA . HIS A 1 299 ? 25.998 2.634 -29.514 1.00 85.38 299 HIS A CA 1
ATOM 2510 C C . HIS A 1 299 ? 24.500 2.720 -29.804 1.00 85.38 299 HIS A C 1
ATOM 2512 O O . HIS A 1 299 ? 24.040 2.508 -30.925 1.00 85.38 299 HIS A O 1
ATOM 2518 N N . CYS A 1 300 ? 23.725 3.049 -28.772 1.00 88.81 300 CYS A N 1
ATOM 2519 C CA . CYS A 1 300 ? 22.310 3.352 -28.930 1.00 88.81 300 CYS A CA 1
ATOM 2520 C C . CYS A 1 300 ? 22.133 4.686 -29.665 1.00 88.81 300 CYS A C 1
ATOM 2522 O O . CYS A 1 300 ? 22.718 5.694 -29.272 1.00 88.81 300 CYS A O 1
ATOM 2524 N N . GLN A 1 301 ? 21.255 4.719 -30.662 1.00 90.81 301 GLN A N 1
ATOM 2525 C CA . GLN A 1 301 ? 20.961 5.925 -31.433 1.00 90.81 301 GLN A CA 1
ATOM 2526 C C . GLN A 1 301 ? 20.222 6.997 -30.636 1.00 90.81 301 GLN A C 1
ATOM 2528 O O . GLN A 1 301 ? 20.377 8.176 -30.930 1.00 90.81 301 GLN A O 1
ATOM 2533 N N . PHE A 1 302 ? 19.450 6.623 -29.613 1.00 87.75 302 PHE A N 1
ATOM 2534 C CA . PHE A 1 302 ? 18.682 7.584 -28.816 1.00 87.75 302 PHE A CA 1
ATOM 2535 C C . PHE A 1 302 ? 19.523 8.266 -27.747 1.00 87.75 302 PHE A C 1
ATOM 2537 O O . PHE A 1 302 ? 19.496 9.482 -27.626 1.00 87.75 302 PHE A O 1
ATOM 2544 N N . CYS A 1 303 ? 20.308 7.505 -26.987 1.00 84.88 303 CYS A N 1
ATOM 2545 C CA . CYS A 1 303 ? 21.083 8.066 -25.881 1.00 84.88 303 CYS A CA 1
ATOM 2546 C C . CYS A 1 303 ? 22.571 8.246 -26.174 1.00 84.88 303 CYS A C 1
ATOM 2548 O O . CYS A 1 303 ? 23.280 8.748 -25.311 1.00 84.88 303 CYS A O 1
ATOM 2550 N N . GLY A 1 304 ? 23.083 7.766 -27.309 1.00 80.31 304 GLY A N 1
ATOM 2551 C CA . GLY A 1 304 ? 24.512 7.803 -27.644 1.00 80.31 304 GLY A CA 1
ATOM 2552 C C . GLY A 1 304 ? 25.391 6.861 -26.812 1.00 80.31 304 GLY A C 1
ATOM 2553 O O . GLY A 1 304 ? 26.510 6.557 -27.203 1.00 80.31 304 GLY A O 1
ATOM 2554 N N . TYR A 1 305 ? 24.897 6.350 -25.683 1.00 77.75 305 TYR A N 1
ATOM 2555 C CA . TYR A 1 305 ? 25.632 5.421 -24.829 1.00 77.75 305 TYR A CA 1
ATOM 2556 C C . TYR A 1 305 ? 25.514 3.962 -25.271 1.00 77.75 305 TYR A C 1
ATOM 2558 O O . TYR A 1 305 ? 24.478 3.506 -25.766 1.00 77.75 305 TYR A O 1
ATOM 2566 N N . ASN A 1 306 ? 26.556 3.199 -24.948 1.00 64.25 306 ASN A N 1
ATOM 2567 C CA . ASN A 1 306 ? 26.473 1.760 -24.764 1.00 64.25 306 ASN A CA 1
ATOM 2568 C C . ASN A 1 306 ? 26.567 1.439 -23.259 1.00 64.25 306 ASN A C 1
ATOM 2570 O O . ASN A 1 306 ? 27.652 1.239 -22.714 1.00 64.25 306 ASN A O 1
ATOM 2574 N N . PHE A 1 307 ? 25.416 1.426 -22.577 1.00 55.59 307 PHE A N 1
ATOM 2575 C CA . PHE A 1 307 ? 25.331 1.130 -21.138 1.00 55.59 307 PHE A CA 1
ATOM 2576 C C . PHE A 1 307 ? 25.751 -0.303 -20.789 1.00 55.59 307 PHE A C 1
ATOM 2578 O O . PHE A 1 307 ? 26.167 -0.579 -19.667 1.00 55.59 307 PHE A O 1
ATOM 2585 N N . SER A 1 308 ? 25.667 -1.213 -21.754 1.00 53.56 308 SER A N 1
ATOM 2586 C CA . SER A 1 308 ? 26.008 -2.617 -21.604 1.00 53.56 308 SER A CA 1
ATOM 2587 C C . SER A 1 308 ? 27.282 -2.879 -22.398 1.00 53.56 308 SER A C 1
ATOM 2589 O O . SER A 1 308 ? 27.226 -3.457 -23.480 1.00 53.56 308 SER A O 1
ATOM 2591 N N . ARG A 1 309 ? 28.455 -2.506 -21.854 1.00 63.78 309 ARG A N 1
ATOM 2592 C CA . ARG A 1 309 ? 29.784 -2.898 -22.389 1.00 63.78 309 ARG A CA 1
ATOM 2593 C C . ARG A 1 309 ? 30.033 -4.413 -22.265 1.00 63.78 309 ARG A C 1
ATOM 2595 O O . ARG A 1 309 ? 31.128 -4.851 -21.939 1.00 63.78 309 ARG A O 1
ATOM 2602 N N . ILE A 1 310 ? 28.999 -5.215 -22.493 1.00 76.75 310 ILE A N 1
ATOM 2603 C CA . ILE A 1 310 ? 28.990 -6.664 -22.472 1.00 76.75 310 ILE A CA 1
ATOM 2604 C C . ILE A 1 310 ? 29.637 -7.118 -23.782 1.00 76.75 310 ILE A C 1
ATOM 2606 O O . ILE A 1 310 ? 29.066 -6.885 -24.854 1.00 76.75 310 ILE A O 1
ATOM 2610 N N . PRO A 1 311 ? 30.829 -7.727 -23.729 1.00 75.62 311 PRO A N 1
ATOM 2611 C CA . PRO A 1 311 ? 31.494 -8.219 -24.920 1.00 75.62 311 PRO A CA 1
ATOM 2612 C C . PRO A 1 311 ? 30.778 -9.464 -25.454 1.00 75.62 311 PRO A C 1
ATOM 2614 O O . PRO A 1 311 ? 30.339 -10.337 -24.707 1.00 75.62 311 PRO A O 1
ATOM 2617 N N . THR A 1 312 ? 30.688 -9.568 -26.774 1.00 76.88 312 THR A N 1
ATOM 2618 C CA . THR A 1 312 ? 30.200 -10.743 -27.502 1.00 76.88 312 THR A CA 1
ATOM 2619 C C . THR A 1 312 ? 31.228 -11.139 -28.560 1.00 76.88 312 THR A C 1
ATOM 2621 O O . THR A 1 312 ? 32.086 -10.339 -28.933 1.00 76.88 312 THR A O 1
ATOM 2624 N N . LYS A 1 313 ? 31.099 -12.340 -29.142 1.00 75.50 313 LYS A N 1
ATOM 2625 C CA . LYS A 1 313 ? 31.954 -12.783 -30.264 1.00 75.50 313 LYS A CA 1
ATOM 2626 C C . LYS A 1 313 ? 31.904 -11.856 -31.492 1.00 75.50 313 LYS A C 1
ATOM 2628 O O . LYS A 1 313 ? 32.740 -11.988 -32.376 1.00 75.50 313 LYS A O 1
ATOM 2633 N N . LYS A 1 314 ? 30.910 -10.964 -31.577 1.00 68.50 314 LYS A N 1
ATOM 2634 C CA . LYS A 1 314 ? 30.686 -10.060 -32.712 1.00 68.50 314 LYS A CA 1
ATOM 2635 C C . LYS A 1 314 ? 30.879 -8.575 -32.379 1.00 68.50 314 LYS A C 1
ATOM 2637 O O . LYS A 1 314 ? 30.674 -7.767 -33.270 1.00 68.50 314 LYS A O 1
ATOM 2642 N N . GLY A 1 315 ? 31.245 -8.204 -31.150 1.00 75.75 315 GLY A N 1
ATOM 2643 C CA . GLY A 1 315 ? 31.288 -6.807 -30.685 1.00 75.75 315 GLY A CA 1
ATOM 2644 C C . GLY A 1 315 ? 30.533 -6.617 -29.370 1.00 75.75 315 GLY A C 1
ATOM 2645 O O . GLY A 1 315 ? 30.275 -7.594 -28.669 1.00 75.75 315 GLY A O 1
ATOM 2646 N N . PHE A 1 316 ? 30.159 -5.390 -29.014 1.00 80.19 316 PHE A N 1
ATOM 2647 C CA . PHE A 1 316 ? 29.392 -5.143 -27.788 1.00 80.19 316 PHE A CA 1
ATOM 2648 C C . PHE A 1 316 ? 27.901 -5.442 -27.966 1.00 80.19 316 PHE A C 1
ATOM 2650 O O . PHE A 1 316 ? 27.352 -5.331 -29.064 1.00 80.19 316 PHE A O 1
ATOM 2657 N N . TYR A 1 317 ? 27.237 -5.828 -26.878 1.00 85.38 317 TYR A N 1
ATOM 2658 C CA . TYR A 1 317 ? 25.798 -6.060 -26.888 1.00 85.38 317 TYR A CA 1
ATOM 2659 C C . TYR A 1 317 ? 25.033 -4.777 -27.233 1.00 85.38 317 TYR A C 1
ATOM 2661 O O . TYR A 1 317 ? 25.184 -3.749 -26.578 1.00 85.38 317 TYR A O 1
ATOM 2669 N N . ILE A 1 318 ? 24.189 -4.858 -28.258 1.00 88.44 318 ILE A N 1
ATOM 2670 C CA . ILE A 1 318 ? 23.240 -3.818 -28.653 1.00 88.44 318 ILE A CA 1
ATOM 2671 C C . ILE A 1 318 ? 22.122 -4.477 -29.471 1.00 88.44 318 ILE A C 1
ATOM 2673 O O . ILE A 1 318 ? 22.334 -5.514 -30.122 1.00 88.44 318 ILE A O 1
ATOM 2677 N N . GLU A 1 319 ? 20.931 -3.897 -29.458 1.00 90.94 319 GLU A N 1
ATOM 2678 C CA . GLU A 1 319 ? 19.750 -4.447 -30.118 1.00 90.94 319 GLU A CA 1
ATOM 2679 C C . GLU A 1 319 ? 19.427 -3.661 -31.388 1.00 90.94 319 GLU A C 1
ATOM 2681 O O . GLU A 1 319 ? 19.750 -2.485 -31.511 1.00 90.94 319 GLU A O 1
ATOM 2686 N N . ALA A 1 320 ? 18.843 -4.350 -32.365 1.00 89.44 320 ALA A N 1
ATOM 2687 C CA . ALA A 1 320 ? 18.262 -3.722 -33.541 1.00 89.44 320 ALA A CA 1
ATOM 2688 C C . ALA A 1 320 ? 16.751 -3.887 -33.403 1.00 89.44 320 ALA A C 1
ATOM 2690 O O . ALA A 1 320 ? 16.260 -5.019 -33.389 1.00 89.44 320 ALA A O 1
ATOM 2691 N N . SER A 1 321 ? 16.046 -2.776 -33.244 1.00 89.00 321 SER A N 1
ATOM 2692 C CA . SER A 1 321 ? 14.600 -2.752 -33.067 1.00 89.00 321 SER A CA 1
ATOM 2693 C C . SER A 1 321 ? 13.940 -2.178 -34.310 1.00 89.00 321 SER A C 1
ATOM 2695 O O . SER A 1 321 ? 14.454 -1.231 -34.907 1.00 89.00 321 SER A O 1
ATOM 2697 N N . HIS A 1 322 ? 12.810 -2.759 -34.708 1.00 87.19 322 HIS A N 1
ATOM 2698 C CA . HIS A 1 322 ? 11.985 -2.140 -35.735 1.00 87.19 322 HIS A CA 1
ATOM 2699 C C . HIS A 1 322 ? 11.110 -1.075 -35.082 1.00 87.19 322 HIS A C 1
ATOM 2701 O O . HIS A 1 322 ? 10.473 -1.348 -34.069 1.00 87.19 322 HIS A O 1
ATOM 2707 N N . ILE A 1 323 ? 11.028 0.103 -35.691 1.00 83.06 323 ILE A N 1
ATOM 2708 C CA . ILE A 1 323 ? 10.122 1.166 -35.242 1.00 83.06 323 ILE A CA 1
ATOM 2709 C C . ILE A 1 323 ? 8.671 0.726 -35.460 1.00 83.06 323 ILE A C 1
ATOM 2711 O O . ILE A 1 323 ? 7.826 0.907 -34.589 1.00 83.06 323 ILE A O 1
ATOM 2715 N N . ILE A 1 324 ? 8.395 0.114 -36.616 1.00 82.19 324 ILE A N 1
ATOM 2716 C CA . ILE A 1 324 ? 7.137 -0.571 -36.917 1.00 82.19 324 ILE A CA 1
ATOM 2717 C C . ILE A 1 324 ? 7.398 -2.085 -36.948 1.00 82.19 324 ILE A C 1
ATOM 2719 O O . ILE A 1 324 ? 8.167 -2.541 -37.797 1.00 82.19 324 ILE A O 1
ATOM 2723 N N . PRO A 1 325 ? 6.758 -2.896 -36.089 1.00 84.69 325 PRO A N 1
ATOM 2724 C CA . PRO A 1 325 ? 6.870 -4.345 -36.107 1.00 84.69 325 PRO A CA 1
ATOM 2725 C C . PRO A 1 325 ? 6.549 -4.934 -37.483 1.00 84.69 325 PRO A C 1
ATOM 2727 O O . PRO A 1 325 ? 5.504 -4.660 -38.066 1.00 84.69 325 PRO A O 1
ATOM 2730 N N . VAL A 1 326 ? 7.406 -5.837 -37.961 1.00 82.06 326 VAL A N 1
ATOM 2731 C CA . VAL A 1 326 ? 7.237 -6.544 -39.247 1.00 82.06 326 VAL A CA 1
ATOM 2732 C C . VAL A 1 326 ? 5.924 -7.340 -39.315 1.00 82.06 326 VAL A C 1
ATOM 2734 O O . VAL A 1 326 ? 5.386 -7.566 -40.395 1.00 82.06 326 VAL A O 1
ATOM 2737 N N . SER A 1 327 ? 5.340 -7.716 -38.172 1.00 80.06 327 SER A N 1
ATOM 2738 C CA . SER A 1 327 ? 4.006 -8.334 -38.115 1.00 80.06 327 SER A CA 1
ATOM 2739 C C . SER A 1 327 ? 2.900 -7.455 -38.710 1.00 80.06 327 SER A C 1
ATOM 2741 O O . SER A 1 327 ? 1.855 -7.967 -39.104 1.00 80.06 327 SER A O 1
ATOM 2743 N N . GLU A 1 328 ? 3.130 -6.145 -38.803 1.00 81.00 328 GLU A N 1
ATOM 2744 C CA . GLU A 1 328 ? 2.201 -5.168 -39.365 1.00 81.00 328 GLU A CA 1
ATOM 2745 C C . GLU A 1 328 ? 2.384 -4.952 -40.872 1.00 81.00 328 GLU A C 1
ATOM 2747 O O . GLU A 1 328 ? 1.676 -4.134 -41.452 1.00 81.00 328 GLU A O 1
ATOM 2752 N N . GLN A 1 329 ? 3.265 -5.710 -41.540 1.00 81.50 329 GLN A N 1
ATOM 2753 C CA . GLN A 1 329 ? 3.553 -5.581 -42.979 1.00 81.50 329 GLN A CA 1
ATOM 2754 C C . GLN A 1 329 ? 2.286 -5.579 -43.849 1.00 81.50 329 GLN A C 1
ATOM 2756 O O . GLN A 1 329 ? 2.208 -4.857 -44.839 1.00 81.50 329 GLN A O 1
ATOM 2761 N N . SER A 1 330 ? 1.256 -6.331 -43.448 1.00 80.25 330 SER A N 1
ATOM 2762 C CA . SER A 1 330 ? -0.042 -6.371 -44.140 1.00 80.25 330 SER A CA 1
ATOM 2763 C C . SER A 1 330 ? -0.755 -5.011 -44.235 1.00 80.25 330 SER A C 1
ATOM 2765 O O . SER A 1 330 ? -1.540 -4.802 -45.160 1.00 80.25 330 SER A O 1
ATOM 2767 N N . LYS A 1 331 ? -0.463 -4.073 -43.323 1.00 80.19 331 LYS A N 1
ATOM 2768 C CA . LYS A 1 331 ? -1.004 -2.705 -43.309 1.00 80.19 331 LYS A CA 1
ATOM 2769 C C . LYS A 1 331 ? -0.195 -1.726 -44.175 1.00 80.19 331 LYS A C 1
ATOM 2771 O O . LYS A 1 331 ? -0.653 -0.608 -44.389 1.00 80.19 331 LYS A O 1
ATOM 2776 N N . TYR A 1 332 ? 0.975 -2.127 -44.680 1.00 76.62 332 TYR A N 1
ATOM 2777 C CA . TYR A 1 332 ? 1.923 -1.273 -45.406 1.00 76.62 332 TYR A CA 1
ATOM 2778 C C . TYR A 1 332 ? 2.332 -1.912 -46.739 1.00 76.62 332 TYR A C 1
ATOM 2780 O O . TYR A 1 332 ? 3.448 -2.398 -46.894 1.00 76.62 332 TYR A O 1
ATOM 2788 N N . LYS A 1 333 ? 1.413 -1.931 -47.711 1.00 72.50 333 LYS A N 1
ATOM 2789 C CA . LYS A 1 333 ? 1.595 -2.651 -48.987 1.00 72.50 333 LYS A CA 1
ATOM 2790 C C . LYS A 1 333 ? 2.770 -2.145 -49.838 1.00 72.50 333 LYS A C 1
ATOM 2792 O O . LYS A 1 333 ? 3.380 -2.951 -50.530 1.00 72.50 333 LYS A O 1
ATOM 2797 N N . ASP A 1 334 ? 3.123 -0.865 -49.716 1.00 78.75 334 ASP A N 1
ATOM 2798 C CA . ASP A 1 334 ? 4.149 -0.211 -50.546 1.00 78.75 334 ASP A CA 1
ATOM 2799 C C . ASP A 1 334 ? 5.470 0.066 -49.800 1.00 78.75 334 ASP A C 1
ATOM 2801 O O . ASP A 1 334 ? 6.343 0.770 -50.305 1.00 78.75 334 ASP A O 1
ATOM 2805 N N . ILE A 1 335 ? 5.623 -0.434 -48.567 1.00 77.06 335 ILE A N 1
ATOM 2806 C CA . ILE A 1 335 ? 6.802 -0.178 -47.727 1.00 77.06 335 ILE A CA 1
ATOM 2807 C C . ILE A 1 335 ? 7.305 -1.497 -47.155 1.00 77.06 335 ILE A C 1
ATOM 2809 O O . ILE A 1 335 ? 6.592 -2.151 -46.400 1.00 77.06 335 ILE A O 1
ATOM 2813 N N . ASP A 1 336 ? 8.554 -1.853 -47.446 1.00 80.62 336 ASP A N 1
ATOM 2814 C CA . ASP A 1 336 ? 9.220 -2.975 -46.784 1.00 80.62 336 ASP A CA 1
ATOM 2815 C C . ASP A 1 336 ? 9.585 -2.602 -45.339 1.00 80.62 336 ASP A C 1
ATOM 2817 O O . ASP A 1 336 ? 10.466 -1.770 -45.094 1.00 80.62 336 ASP A O 1
ATOM 2821 N N . LEU A 1 337 ? 8.915 -3.222 -44.366 1.00 80.56 337 LEU A N 1
ATOM 2822 C CA . LEU A 1 337 ? 9.189 -2.994 -42.949 1.00 80.56 337 LEU A CA 1
ATOM 2823 C C . LEU A 1 337 ? 10.512 -3.624 -42.487 1.00 80.56 337 LEU A C 1
ATOM 2825 O O . LEU A 1 337 ? 10.978 -3.276 -41.405 1.00 80.56 337 LEU A O 1
ATOM 2829 N N . ASN A 1 338 ? 11.156 -4.484 -43.284 1.00 80.06 338 ASN A N 1
ATOM 2830 C CA . ASN A 1 338 ? 12.529 -4.943 -43.033 1.00 80.06 338 ASN A CA 1
ATOM 2831 C C . ASN A 1 338 ? 13.599 -3.975 -43.572 1.00 80.06 338 ASN A C 1
ATOM 2833 O O . ASN A 1 338 ? 14.797 -4.237 -43.440 1.00 80.06 338 ASN A O 1
ATOM 2837 N N . SER A 1 339 ? 13.194 -2.844 -44.157 1.00 81.38 339 SER A N 1
ATOM 2838 C CA . SER A 1 339 ? 14.119 -1.817 -44.633 1.00 81.38 339 SER A CA 1
ATOM 2839 C C . SER A 1 339 ? 14.976 -1.249 -43.489 1.00 81.38 339 SER A C 1
ATOM 2841 O O . SER A 1 339 ? 14.450 -1.010 -42.396 1.00 81.38 339 SER A O 1
ATOM 2843 N N . PRO A 1 340 ? 16.259 -0.897 -43.733 1.00 82.06 340 PRO A N 1
ATOM 2844 C CA . PRO A 1 340 ? 17.094 -0.204 -42.748 1.00 82.06 340 PRO A CA 1
ATOM 2845 C C . PRO A 1 340 ? 16.443 1.075 -42.202 1.00 82.06 340 PRO A C 1
ATOM 2847 O O . PRO A 1 340 ? 16.675 1.439 -41.053 1.00 82.06 340 PRO A O 1
ATOM 2850 N N . LYS A 1 341 ? 15.580 1.727 -42.997 1.00 82.12 341 LYS A N 1
ATOM 2851 C CA . LYS A 1 341 ? 14.849 2.945 -42.611 1.00 82.12 341 LYS A CA 1
ATOM 2852 C C . LYS A 1 341 ? 13.838 2.733 -41.478 1.00 82.12 341 LYS A C 1
ATOM 2854 O O . LYS A 1 341 ? 13.433 3.690 -40.829 1.00 82.12 341 LYS A O 1
ATOM 2859 N N . ASN A 1 342 ? 13.410 1.492 -41.262 1.00 84.75 342 ASN A N 1
ATOM 2860 C CA . ASN A 1 342 ? 12.499 1.113 -40.187 1.00 84.75 342 ASN A CA 1
ATOM 2861 C C . ASN A 1 342 ? 13.244 0.487 -38.996 1.00 84.75 342 ASN A C 1
ATOM 2863 O O . ASN A 1 342 ? 12.604 0.028 -38.056 1.00 84.75 342 ASN A O 1
ATOM 2867 N N . ILE A 1 343 ? 14.581 0.440 -39.025 1.00 87.81 343 ILE A N 1
ATOM 2868 C CA . ILE A 1 343 ? 15.396 -0.217 -38.002 1.00 87.81 343 ILE A CA 1
ATOM 2869 C C . ILE A 1 343 ? 16.269 0.816 -37.294 1.00 87.81 343 ILE A C 1
ATOM 2871 O O . ILE A 1 343 ? 17.019 1.562 -37.925 1.00 87.81 343 ILE A O 1
ATOM 2875 N N . VAL A 1 344 ? 16.208 0.803 -35.965 1.00 89.50 344 VAL A N 1
ATOM 2876 C CA . VAL A 1 344 ? 17.025 1.630 -35.075 1.00 89.50 344 VAL A CA 1
ATOM 2877 C C . VAL A 1 344 ? 17.885 0.755 -34.174 1.00 89.50 344 VAL A C 1
ATOM 2879 O O . VAL A 1 344 ? 17.479 -0.331 -33.755 1.00 89.50 344 VAL A O 1
ATOM 2882 N N . ILE A 1 345 ? 19.096 1.224 -33.883 1.00 92.00 345 ILE A N 1
ATOM 2883 C CA . ILE A 1 345 ? 20.016 0.551 -32.965 1.00 92.00 345 ILE A CA 1
ATOM 2884 C C . ILE A 1 345 ? 19.808 1.096 -31.555 1.00 92.00 345 ILE A C 1
ATOM 2886 O O . ILE A 1 345 ? 19.939 2.295 -31.311 1.00 92.00 345 ILE A O 1
ATOM 2890 N N . THR A 1 346 ? 19.478 0.213 -30.617 1.00 90.62 346 THR A N 1
ATOM 2891 C CA . THR A 1 346 ? 18.989 0.582 -29.285 1.00 90.62 346 THR A CA 1
ATOM 2892 C C . THR A 1 346 ? 19.682 -0.196 -28.177 1.00 90.62 346 THR A C 1
ATOM 2894 O O . THR A 1 346 ? 20.010 -1.373 -28.325 1.00 90.62 346 THR A O 1
ATOM 2897 N N . CYS A 1 347 ? 19.864 0.444 -27.020 1.00 88.44 347 CYS A N 1
ATOM 2898 C CA . CYS A 1 347 ? 20.133 -0.288 -25.782 1.00 88.44 347 CYS A CA 1
ATOM 2899 C C . CYS A 1 347 ? 18.848 -0.987 -25.285 1.00 88.44 347 CYS A C 1
ATOM 2901 O O . CYS A 1 347 ? 17.760 -0.580 -25.705 1.00 88.44 347 CYS A O 1
ATOM 2903 N N . PRO A 1 348 ? 18.944 -1.964 -24.357 1.00 86.81 348 PRO A N 1
ATOM 2904 C CA . PRO A 1 348 ? 17.774 -2.673 -23.821 1.00 86.81 348 PRO A CA 1
ATOM 2905 C C . PRO A 1 348 ? 16.660 -1.747 -23.326 1.00 86.81 348 PRO A C 1
ATOM 2907 O O . PRO A 1 348 ? 15.479 -1.989 -23.562 1.00 86.81 348 PRO A O 1
ATOM 2910 N N . ASN A 1 349 ? 17.040 -0.637 -22.684 1.00 86.00 349 ASN A N 1
ATOM 2911 C CA . ASN A 1 349 ? 16.086 0.323 -22.135 1.00 86.00 349 ASN A CA 1
ATOM 2912 C C . ASN A 1 349 ? 15.296 1.030 -23.247 1.00 86.00 349 ASN A C 1
ATOM 2914 O O . ASN A 1 349 ? 14.070 1.051 -23.206 1.00 86.00 349 ASN A O 1
ATOM 2918 N N . HIS A 1 350 ? 15.976 1.565 -24.268 1.00 87.94 350 HIS A N 1
ATOM 2919 C CA . HIS A 1 350 ? 15.298 2.253 -25.373 1.00 87.94 350 HIS A CA 1
ATOM 2920 C C . HIS A 1 350 ? 14.540 1.285 -26.280 1.00 87.94 350 HIS A C 1
ATOM 2922 O O . HIS A 1 350 ? 13.486 1.651 -26.786 1.00 87.94 350 HIS A O 1
ATOM 2928 N N . HIS A 1 351 ? 15.016 0.046 -26.439 1.00 88.00 351 HIS A N 1
ATOM 2929 C CA . HIS A 1 351 ? 14.245 -0.986 -27.129 1.00 88.00 351 HIS A CA 1
ATOM 2930 C C . HIS A 1 351 ? 12.910 -1.215 -26.423 1.00 88.00 351 HIS A C 1
ATOM 2932 O O . HIS A 1 351 ? 11.856 -1.174 -27.053 1.00 88.00 351 HIS A O 1
ATOM 2938 N N . LYS A 1 352 ? 12.938 -1.361 -25.093 1.00 87.19 352 LYS A N 1
ATOM 2939 C CA . LYS A 1 352 ? 11.712 -1.568 -24.330 1.00 87.19 352 LYS A CA 1
ATOM 2940 C C . LYS A 1 352 ? 10.783 -0.354 -24.369 1.00 87.19 352 LYS A C 1
ATOM 2942 O O . LYS A 1 352 ? 9.572 -0.536 -24.429 1.00 87.19 352 LYS A O 1
ATOM 2947 N N . MET A 1 353 ? 11.327 0.865 -24.368 1.00 85.69 353 MET A N 1
ATOM 2948 C CA . MET A 1 353 ? 10.524 2.078 -24.563 1.00 85.69 353 MET A CA 1
ATOM 2949 C C . MET A 1 353 ? 9.815 2.077 -25.922 1.00 85.69 353 MET A C 1
ATOM 2951 O O . MET A 1 353 ? 8.643 2.435 -25.984 1.00 85.69 353 MET A O 1
ATOM 2955 N N . ILE A 1 354 ? 10.484 1.632 -26.990 1.00 83.75 354 ILE A N 1
ATOM 2956 C CA . ILE A 1 354 ? 9.846 1.473 -28.304 1.00 83.75 354 ILE A CA 1
ATOM 2957 C C . ILE A 1 354 ? 8.699 0.467 -28.220 1.00 83.75 354 ILE A C 1
ATOM 2959 O O . ILE A 1 354 ? 7.592 0.805 -28.617 1.00 83.75 354 ILE A O 1
ATOM 2963 N N . ASP A 1 355 ? 8.923 -0.713 -27.640 1.00 82.88 355 ASP A N 1
ATOM 2964 C CA . ASP A 1 355 ? 7.884 -1.745 -27.523 1.00 82.88 355 ASP A CA 1
ATOM 2965 C C . ASP A 1 355 ? 6.652 -1.277 -26.733 1.00 82.88 355 ASP A C 1
ATOM 2967 O O . ASP A 1 355 ? 5.524 -1.602 -27.097 1.00 82.88 355 ASP A O 1
ATOM 2971 N N . VAL A 1 356 ? 6.863 -0.547 -25.631 1.00 82.50 356 VAL A N 1
ATOM 2972 C CA . VAL A 1 356 ? 5.786 -0.097 -24.732 1.00 82.50 356 VAL A CA 1
ATOM 2973 C C . VAL A 1 356 ? 4.936 0.990 -25.385 1.00 82.50 356 VAL A C 1
ATOM 2975 O O . VAL A 1 356 ? 3.713 0.896 -25.362 1.00 82.50 356 VAL A O 1
ATOM 2978 N N . TYR A 1 357 ? 5.573 1.992 -25.990 1.00 80.81 357 TYR A N 1
ATOM 2979 C CA . TYR A 1 357 ? 4.885 3.162 -26.542 1.00 80.81 357 TYR A CA 1
ATOM 2980 C C . TYR A 1 357 ? 4.609 3.046 -28.051 1.00 80.81 357 TYR A C 1
ATOM 2982 O O . TYR A 1 357 ? 4.095 3.982 -28.660 1.00 80.81 357 TYR A O 1
ATOM 2990 N N . TYR A 1 358 ? 4.922 1.902 -28.674 1.00 76.12 358 TYR A N 1
ATOM 2991 C CA . TYR A 1 358 ? 4.736 1.655 -30.109 1.00 76.12 358 TYR A CA 1
ATOM 2992 C C . TYR A 1 358 ? 3.343 2.044 -30.650 1.00 76.12 358 TYR A C 1
ATOM 2994 O O . TYR A 1 358 ? 3.294 2.681 -31.706 1.00 76.12 358 TYR A O 1
ATOM 3002 N N . PRO A 1 359 ? 2.211 1.732 -29.980 1.00 75.38 359 PRO A N 1
ATOM 3003 C CA . PRO A 1 359 ? 0.897 2.124 -30.495 1.00 75.38 359 PRO A CA 1
ATOM 3004 C C . PRO A 1 359 ? 0.685 3.643 -30.533 1.00 75.38 359 PRO A C 1
ATOM 3006 O O . PRO A 1 359 ? -0.130 4.127 -31.317 1.00 75.38 359 PRO A O 1
ATOM 3009 N N . GLU A 1 360 ? 1.400 4.374 -29.679 1.00 77.12 360 GLU A N 1
ATOM 3010 C CA . GLU A 1 360 ? 1.205 5.799 -29.425 1.00 77.12 360 GLU A CA 1
ATOM 3011 C C . GLU A 1 360 ? 2.197 6.679 -30.173 1.00 77.12 360 GLU A C 1
ATOM 3013 O O . GLU A 1 360 ? 1.872 7.829 -30.481 1.00 77.12 360 GLU A O 1
ATOM 3018 N N . PHE A 1 361 ? 3.389 6.164 -30.491 1.00 77.44 361 PHE A N 1
ATOM 3019 C CA . PHE A 1 361 ? 4.287 6.844 -31.411 1.00 77.44 361 PHE A CA 1
ATOM 3020 C C . PHE A 1 361 ? 3.560 7.067 -32.738 1.00 77.44 361 PHE A C 1
ATOM 3022 O O . PHE A 1 361 ? 2.851 6.183 -33.223 1.00 77.44 361 PHE A O 1
ATOM 3029 N N . LYS A 1 362 ? 3.771 8.226 -33.379 1.00 64.31 362 LYS A N 1
ATOM 3030 C CA . LYS A 1 362 ? 3.217 8.587 -34.709 1.00 64.31 362 LYS A CA 1
ATOM 3031 C C . LYS A 1 362 ? 3.696 7.686 -35.874 1.00 64.31 362 LYS A C 1
ATOM 3033 O O . LYS A 1 362 ? 3.727 8.093 -37.034 1.00 64.31 362 LYS A O 1
ATOM 3038 N N . LYS A 1 363 ? 4.053 6.435 -35.574 1.00 64.62 363 LYS A N 1
ATOM 3039 C CA . LYS A 1 363 ? 4.441 5.329 -36.451 1.00 64.62 363 LYS A CA 1
ATOM 3040 C C . LYS A 1 363 ? 5.693 5.583 -37.289 1.00 64.62 363 LYS A C 1
ATOM 3042 O O . LYS A 1 363 ? 5.949 4.795 -38.190 1.00 64.62 363 LYS A O 1
ATOM 3047 N N . ARG A 1 364 ? 6.472 6.644 -37.035 1.00 67.94 364 ARG A N 1
ATOM 3048 C CA . ARG A 1 364 ? 7.703 7.001 -37.771 1.00 67.94 364 ARG A CA 1
ATOM 3049 C C . ARG A 1 364 ? 8.624 7.882 -36.929 1.00 67.94 364 ARG A C 1
ATOM 3051 O O . ARG A 1 364 ? 8.176 8.497 -35.966 1.00 67.94 364 ARG A O 1
ATOM 3058 N N . ILE A 1 365 ? 9.879 7.995 -37.367 1.00 75.00 365 ILE A N 1
ATOM 3059 C CA . ILE A 1 365 ? 10.760 9.104 -36.984 1.00 75.00 365 ILE A CA 1
ATOM 3060 C C . ILE A 1 365 ? 10.173 10.394 -37.549 1.00 75.00 365 ILE A C 1
ATOM 3062 O O . ILE A 1 365 ? 9.914 10.485 -38.751 1.00 75.00 365 ILE A O 1
ATOM 3066 N N . ILE A 1 366 ? 9.970 11.377 -36.682 1.00 80.25 366 ILE A N 1
ATOM 3067 C CA . ILE A 1 366 ? 9.525 12.718 -37.046 1.00 80.25 366 ILE A CA 1
ATOM 3068 C C . ILE A 1 366 ? 10.689 13.701 -36.949 1.00 80.25 366 ILE A C 1
ATOM 3070 O O . ILE A 1 366 ? 11.620 13.504 -36.165 1.00 80.25 366 ILE A O 1
ATOM 3074 N N . VAL A 1 367 ? 10.631 14.749 -37.769 1.00 82.12 367 VAL A N 1
ATOM 3075 C CA . VAL A 1 367 ? 11.492 15.928 -37.651 1.00 82.12 367 VAL A CA 1
ATOM 3076 C C . VAL A 1 367 ? 10.726 16.945 -36.817 1.00 82.12 367 VAL A C 1
ATOM 3078 O O . VAL A 1 367 ? 9.605 17.314 -37.160 1.00 82.12 367 VAL A O 1
ATOM 3081 N N . PHE A 1 368 ? 11.308 17.347 -35.700 1.00 80.19 368 PHE A N 1
ATOM 3082 C CA . PHE A 1 368 ? 10.747 18.337 -34.799 1.00 80.19 368 PHE A CA 1
ATOM 3083 C C . PHE A 1 368 ? 10.990 19.759 -35.315 1.00 80.19 368 PHE A C 1
ATOM 3085 O O . PHE A 1 368 ? 11.859 19.981 -36.156 1.00 80.19 368 PHE A O 1
ATOM 3092 N N . GLU A 1 369 ? 10.258 20.736 -34.774 1.00 81.06 369 GLU A N 1
ATOM 3093 C CA . GLU A 1 369 ? 10.413 22.158 -35.127 1.00 81.06 369 GLU A CA 1
ATOM 3094 C C . GLU A 1 369 ? 11.847 22.677 -34.927 1.00 81.06 369 GLU A C 1
ATOM 3096 O O . GLU A 1 369 ? 12.300 23.544 -35.667 1.00 81.06 369 GLU A O 1
ATOM 3101 N N . ASP A 1 370 ? 12.591 22.106 -33.973 1.00 79.19 370 ASP A N 1
ATOM 3102 C CA . ASP A 1 370 ? 13.997 22.431 -33.707 1.00 79.19 370 ASP A CA 1
ATOM 3103 C C . ASP A 1 370 ? 14.988 21.698 -34.634 1.00 79.19 370 ASP A C 1
ATOM 3105 O O . ASP A 1 370 ? 16.196 21.711 -34.395 1.00 79.19 370 ASP A O 1
ATOM 3109 N N . GLY A 1 371 ? 14.492 21.026 -35.677 1.00 79.19 371 GLY A N 1
ATOM 3110 C CA . GLY A 1 371 ? 15.280 20.282 -36.660 1.00 79.19 371 GLY A CA 1
ATOM 3111 C C . GLY A 1 371 ? 15.791 18.925 -36.171 1.00 79.19 371 GLY A C 1
ATOM 3112 O O . GLY A 1 371 ? 16.361 18.168 -36.961 1.00 79.19 371 GLY A O 1
ATOM 3113 N N . LYS A 1 372 ? 15.583 18.569 -34.896 1.00 81.06 372 LYS A N 1
ATOM 3114 C CA . LYS A 1 372 ? 15.982 17.254 -34.381 1.00 81.06 372 LYS A CA 1
ATOM 3115 C C . LYS A 1 372 ? 15.071 16.164 -34.928 1.00 81.06 372 LYS A C 1
ATOM 3117 O O . LYS A 1 372 ? 13.893 16.389 -35.186 1.00 81.06 372 LYS A O 1
ATOM 3122 N N . LYS A 1 373 ? 15.602 14.949 -35.048 1.00 85.06 373 LYS A N 1
ATOM 3123 C CA . LYS A 1 373 ? 14.823 13.759 -35.410 1.00 85.06 373 LYS A CA 1
ATOM 3124 C C . LYS A 1 373 ? 14.523 12.919 -34.172 1.00 85.06 373 LYS A C 1
ATOM 3126 O O . LYS A 1 373 ? 15.348 12.854 -33.261 1.00 85.06 373 LYS A O 1
ATOM 3131 N N . GLY A 1 374 ? 13.373 12.255 -34.125 1.00 86.56 374 GLY A N 1
ATOM 3132 C CA . GLY A 1 374 ? 13.050 11.351 -33.023 1.00 86.56 374 GLY A CA 1
ATOM 3133 C C . GLY A 1 374 ? 11.639 10.774 -33.058 1.00 86.56 374 GLY A C 1
ATOM 3134 O O . GLY A 1 374 ? 10.978 10.807 -34.090 1.00 86.56 374 GLY A O 1
ATOM 3135 N N . LEU A 1 375 ? 11.196 10.216 -31.934 1.00 86.62 375 LEU A N 1
ATOM 3136 C CA . LEU A 1 375 ? 9.861 9.650 -31.736 1.00 86.62 375 LEU A CA 1
ATOM 3137 C C . LEU A 1 375 ? 9.107 10.464 -30.680 1.00 86.62 375 LEU A C 1
ATOM 3139 O O . LEU A 1 375 ? 9.699 10.884 -29.688 1.00 86.62 375 LEU A O 1
ATOM 3143 N N . GLU A 1 376 ? 7.808 10.667 -30.876 1.00 85.88 376 GLU A N 1
ATOM 3144 C CA . GLU A 1 376 ? 6.930 11.353 -29.921 1.00 85.88 376 GLU A CA 1
ATOM 3145 C C . GLU A 1 376 ? 5.569 10.655 -29.877 1.00 85.88 376 GLU A C 1
ATOM 3147 O O . GLU A 1 376 ? 5.056 10.228 -30.923 1.00 85.88 376 GLU A O 1
ATOM 3152 N N . THR A 1 377 ? 5.026 10.476 -28.673 1.00 81.50 377 THR A N 1
ATOM 3153 C CA . THR A 1 377 ? 3.676 9.937 -28.481 1.00 81.50 377 THR A CA 1
ATOM 3154 C C . THR A 1 377 ? 2.629 10.915 -28.998 1.00 81.50 377 THR A C 1
ATOM 3156 O O . THR A 1 377 ? 2.865 12.114 -29.125 1.00 81.50 377 THR A O 1
ATOM 3159 N N . THR A 1 378 ? 1.445 10.403 -29.325 1.00 81.19 378 THR A N 1
ATOM 3160 C CA . THR A 1 378 ? 0.367 11.197 -29.937 1.00 81.19 378 THR A CA 1
ATOM 3161 C C . THR A 1 378 ? -0.072 12.375 -29.057 1.00 81.19 378 THR A C 1
ATOM 3163 O O . THR A 1 378 ? -0.500 13.401 -29.581 1.00 81.19 378 THR A O 1
ATOM 3166 N N . ASP A 1 379 ? 0.070 12.244 -27.739 1.00 81.62 379 ASP A N 1
ATOM 3167 C CA . ASP A 1 379 ? -0.235 13.259 -26.728 1.00 81.62 379 ASP A CA 1
ATOM 3168 C C . ASP A 1 379 ? 0.971 14.142 -26.336 1.00 81.62 379 ASP A C 1
ATOM 3170 O O . ASP A 1 379 ? 0.828 15.040 -25.508 1.00 81.62 379 ASP A O 1
ATOM 3174 N N . GLY A 1 380 ? 2.160 13.889 -26.898 1.00 79.31 380 GLY A N 1
ATOM 3175 C CA . GLY A 1 380 ? 3.397 14.606 -26.582 1.00 79.31 380 GLY A CA 1
ATOM 3176 C C . GLY A 1 380 ? 4.017 14.281 -25.216 1.00 79.31 380 GLY A C 1
ATOM 3177 O O . GLY A 1 380 ? 4.998 14.919 -24.834 1.00 79.31 380 GLY A O 1
ATOM 3178 N N . SER A 1 381 ? 3.476 13.317 -24.463 1.00 79.94 381 SER A N 1
ATOM 3179 C CA . SER A 1 381 ? 3.943 13.000 -23.105 1.00 79.94 381 SER A CA 1
ATOM 3180 C C . SER A 1 381 ? 5.320 12.330 -23.068 1.00 79.94 381 SER A C 1
ATOM 3182 O O . SER A 1 381 ? 6.076 12.525 -22.112 1.00 79.94 381 SER A O 1
ATOM 3184 N N . VAL A 1 382 ? 5.680 11.577 -24.112 1.00 78.94 382 VAL A N 1
ATOM 3185 C CA . VAL A 1 382 ? 6.977 10.905 -24.240 1.00 78.94 382 VAL A CA 1
ATOM 3186 C C . VAL A 1 382 ? 7.642 11.317 -25.542 1.00 78.94 382 VAL A C 1
ATOM 3188 O O . VAL A 1 382 ? 7.077 11.165 -26.624 1.00 78.94 382 VAL A O 1
ATOM 3191 N N . ARG A 1 383 ? 8.892 11.784 -25.439 1.00 83.56 383 ARG A N 1
ATOM 3192 C CA . ARG A 1 383 ? 9.703 12.228 -26.575 1.00 83.56 383 ARG A CA 1
ATOM 3193 C C . ARG A 1 383 ? 11.113 11.653 -26.502 1.00 83.56 383 ARG A C 1
ATOM 3195 O O . ARG A 1 383 ? 11.820 11.835 -25.514 1.00 83.56 383 ARG A O 1
ATOM 3202 N N . LEU A 1 384 ? 11.521 10.971 -27.566 1.00 84.00 384 LEU A N 1
ATOM 3203 C CA . LEU A 1 384 ? 12.831 10.348 -27.724 1.00 84.00 384 LEU A CA 1
ATOM 3204 C C . LEU A 1 384 ? 13.570 10.997 -28.886 1.00 84.00 384 LEU A C 1
ATOM 3206 O O . LEU A 1 384 ? 13.169 10.836 -30.034 1.00 84.00 384 LEU A O 1
ATOM 3210 N N . PHE A 1 385 ? 14.667 11.692 -28.610 1.00 86.69 385 PHE A N 1
ATOM 3211 C CA . PHE A 1 385 ? 15.509 12.275 -29.653 1.00 86.69 385 PHE A CA 1
ATOM 3212 C C . PHE A 1 385 ? 16.558 11.277 -30.138 1.00 86.69 385 PHE A C 1
ATOM 3214 O O . PHE A 1 385 ? 17.144 10.547 -29.341 1.00 86.69 385 PHE A O 1
ATOM 3221 N N . LEU A 1 386 ? 16.823 11.272 -31.442 1.00 83.31 386 LEU A N 1
ATOM 3222 C CA . LEU A 1 386 ? 17.982 10.597 -32.009 1.00 83.31 386 LEU A CA 1
ATOM 3223 C C . LEU A 1 386 ? 19.221 11.456 -31.748 1.00 83.31 386 LEU A C 1
ATOM 3225 O O . LEU A 1 386 ? 19.333 12.576 -32.240 1.00 83.31 386 LEU A O 1
ATOM 3229 N N . THR A 1 387 ? 20.144 10.907 -30.969 1.00 84.25 387 THR A N 1
ATOM 3230 C CA . THR A 1 387 ? 21.473 11.474 -30.718 1.00 84.25 387 THR A CA 1
ATOM 3231 C C . THR A 1 387 ? 22.463 11.071 -31.815 1.00 84.25 387 THR A C 1
ATOM 3233 O O . THR A 1 387 ? 23.363 11.840 -32.132 1.00 84.25 387 THR A O 1
ATOM 3236 N N . LEU A 1 388 ? 22.288 9.891 -32.427 1.00 76.12 388 LEU A N 1
ATOM 3237 C CA . LEU A 1 388 ? 23.084 9.419 -33.565 1.00 76.12 388 LEU A CA 1
ATOM 3238 C C . LEU A 1 388 ? 22.161 9.103 -34.742 1.00 76.12 388 LEU A C 1
ATOM 3240 O O . LEU A 1 388 ? 21.206 8.339 -34.597 1.00 76.12 388 LEU A O 1
ATOM 3244 N N . ASN A 1 389 ? 22.457 9.658 -35.916 1.00 74.25 389 ASN A N 1
ATOM 3245 C CA . ASN A 1 389 ? 21.578 9.566 -37.079 1.00 74.25 389 ASN A CA 1
ATOM 3246 C C . ASN A 1 389 ? 22.367 9.485 -38.398 1.00 74.25 389 ASN A C 1
ATOM 3248 O O . ASN A 1 389 ? 22.393 10.434 -39.174 1.00 74.25 389 ASN A O 1
ATOM 3252 N N . GLU A 1 390 ? 23.035 8.354 -38.623 1.00 70.94 390 GLU A N 1
ATOM 3253 C CA . GLU A 1 390 ? 23.929 8.134 -39.765 1.00 70.94 390 GLU A CA 1
ATOM 3254 C C . GLU A 1 390 ? 23.235 7.534 -41.003 1.00 70.94 390 GLU A C 1
ATOM 3256 O O . GLU A 1 390 ? 23.710 7.756 -42.113 1.00 70.94 390 GLU A O 1
ATOM 3261 N N . HIS A 1 391 ? 22.119 6.798 -40.858 1.00 70.75 391 HIS A N 1
ATOM 3262 C CA . HIS A 1 391 ? 21.450 6.114 -41.988 1.00 70.75 391 HIS A CA 1
ATOM 3263 C C . HIS A 1 391 ? 19.979 6.498 -42.234 1.00 70.75 391 HIS A C 1
ATOM 3265 O O . HIS A 1 391 ? 19.311 5.845 -43.043 1.00 70.75 391 HIS A O 1
ATOM 3271 N N . LEU A 1 392 ? 19.471 7.531 -41.553 1.00 61.91 392 LEU A N 1
ATOM 3272 C CA . LEU A 1 392 ? 18.056 7.948 -41.554 1.00 61.91 392 LEU A CA 1
ATOM 3273 C C . LEU A 1 392 ? 17.855 9.434 -41.868 1.00 61.91 392 LEU A C 1
ATOM 3275 O O . LEU A 1 392 ? 18.689 10.279 -41.468 1.00 61.91 392 LEU A O 1
#

Radius of gyration: 27.89 Å; chains: 1; bounding box: 61×58×77 Å

Foldseek 3Di:
DVVLLVVLLVCLVVLLLLFDQQFDDDPDDLLLLLQLLVLQQVCADPVQKHQLAQVSLVSSQVSSVVVPDDDHSVCCVRGVVRVCVLLVQWDWDDDDRRIMIGGDPLVVVCNPDPQQQASCVVSLQPRFDDDDDDAARDSLLVLVVVLCLDPLRVKDFLCLQSSQSSSDRDSVCSVVSSVSSVVLVPDDPVVVVVSVVSSQVSQVVQQVVCVVVVHDPSSHSDPVSSSVSSNVVQSSSCSHPQWHDDPRMIHGPDDDPSSVVVVVVVVVVVVVDDDPDPDDDDDADVVLFLVQCVVLQNAFQQPRDDPQQPQDPSGTDKDKAFLDDQVCVVVPVPDRSNDNQRIGIHHPVVNVVSVVQSVFWPSHWDQDPVRWTWTAGVVRPDTTTGPDDDPD

Sequence (392 aa):
MEKLKQYFKNLIRQNTYRGWHLVQAEKTTHKSITDALLGIKKLSNKRGFFAATDENLKKLNKEMSRKGSRGSALSIRKQVLVNLDTFGFIKRFDKGQKMKVQLTKKAQEYLDYENKEFFMDDFLSNFKMKKDRMTYSIVPYPILLKMLSDNKIQQLTFKEFQYFVSEIKNEGDIQGVIDLILEYRQLVRAQKNELHEFIKKECDKITSEAEANKLPKEYKRDYENWTNNAKHSLEFFNLGSQIKFYDNEIHLLLGSDEFKKKIIADLKKIQETPIDRKQKVYFRDKKIMDNLKKLYGYHCQFCGYNFSRIPTKKGFYIEASHIIPVSEQSKYKDIDLNSPKNIVITCPNHHKMIDVYYPEFKKRIIVFEDGKKGLETTDGSVRLFLTLNEHL

pLDDT: mean 81.19, std 13.04, range [42.06, 97.81]

Secondary structure (DSSP, 8-state):
-HHHHHHHHHHHHTT-TT-----S-TT--HHHHHHHHHHHHHHS-TTSEEE--HHHHHHHHHHHHTTT----HHHIIIIIHHHHHHTTSEEEESSGGG-EEEE-HHHHHHHH-S-HHHHHHHHHHH-PPP-SSS--S--HHHHHHHHHHSSS-SEEEHHHIIIIITT--SGGGHHHHHHHHHHHHTS-HHHHHHHHHHHHHHHHHHHHHHHHTT--GGG---HHHHHHHHHHHHHHHTTSSSEEEETTEEEE----HHHHHHHHHHHHHHHHS------------HHHHHHHHHHTTT--TTTS--S---EETTEE--EEEESS-GGGGGG-TTS-TTSGGGEEEE-HHHHHHHHHHTTTB-SS-EE-TTS-EEEEBTTSS-EEE-S--S--